Protein AF-0000000076746467 (afdb_homodimer)

Structure (mmCIF, N/CA/C/O backbone):
data_AF-0000000076746467-model_v1
#
loop_
_entity.id
_entity.type
_entity.pdbx_description
1 polymer 'Membrane protein'
#
loop_
_atom_site.group_PDB
_atom_site.id
_atom_site.type_symbol
_atom_site.label_atom_id
_atom_site.label_alt_id
_atom_site.label_comp_id
_atom_site.label_asym_id
_atom_site.label_entity_id
_atom_site.label_seq_id
_atom_site.pdbx_PDB_ins_code
_atom_site.Cartn_x
_atom_site.Cartn_y
_atom_site.Cartn_z
_atom_site.occupancy
_atom_site.B_iso_or_equiv
_atom_site.auth_seq_id
_atom_site.auth_comp_id
_atom_site.auth_asym_id
_atom_site.auth_atom_id
_atom_site.pdbx_PDB_model_num
ATOM 1 N N . MET A 1 1 ? 6.816 33.562 14.234 1 24.64 1 MET A N 1
ATOM 2 C CA . MET A 1 1 ? 5.898 34.062 13.211 1 24.64 1 MET A CA 1
ATOM 3 C C . MET A 1 1 ? 5.641 32.969 12.164 1 24.64 1 MET A C 1
ATOM 5 O O . MET A 1 1 ? 6.562 32.25 11.758 1 24.64 1 MET A O 1
ATOM 9 N N . PRO A 1 2 ? 4.34 32.406 12.047 1 33.84 2 PRO A N 1
ATOM 10 C CA . PRO A 1 2 ? 4.098 31.516 10.898 1 33.84 2 PRO A CA 1
ATOM 11 C C . PRO A 1 2 ? 4.828 31.969 9.641 1 33.84 2 PRO A C 1
ATOM 13 O O . PRO A 1 2 ? 4.953 33.156 9.398 1 33.84 2 PRO A O 1
ATOM 16 N N . ARG A 1 3 ? 5.727 31.312 9.141 1 45 3 ARG A N 1
ATOM 17 C CA . ARG A 1 3 ? 6.238 31.844 7.883 1 45 3 ARG A CA 1
ATOM 18 C C . ARG A 1 3 ? 5.098 32.188 6.934 1 45 3 ARG 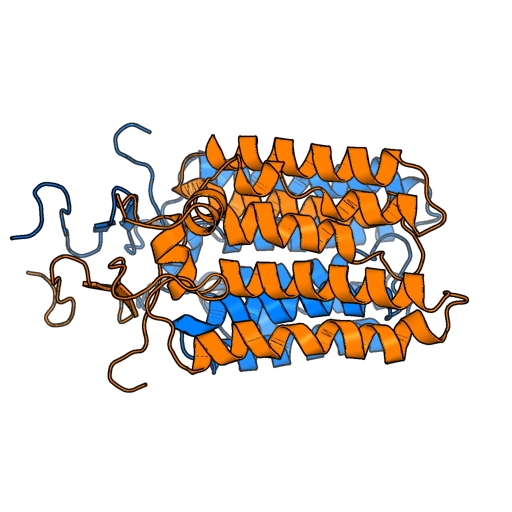A C 1
ATOM 20 O O . ARG A 1 3 ? 3.996 31.656 7.047 1 45 3 ARG A O 1
ATOM 27 N N . LYS A 1 4 ? 5.137 33.219 6.105 1 49.91 4 LYS A N 1
ATOM 28 C CA . LYS A 1 4 ? 4.223 34.031 5.312 1 49.91 4 LYS A CA 1
ATOM 29 C C . LYS A 1 4 ? 3.215 33.156 4.57 1 49.91 4 LYS A C 1
ATOM 31 O O . LYS A 1 4 ? 2.076 33.562 4.34 1 49.91 4 LYS A O 1
ATOM 36 N N . GLY A 1 5 ? 3.447 31.781 4.348 1 40.44 5 GLY A N 1
ATOM 37 C CA . GLY A 1 5 ? 2.545 31 3.518 1 40.44 5 GLY A CA 1
ATOM 38 C C . GLY A 1 5 ? 1.712 30.016 4.312 1 40.44 5 GLY A C 1
ATOM 39 O O . GLY A 1 5 ? 0.922 29.25 3.74 1 40.44 5 GLY A O 1
ATOM 40 N N . ASP A 1 6 ? 2.043 29.656 5.43 1 43.41 6 ASP A N 1
ATOM 41 C CA . ASP A 1 6 ? 1.188 28.75 6.191 1 43.41 6 ASP A CA 1
ATOM 42 C C . ASP A 1 6 ? -0.036 29.469 6.742 1 43.41 6 ASP A C 1
ATOM 44 O O . ASP A 1 6 ? 0.092 30.516 7.383 1 43.41 6 ASP A O 1
ATOM 48 N N . THR A 1 7 ? -1.229 29.531 6.074 1 41.41 7 THR A N 1
ATOM 49 C CA . THR A 1 7 ? -2.467 30.156 6.523 1 41.41 7 THR A CA 1
ATOM 50 C C . THR A 1 7 ? -3.363 29.141 7.227 1 41.41 7 THR A C 1
ATOM 52 O O . THR A 1 7 ? -3.393 27.969 6.852 1 41.41 7 THR A O 1
ATOM 55 N N . MET A 1 8 ? -3.676 29.188 8.547 1 46.16 8 MET A N 1
ATOM 56 C CA . MET A 1 8 ? -4.605 28.359 9.312 1 46.16 8 MET A CA 1
ATOM 57 C C . MET A 1 8 ? -5.992 29 9.352 1 46.16 8 MET A C 1
ATOM 59 O O . MET A 1 8 ? -6.125 30.188 9.641 1 46.16 8 MET A O 1
ATOM 63 N N . THR A 1 9 ? -6.945 28.672 8.352 1 48.62 9 THR A N 1
ATOM 64 C CA . THR A 1 9 ? -8.328 28.844 8.773 1 48.62 9 THR A CA 1
ATOM 65 C C . THR A 1 9 ? -8.805 27.641 9.578 1 48.62 9 THR A C 1
ATOM 67 O O . THR A 1 9 ? -8.164 26.578 9.562 1 48.62 9 THR A O 1
ATOM 70 N N . ASN A 1 10 ? -9.867 27.578 10.375 1 54.81 10 ASN A N 1
ATOM 71 C CA . ASN A 1 10 ? -10.273 26.641 11.414 1 54.81 10 ASN A CA 1
ATOM 72 C C . ASN A 1 10 ? -10.117 25.188 10.953 1 54.81 10 ASN A C 1
ATOM 74 O O . ASN A 1 10 ? -9.727 24.328 11.742 1 54.81 10 ASN A O 1
ATOM 78 N N . ASP A 1 11 ? -10.25 24.797 9.688 1 66.12 11 ASP A N 1
ATOM 79 C CA . ASP A 1 11 ? -10.156 23.375 9.32 1 66.12 11 ASP A CA 1
ATOM 80 C C . ASP A 1 11 ? -9.273 23.188 8.086 1 66.12 11 ASP A C 1
ATOM 82 O O . ASP A 1 11 ? -9.164 22.078 7.559 1 66.12 11 ASP A O 1
ATOM 86 N N . GLN A 1 12 ? -8.656 24.281 7.621 1 79 12 GLN A N 1
ATOM 87 C CA . GLN A 1 12 ? -7.766 24.219 6.469 1 79 12 GLN A CA 1
ATOM 88 C C . GLN A 1 12 ? -6.41 24.844 6.781 1 79 12 GLN A C 1
ATOM 90 O O . GLN A 1 12 ? -6.34 25.891 7.418 1 79 12 GLN A O 1
ATOM 95 N N . ILE A 1 13 ? -5.363 24.047 6.41 1 86.19 13 ILE A N 1
ATOM 96 C CA . ILE A 1 13 ? -4.008 24.547 6.633 1 86.19 13 ILE A CA 1
ATOM 97 C C . ILE A 1 13 ? -3.115 24.141 5.457 1 86.19 13 ILE A C 1
ATOM 99 O O . ILE A 1 13 ? -3.377 23.141 4.785 1 86.19 13 ILE A O 1
ATOM 103 N N . THR A 1 14 ? -2.227 24.953 5.102 1 86.62 14 THR A N 1
ATOM 104 C CA . THR A 1 14 ? -1.206 24.594 4.125 1 86.62 14 THR A CA 1
ATOM 105 C C . THR A 1 14 ? 0.129 24.312 4.812 1 86.62 14 THR A C 1
ATOM 107 O O . THR A 1 14 ? 0.697 25.203 5.449 1 86.62 14 THR A O 1
ATOM 110 N N . LEU A 1 15 ? 0.538 23.078 4.758 1 84.25 15 LEU A N 1
ATOM 111 C CA . LEU A 1 15 ? 1.803 22.672 5.348 1 84.25 15 LEU A CA 1
ATOM 112 C C . LEU A 1 15 ? 2.807 22.281 4.266 1 84.25 15 LEU A C 1
ATOM 114 O O . LEU A 1 15 ? 2.551 21.375 3.465 1 84.25 15 LEU A O 1
ATOM 118 N N . LYS A 1 16 ? 3.965 22.938 4.238 1 83.56 16 LYS A N 1
ATOM 119 C CA . LYS A 1 16 ? 4.992 22.688 3.232 1 83.56 16 LYS A CA 1
ATOM 120 C C . LYS A 1 16 ? 4.391 22.625 1.831 1 83.56 16 LYS A C 1
ATOM 122 O O . LYS A 1 16 ? 4.578 21.656 1.104 1 83.56 16 LYS A O 1
ATOM 127 N N . GLU A 1 17 ? 3.518 23.609 1.52 1 85 17 GLU A N 1
ATOM 128 C CA . GLU A 1 17 ? 2.92 23.828 0.207 1 85 17 GLU A CA 1
ATOM 129 C C . GLU A 1 17 ? 1.843 22.797 -0.097 1 85 17 GLU A C 1
ATOM 131 O O . GLU A 1 17 ? 1.444 22.625 -1.252 1 85 17 GLU A O 1
ATOM 136 N N . ALA A 1 18 ? 1.446 22.078 0.879 1 90.81 18 ALA A N 1
ATOM 137 C CA . ALA A 1 18 ? 0.366 21.109 0.718 1 90.81 18 ALA A CA 1
ATOM 138 C C . ALA A 1 18 ? -0.884 21.547 1.476 1 90.81 18 ALA A C 1
ATOM 140 O O . ALA A 1 18 ? -0.915 21.516 2.707 1 90.81 18 ALA A O 1
ATOM 141 N N . PRO A 1 19 ? -1.854 22 0.765 1 94.25 19 PRO A N 1
ATOM 142 C CA . PRO A 1 19 ? -3.105 22.328 1.456 1 94.25 19 PRO A CA 1
ATOM 143 C C . PRO A 1 19 ? -3.785 21.094 2.041 1 94.25 19 PRO A C 1
ATOM 145 O O . PRO A 1 19 ? -3.93 20.078 1.352 1 94.25 19 PRO A O 1
ATOM 148 N N . ILE A 1 20 ? -4.137 21.141 3.258 1 94.56 20 ILE A N 1
ATOM 149 C CA . ILE A 1 20 ? -4.812 20.094 3.998 1 94.56 20 ILE A CA 1
ATOM 150 C C . ILE A 1 20 ? -6.145 20.609 4.539 1 94.56 20 ILE A C 1
ATOM 152 O O . ILE A 1 20 ? -6.199 21.672 5.148 1 94.56 20 ILE A O 1
ATOM 156 N N . ASN A 1 21 ? -7.207 19.906 4.25 1 93.69 21 ASN A N 1
ATOM 157 C CA . ASN A 1 21 ? -8.531 20.328 4.688 1 93.69 21 ASN A CA 1
ATOM 158 C C . ASN A 1 21 ? -9.312 19.172 5.312 1 93.69 21 ASN A C 1
ATOM 160 O O . ASN A 1 21 ? -9.68 18.219 4.621 1 93.69 21 ASN A O 1
ATOM 164 N N . TRP A 1 22 ? -9.625 19.25 6.609 1 93.25 22 TRP A N 1
ATOM 165 C CA . TRP A 1 22 ? -10.312 18.203 7.352 1 93.25 22 TRP A CA 1
ATOM 166 C C . TRP A 1 22 ? -11.812 18.484 7.438 1 93.25 22 TRP A C 1
ATOM 168 O O . TRP A 1 22 ? -12.57 17.703 8.016 1 93.25 22 TRP A O 1
ATOM 178 N N . GLN A 1 23 ? -12.289 19.531 6.852 1 90.56 23 GLN A N 1
ATOM 179 C CA . GLN A 1 23 ? -13.695 19.891 6.938 1 90.56 23 GLN A CA 1
ATOM 180 C C . GLN A 1 23 ? -14.547 19.047 5.992 1 90.56 23 GLN A C 1
ATOM 182 O O . GLN A 1 23 ? -14.242 18.938 4.801 1 90.56 23 GLN A O 1
ATOM 187 N N . CYS A 1 24 ? -15.523 18.453 6.562 1 92 24 CYS A N 1
ATOM 188 C CA . CYS A 1 24 ? -16.5 17.719 5.77 1 92 24 CYS A CA 1
ATOM 189 C C . CYS A 1 24 ? -17.672 18.609 5.387 1 92 24 CYS A C 1
ATOM 191 O O . CYS A 1 24 ? -18.609 18.781 6.176 1 92 24 CYS A O 1
ATOM 193 N N . LYS A 1 25 ? -17.625 19.141 4.23 1 87.44 25 LYS A N 1
ATOM 194 C CA . LYS A 1 25 ? -18.703 20.031 3.766 1 87.44 25 LYS A CA 1
ATOM 195 C C . LYS A 1 25 ? -19.531 19.344 2.68 1 87.44 25 LYS A C 1
ATOM 197 O O . LYS A 1 25 ? -19 18.578 1.869 1 87.44 25 LYS A O 1
ATOM 202 N N . GLY A 1 26 ? -20.781 19.625 2.68 1 89.62 26 GLY A N 1
ATOM 203 C CA . GLY A 1 26 ? -21.672 19.078 1.671 1 89.62 26 GLY A CA 1
ATOM 204 C C . GLY A 1 26 ? -22.234 17.719 2.053 1 89.62 26 GLY A C 1
ATOM 205 O O . GLY A 1 26 ? -22.375 17.406 3.238 1 89.62 26 GLY A O 1
ATOM 206 N N . LYS A 1 27 ? -22.641 17 1.036 1 91.31 27 LYS A N 1
ATOM 207 C CA . LYS A 1 27 ? -23.297 15.719 1.252 1 91.31 27 LYS A CA 1
ATOM 208 C C . LYS A 1 27 ? -22.297 14.57 1.174 1 91.31 27 LYS A C 1
ATOM 210 O O . LYS A 1 27 ? -21.391 14.586 0.335 1 91.31 27 LYS A O 1
ATOM 215 N N . PHE A 1 28 ? -22.531 13.633 2.014 1 93.69 28 PHE A N 1
ATOM 216 C CA . PHE A 1 28 ? -21.719 12.422 1.978 1 93.69 28 PHE A CA 1
ATOM 217 C C . PHE A 1 28 ? -22.031 11.602 0.732 1 93.69 28 PHE A C 1
ATOM 219 O O . PHE A 1 28 ? -23.188 11.383 0.397 1 93.69 28 PHE A O 1
ATOM 226 N N . ARG A 1 29 ? -20.984 11.211 0.037 1 94.5 29 ARG A N 1
ATOM 227 C CA . ARG A 1 29 ? -21.078 10.25 -1.056 1 94.5 29 ARG A CA 1
ATOM 228 C C . ARG A 1 29 ? -20.328 8.961 -0.72 1 94.5 29 ARG A C 1
ATOM 230 O O . ARG A 1 29 ? -19.156 9 -0.355 1 94.5 29 ARG A O 1
ATOM 237 N N . PHE A 1 30 ? -20.891 7.883 -0.931 1 93.56 30 PHE A N 1
ATOM 238 C CA . PHE A 1 30 ? -20.375 6.578 -0.551 1 93.56 30 PHE A CA 1
ATOM 239 C C . PHE A 1 30 ? -19.047 6.293 -1.268 1 93.56 30 PHE A C 1
ATOM 241 O O . PHE A 1 30 ? -18.141 5.715 -0.684 1 93.56 30 PHE A O 1
ATOM 248 N N . SER A 1 31 ? -18.953 6.758 -2.477 1 94.94 31 SER A N 1
ATOM 249 C CA . SER A 1 31 ? -17.797 6.387 -3.295 1 94.94 31 SER A CA 1
ATOM 250 C C . SER A 1 31 ? -16.672 7.398 -3.143 1 94.94 31 SER A C 1
ATOM 252 O O . SER A 1 31 ? -15.531 7.137 -3.555 1 94.94 31 SER A O 1
ATOM 254 N N . THR A 1 32 ? -16.984 8.609 -2.523 1 97.06 32 THR A N 1
ATOM 255 C CA . THR A 1 32 ? -15.93 9.609 -2.572 1 97.06 32 THR A CA 1
ATOM 256 C C . THR A 1 32 ? -15.844 10.367 -1.252 1 97.06 32 THR A C 1
ATOM 258 O O . THR A 1 32 ? -14.93 11.18 -1.055 1 97.06 32 THR A O 1
ATOM 261 N N . GLY A 1 33 ? -16.797 10.156 -0.391 1 95.88 33 GLY A N 1
ATOM 262 C CA . GLY A 1 33 ? -16.781 10.883 0.867 1 95.88 33 GLY A CA 1
ATOM 263 C C . GLY A 1 33 ? -17.359 12.281 0.746 1 95.88 33 GLY A C 1
ATOM 264 O O . GLY A 1 33 ? -18.453 12.469 0.212 1 95.88 33 GLY A O 1
ATOM 265 N N . TYR A 1 34 ? -16.641 13.258 1.283 1 95.5 34 TYR A N 1
ATOM 266 C CA . TYR A 1 34 ? -17.109 14.633 1.3 1 95.5 34 TYR A CA 1
ATOM 267 C C . TYR A 1 34 ? -16.266 15.516 0.403 1 95.5 34 TYR A C 1
ATOM 269 O O . TYR A 1 34 ? -15.031 15.484 0.479 1 95.5 34 TYR A O 1
ATOM 277 N N . GLY A 1 35 ? -16.891 16.312 -0.433 1 95.19 35 GLY A N 1
ATOM 278 C CA . GLY A 1 35 ? -16.219 17.375 -1.153 1 95.19 35 GLY A CA 1
ATOM 279 C C . GLY A 1 35 ? -15.234 16.875 -2.191 1 95.19 35 GLY A C 1
ATOM 280 O O . GLY A 1 35 ? -14.188 17.5 -2.406 1 95.19 35 GLY A O 1
ATOM 281 N N . ALA A 1 36 ? -15.508 15.82 -2.814 1 97.31 36 ALA A N 1
ATOM 282 C CA . ALA A 1 36 ? -14.609 15.266 -3.822 1 97.31 36 ALA A CA 1
ATOM 283 C C . ALA A 1 36 ? -14.492 16.203 -5.023 1 97.31 36 ALA A C 1
ATOM 285 O O . ALA A 1 36 ? -15.484 16.797 -5.457 1 97.31 36 ALA A O 1
ATOM 286 N N . THR A 1 37 ? -13.266 16.359 -5.551 1 97.19 37 THR A N 1
ATOM 287 C CA . THR A 1 37 ? -13.062 17.031 -6.828 1 97.19 37 THR A CA 1
ATOM 288 C C . THR A 1 37 ? -13.523 16.141 -7.984 1 97.19 37 THR A C 1
ATOM 290 O O . THR A 1 37 ? -13.82 14.961 -7.789 1 97.19 37 THR A O 1
ATOM 293 N N . LYS A 1 38 ? -13.578 16.734 -9.156 1 97.38 38 LYS A N 1
ATOM 294 C CA . LYS A 1 38 ? -13.914 15.953 -10.344 1 97.38 38 LYS A CA 1
ATOM 295 C C . LYS A 1 38 ? -12.898 14.844 -10.578 1 97.38 38 LYS A C 1
ATOM 297 O O . LYS A 1 38 ? -13.266 13.727 -10.961 1 97.38 38 LYS A O 1
ATOM 302 N N . ALA A 1 39 ? -11.602 15.164 -10.359 1 97.88 39 ALA A N 1
ATOM 303 C CA . ALA A 1 39 ? -10.547 14.18 -10.562 1 97.88 39 ALA A CA 1
ATOM 304 C C . ALA A 1 39 ? -10.656 13.031 -9.562 1 97.88 39 ALA A C 1
ATOM 306 O O . ALA A 1 39 ? -10.516 11.859 -9.93 1 97.88 39 ALA A O 1
ATOM 307 N N . GLU A 1 40 ? -10.922 13.344 -8.328 1 98.19 40 GLU A N 1
ATOM 308 C CA . GLU A 1 40 ? -11.141 12.305 -7.328 1 98.19 40 GLU A CA 1
ATOM 309 C C . GLU A 1 40 ? -12.328 11.422 -7.703 1 98.19 40 GLU A C 1
ATOM 311 O O . GLU A 1 40 ? -12.25 10.195 -7.605 1 98.19 40 GLU A O 1
ATOM 316 N N . SER A 1 41 ? -13.406 12.07 -8.117 1 97.81 41 SER A N 1
ATOM 317 C CA . SER A 1 41 ? -14.594 11.336 -8.523 1 97.81 41 SER A CA 1
ATOM 318 C C . SER A 1 41 ? -14.305 10.438 -9.727 1 97.81 41 SER A C 1
ATOM 320 O O . SER A 1 41 ? -14.773 9.305 -9.789 1 97.81 41 SER A O 1
ATOM 322 N N . ALA A 1 42 ? -13.578 10.938 -10.641 1 97.81 42 ALA A N 1
ATOM 323 C CA . ALA A 1 42 ? -13.227 10.156 -11.82 1 97.81 42 ALA A CA 1
ATOM 324 C C . ALA A 1 42 ? -12.406 8.922 -11.43 1 97.81 42 ALA A C 1
ATOM 326 O O . ALA A 1 42 ? -12.648 7.828 -11.945 1 97.81 42 ALA A O 1
ATOM 327 N N . ILE A 1 43 ? -11.461 9.078 -10.523 1 97.81 43 ILE A N 1
ATOM 328 C CA . ILE A 1 43 ? -10.633 7.957 -10.078 1 97.81 43 ILE A CA 1
ATOM 329 C C . ILE A 1 43 ? -11.508 6.922 -9.375 1 97.81 43 ILE A C 1
ATOM 331 O O . ILE A 1 43 ? -11.461 5.734 -9.703 1 97.81 43 ILE A O 1
ATOM 335 N N . ALA A 1 44 ? -12.344 7.359 -8.492 1 96.5 44 ALA A N 1
ATOM 336 C CA . ALA A 1 44 ? -13.164 6.465 -7.688 1 96.5 44 ALA A CA 1
ATOM 337 C C . ALA A 1 44 ? -14.188 5.73 -8.555 1 96.5 44 ALA A C 1
ATOM 339 O O . ALA A 1 44 ? -14.461 4.547 -8.336 1 96.5 44 ALA A O 1
ATOM 340 N N . ASN A 1 45 ? -14.711 6.402 -9.617 1 93.81 45 ASN A N 1
ATOM 341 C CA . ASN A 1 45 ? -15.867 5.867 -10.32 1 93.81 45 ASN A CA 1
ATOM 342 C C . ASN A 1 45 ? -15.461 5.16 -11.609 1 93.81 45 ASN A C 1
ATOM 344 O O . ASN A 1 45 ? -16.203 4.336 -12.141 1 93.81 45 ASN A O 1
ATOM 348 N N . TYR A 1 46 ? -14.234 5.441 -12.117 1 95 46 TYR A N 1
ATOM 349 C CA . TYR A 1 46 ? -13.93 4.91 -13.445 1 95 46 TYR A CA 1
ATOM 350 C C . TYR A 1 46 ? -12.641 4.105 -13.43 1 95 46 TYR A C 1
ATOM 352 O O . TYR A 1 46 ? -12.516 3.102 -14.133 1 95 46 TYR A O 1
ATOM 360 N N . ALA A 1 47 ? -11.711 4.422 -12.602 1 93.06 47 ALA A N 1
ATOM 361 C CA . ALA A 1 47 ? -10.391 3.799 -12.68 1 93.06 47 ALA A CA 1
ATOM 362 C C . ALA A 1 47 ? -10.461 2.326 -12.281 1 93.06 47 ALA A C 1
ATOM 364 O O . ALA A 1 47 ? -9.688 1.506 -12.781 1 93.06 47 ALA A O 1
ATOM 365 N N . ALA A 1 48 ? -11.445 2.01 -11.453 1 93.44 48 ALA A N 1
ATOM 366 C CA . ALA A 1 48 ? -11.562 0.642 -10.953 1 93.44 48 ALA A CA 1
ATOM 367 C C . ALA A 1 48 ? -11.93 -0.323 -12.07 1 93.44 48 ALA A C 1
ATOM 369 O O . ALA A 1 48 ? -11.664 -1.523 -11.984 1 93.44 48 ALA A O 1
ATOM 370 N N . PHE A 1 49 ? -12.508 0.151 -13.195 1 96 49 PHE A N 1
ATOM 371 C CA . PHE A 1 49 ? -13.031 -0.708 -14.25 1 96 49 PHE A CA 1
ATOM 372 C C . PHE A 1 49 ? -11.898 -1.275 -15.102 1 96 49 PHE A C 1
ATOM 374 O O . PHE A 1 49 ? -12.086 -2.262 -15.812 1 96 49 PHE A O 1
ATOM 381 N N . ILE A 1 50 ? -10.758 -0.745 -14.945 1 94.19 50 ILE A N 1
ATOM 382 C CA . ILE A 1 50 ? -9.609 -1.219 -15.711 1 94.19 50 ILE A CA 1
ATOM 383 C C . ILE A 1 50 ? -9.25 -2.639 -15.281 1 94.19 50 ILE A C 1
ATOM 385 O O . ILE A 1 50 ? -8.93 -3.484 -16.109 1 94.19 50 ILE A O 1
ATOM 389 N N . ALA A 1 51 ? -9.445 -2.912 -14.031 1 94.94 51 ALA A N 1
ATOM 390 C CA . ALA A 1 51 ? -8.922 -4.156 -13.469 1 94.94 51 ALA A CA 1
ATOM 391 C C . ALA A 1 51 ? -9.758 -5.352 -13.93 1 94.94 51 ALA A C 1
ATOM 393 O O . ALA A 1 51 ? -9.211 -6.336 -14.445 1 94.94 51 ALA A O 1
ATOM 394 N N . PRO A 1 52 ? -11.109 -5.344 -13.883 1 96.75 52 PRO A N 1
ATOM 395 C CA . PRO A 1 52 ? -11.859 -6.512 -14.344 1 96.75 52 PRO A CA 1
ATOM 396 C C . PRO A 1 52 ? -11.75 -6.73 -15.852 1 96.75 52 PRO A C 1
ATOM 398 O O . PRO A 1 52 ? -11.766 -7.871 -16.312 1 96.75 52 PRO A O 1
ATOM 401 N N . VAL A 1 53 ? -11.602 -5.703 -16.625 1 97 53 VAL A N 1
ATOM 402 C CA . VAL A 1 53 ? -11.414 -5.844 -18.062 1 97 53 VAL A CA 1
ATOM 403 C C . VAL A 1 53 ? -10.062 -6.508 -18.344 1 97 53 VAL A C 1
ATOM 405 O O . VAL A 1 53 ? -9.992 -7.473 -19.109 1 97 53 VAL A O 1
ATOM 408 N N . LEU A 1 54 ? -9.016 -6.012 -17.703 1 95.81 54 LEU A N 1
ATOM 409 C CA . LEU A 1 54 ? -7.688 -6.586 -17.859 1 95.81 54 LEU A CA 1
ATOM 410 C C . LEU A 1 54 ? -7.676 -8.055 -17.453 1 95.81 54 LEU A C 1
ATOM 412 O O . LEU A 1 54 ? -7.133 -8.898 -18.172 1 95.81 54 LEU A O 1
ATOM 416 N N . LEU A 1 55 ? -8.266 -8.367 -16.344 1 97.75 55 LEU A N 1
ATOM 417 C CA . LEU A 1 55 ? -8.305 -9.727 -15.828 1 97.75 55 LEU A CA 1
ATOM 418 C C . LEU A 1 55 ? -9.094 -10.641 -16.75 1 97.75 55 LEU A C 1
ATOM 420 O O . LEU A 1 55 ? -8.688 -11.781 -17 1 97.75 55 LEU A O 1
ATOM 424 N N . TYR A 1 56 ? -10.195 -10.133 -17.266 1 98 56 TYR A N 1
ATOM 425 C CA . TYR A 1 56 ? -10.984 -10.961 -18.172 1 98 56 TYR A CA 1
ATOM 426 C C . TYR A 1 56 ? -10.195 -11.289 -19.438 1 98 56 TYR A C 1
ATOM 428 O O . TYR A 1 56 ? -10.07 -12.461 -19.797 1 98 56 TYR A O 1
ATOM 436 N N . VAL A 1 57 ? -9.586 -10.312 -20.062 1 97.44 57 VAL A N 1
ATOM 437 C CA . VAL A 1 57 ? -8.93 -10.453 -21.359 1 97.44 57 VAL A CA 1
ATOM 438 C C . VAL A 1 57 ? -7.668 -11.297 -21.219 1 97.44 57 VAL A C 1
ATOM 440 O O . VAL A 1 57 ? -7.344 -12.109 -22.078 1 97.44 57 VAL A O 1
ATOM 443 N N . LEU A 1 58 ? -7.035 -11.203 -20.062 1 96.44 58 LEU A N 1
ATOM 444 C CA . LEU A 1 58 ? -5.711 -11.797 -19.969 1 96.44 58 LEU A CA 1
ATOM 445 C C . LEU A 1 58 ? -5.758 -13.109 -19.188 1 96.44 58 LEU A C 1
ATOM 447 O O . LEU A 1 58 ? -4.855 -13.938 -19.297 1 96.44 58 LEU A O 1
ATOM 451 N N . VAL A 1 59 ? -6.809 -13.281 -18.359 1 97.62 59 VAL A N 1
ATOM 452 C CA . VAL A 1 59 ? -6.746 -14.422 -17.453 1 97.62 59 VAL A CA 1
ATOM 453 C C . VAL A 1 59 ? -8.031 -15.234 -17.547 1 97.62 59 VAL A C 1
ATOM 455 O O . VAL A 1 59 ? -8.016 -16.391 -17.953 1 97.62 59 VAL A O 1
ATOM 458 N N . TRP A 1 60 ? -9.172 -14.641 -17.328 1 98.19 60 TRP A N 1
ATOM 459 C CA . TRP A 1 60 ? -10.406 -15.367 -17.047 1 98.19 60 TRP A CA 1
ATOM 460 C C . TRP A 1 60 ? -10.945 -16.047 -18.297 1 98.19 60 TRP A C 1
ATOM 462 O O . TRP A 1 60 ? -11.531 -17.125 -18.219 1 98.19 60 TRP A O 1
ATOM 472 N N . LYS A 1 61 ? -10.758 -15.43 -19.422 1 97.06 61 LYS A N 1
ATOM 473 C CA . LYS A 1 61 ? -11.305 -15.984 -20.656 1 97.06 61 LYS A CA 1
ATOM 474 C C . LYS A 1 61 ? -10.688 -17.344 -20.969 1 97.06 61 LYS A C 1
ATOM 476 O O . LYS A 1 61 ? -11.281 -18.141 -21.703 1 97.06 61 LYS A O 1
ATOM 481 N N . GLU A 1 62 ? -9.523 -17.531 -20.438 1 96.88 62 GLU A N 1
ATOM 482 C CA . GLU A 1 62 ? -8.828 -18.797 -20.719 1 96.88 62 GLU A CA 1
ATOM 483 C C . GLU A 1 62 ? -9.164 -19.844 -19.672 1 96.88 62 GLU A C 1
ATOM 485 O O . GLU A 1 62 ? -8.68 -20.984 -19.75 1 96.88 62 GLU A O 1
ATOM 490 N N . LEU A 1 63 ? -9.969 -19.422 -18.75 1 97.06 63 LEU A N 1
ATOM 491 C CA . LEU A 1 63 ? -10.359 -20.344 -17.688 1 97.06 63 LEU A CA 1
ATOM 492 C C . LEU A 1 63 ? -11.719 -20.953 -17.984 1 97.06 63 LEU A C 1
ATOM 494 O O . LEU A 1 63 ? -12.461 -20.469 -18.844 1 97.06 63 LEU A O 1
ATOM 498 N N . ASP A 1 64 ? -12.039 -22.156 -17.594 1 96.56 64 ASP A N 1
ATOM 499 C CA . ASP A 1 64 ? -13.32 -22.828 -17.781 1 96.56 64 ASP A CA 1
ATOM 500 C C . ASP A 1 64 ? -14.344 -22.359 -16.75 1 96.56 64 ASP A C 1
ATOM 502 O O . ASP A 1 64 ? -14.953 -23.188 -16.062 1 96.56 64 ASP A O 1
ATOM 506 N N . TRP A 1 65 ? -14.484 -21 -16.703 1 97.94 65 TRP A N 1
ATOM 507 C CA . TRP A 1 65 ? -15.43 -20.438 -15.75 1 97.94 65 TRP A CA 1
ATOM 508 C C . TRP A 1 65 ? -16.828 -20.344 -16.344 1 97.94 65 TRP A C 1
ATOM 510 O O . TRP A 1 65 ? -16.969 -20.094 -17.547 1 97.94 65 TRP A O 1
ATOM 520 N N . SER A 1 66 ? -17.844 -20.562 -15.539 1 98.12 66 SER A N 1
ATOM 521 C CA . SER A 1 66 ? -19.219 -20.234 -15.93 1 98.12 66 SER A CA 1
ATOM 522 C C . SER A 1 66 ? -19.438 -18.719 -15.984 1 98.12 66 SER A C 1
ATOM 524 O O . SER A 1 66 ? -18.609 -17.953 -15.477 1 98.12 66 SER A O 1
ATOM 526 N N . GLY A 1 67 ? -20.547 -18.281 -16.578 1 97.94 67 GLY A N 1
ATOM 527 C CA . GLY A 1 67 ? -20.891 -16.875 -16.594 1 97.94 67 GLY A CA 1
ATOM 528 C C . GLY A 1 67 ? -21.047 -16.266 -15.211 1 97.94 67 GLY A C 1
ATOM 529 O O . GLY A 1 67 ? -20.609 -15.141 -14.969 1 97.94 67 GLY A O 1
ATOM 530 N N . SER A 1 68 ? -21.641 -17.062 -14.305 1 97.94 68 SER A N 1
ATOM 531 C CA . SER A 1 68 ? -21.828 -16.578 -12.938 1 97.94 68 SER A CA 1
ATOM 532 C C . SER A 1 68 ? -20.484 -16.375 -12.234 1 97.94 68 SER A C 1
ATOM 534 O O . SER A 1 68 ? -20.328 -15.43 -11.453 1 97.94 68 SER A O 1
ATOM 536 N N . GLN A 1 69 ? -19.5 -17.266 -12.461 1 98.62 69 GLN A N 1
ATOM 537 C CA . GLN A 1 69 ? -18.172 -17.109 -11.875 1 98.62 69 GLN A CA 1
ATOM 538 C C . GLN A 1 69 ? -17.5 -15.844 -12.375 1 98.62 69 GLN A C 1
ATOM 540 O O . GLN A 1 69 ? -16.859 -15.125 -11.594 1 98.62 69 GLN A O 1
ATOM 545 N N . ILE A 1 70 ? -17.672 -15.523 -13.625 1 98.56 70 ILE A N 1
ATOM 546 C CA . ILE A 1 70 ? -17.109 -14.312 -14.211 1 98.56 70 ILE A CA 1
ATOM 547 C C . ILE A 1 70 ? -17.734 -13.086 -13.57 1 98.56 70 ILE A C 1
ATOM 549 O O . ILE A 1 70 ? -17.047 -12.125 -13.219 1 98.56 70 ILE A O 1
ATOM 553 N N . VAL A 1 71 ? -19.016 -13.109 -13.375 1 98.5 71 VAL A N 1
ATOM 554 C CA . VAL A 1 71 ? -19.734 -11.984 -12.781 1 98.5 71 VAL A CA 1
ATOM 555 C C . VAL A 1 71 ? -19.281 -11.781 -11.336 1 98.5 71 VAL A C 1
ATOM 557 O O . VAL A 1 71 ? -19 -10.656 -10.922 1 98.5 71 VAL A O 1
ATOM 560 N N . VAL A 1 72 ? -19.156 -12.875 -10.562 1 98.62 72 VAL A N 1
ATOM 561 C CA . VAL A 1 72 ? -18.719 -12.789 -9.172 1 98.62 72 VAL A CA 1
ATOM 562 C C . VAL A 1 72 ? -17.297 -12.242 -9.109 1 98.62 72 VAL A C 1
ATOM 564 O O . VAL A 1 72 ? -17 -11.352 -8.305 1 98.62 72 VAL A O 1
ATOM 567 N N . ALA A 1 73 ? -16.438 -12.789 -9.969 1 98.75 73 ALA A N 1
ATOM 568 C CA . ALA A 1 73 ? -15.047 -12.312 -10.016 1 98.75 73 ALA A CA 1
ATOM 569 C C . ALA A 1 73 ? -14.984 -10.828 -10.359 1 98.75 73 ALA A C 1
ATOM 571 O O . ALA A 1 73 ? -14.203 -10.078 -9.766 1 98.75 73 ALA A O 1
ATOM 572 N N . ALA A 1 74 ? -15.836 -10.375 -11.273 1 98.56 74 ALA A N 1
ATOM 573 C CA . ALA A 1 74 ? -15.875 -8.969 -11.664 1 98.56 74 ALA A CA 1
ATOM 574 C C . ALA A 1 74 ? -16.344 -8.094 -10.508 1 98.56 74 ALA A C 1
ATOM 576 O O . ALA A 1 74 ? -15.758 -7.031 -10.25 1 98.56 74 ALA A O 1
ATOM 577 N N . ILE A 1 75 ? -17.344 -8.531 -9.812 1 98.31 75 ILE A N 1
ATOM 578 C CA . ILE A 1 75 ? -17.875 -7.777 -8.68 1 98.31 75 ILE A CA 1
ATOM 579 C C . ILE A 1 75 ? -16.828 -7.688 -7.574 1 98.31 75 ILE A C 1
ATOM 581 O O . ILE A 1 75 ? -16.625 -6.621 -6.992 1 98.31 75 ILE A O 1
ATOM 585 N N . LEU A 1 76 ? -16.156 -8.797 -7.344 1 98.62 76 LEU A N 1
ATOM 586 C CA . LEU A 1 76 ? -15.094 -8.797 -6.34 1 98.62 76 LEU A CA 1
ATOM 587 C C . LEU A 1 76 ? -13.961 -7.867 -6.742 1 98.62 76 LEU A C 1
ATOM 589 O O . LEU A 1 76 ? -13.414 -7.145 -5.902 1 98.62 76 LEU A O 1
ATOM 593 N N . THR A 1 77 ? -13.633 -7.879 -8.016 1 98.62 77 THR A N 1
ATOM 594 C CA . THR A 1 77 ? -12.562 -7.016 -8.508 1 98.62 77 THR A CA 1
ATOM 595 C C . THR A 1 77 ? -12.93 -5.547 -8.32 1 98.62 77 THR A C 1
ATOM 597 O O . THR A 1 77 ? -12.125 -4.762 -7.809 1 98.62 77 THR A O 1
ATOM 600 N N . LEU A 1 78 ? -14.133 -5.168 -8.672 1 98.25 78 LEU A N 1
ATOM 601 C CA . LEU A 1 78 ? -14.586 -3.793 -8.523 1 98.25 78 LEU A CA 1
ATOM 602 C C . LEU A 1 78 ? -14.656 -3.395 -7.055 1 98.25 78 LEU A C 1
ATOM 604 O O . LEU A 1 78 ? -14.297 -2.27 -6.695 1 98.25 78 LEU A O 1
ATOM 608 N N . ASP A 1 79 ? -15.125 -4.273 -6.266 1 97.94 79 ASP A N 1
ATOM 609 C CA . ASP A 1 79 ? -15.18 -4.027 -4.828 1 97.94 79 ASP A CA 1
ATOM 610 C C . ASP A 1 79 ? -13.789 -3.795 -4.254 1 97.94 79 ASP A C 1
ATOM 612 O O . ASP A 1 79 ? -13.57 -2.84 -3.504 1 97.94 79 ASP A O 1
ATOM 616 N N . MET A 1 80 ? -12.805 -4.648 -4.637 1 98.44 80 MET A N 1
ATOM 617 C CA . MET A 1 80 ? -11.453 -4.559 -4.094 1 98.44 80 MET A CA 1
ATOM 618 C C . MET A 1 80 ? -10.742 -3.311 -4.609 1 98.44 80 MET A C 1
ATOM 620 O O . MET A 1 80 ? -10.312 -2.465 -3.824 1 98.44 80 MET A O 1
ATOM 624 N N . ILE A 1 81 ? -10.695 -3.178 -5.895 1 98.5 81 ILE A N 1
ATOM 625 C CA . ILE A 1 81 ? -9.969 -2.074 -6.504 1 98.5 81 ILE A CA 1
ATOM 626 C C . ILE A 1 81 ? -10.68 -0.756 -6.211 1 98.5 81 ILE A C 1
ATOM 628 O O . ILE A 1 81 ? -10.047 0.212 -5.773 1 98.5 81 ILE A O 1
ATOM 632 N N . GLY A 1 82 ? -11.961 -0.707 -6.453 1 98.31 82 GLY A N 1
ATOM 633 C CA . GLY A 1 82 ? -12.727 0.49 -6.152 1 98.31 82 GLY A CA 1
ATOM 634 C C . GLY A 1 82 ? -12.664 0.892 -4.691 1 98.31 82 GLY A C 1
ATOM 635 O O . GLY A 1 82 ? -12.547 2.078 -4.375 1 98.31 82 GLY A O 1
ATOM 636 N N . GLY A 1 83 ? -12.727 -0.063 -3.807 1 98.31 83 GLY A N 1
ATOM 637 C CA . GLY A 1 83 ? -12.641 0.217 -2.383 1 98.31 83 GLY A CA 1
ATOM 638 C C . GLY A 1 83 ? -11.312 0.817 -1.969 1 98.31 83 GLY A C 1
ATOM 639 O O . GLY A 1 83 ? -11.266 1.757 -1.171 1 98.31 83 GLY A O 1
ATOM 640 N N . VAL A 1 84 ? -10.203 0.25 -2.465 1 98.81 84 VAL A N 1
ATOM 641 C CA . VAL A 1 84 ? -8.891 0.814 -2.168 1 98.81 84 VAL A CA 1
ATOM 642 C C . VAL A 1 84 ? -8.828 2.262 -2.648 1 98.81 84 VAL A C 1
ATOM 644 O O . VAL A 1 84 ? -8.375 3.146 -1.921 1 98.81 84 VAL A O 1
ATOM 647 N N . LEU A 1 85 ? -9.305 2.516 -3.857 1 98.75 85 LEU A N 1
ATOM 648 C CA . LEU A 1 85 ? -9.281 3.857 -4.426 1 98.75 85 LEU A CA 1
ATOM 649 C C . LEU A 1 85 ? -10.141 4.812 -3.609 1 98.75 85 LEU A C 1
ATOM 651 O O . LEU A 1 85 ? -9.672 5.867 -3.18 1 98.75 85 LEU A O 1
ATOM 655 N N . THR A 1 86 ? -11.32 4.445 -3.33 1 98.56 86 THR A N 1
ATOM 656 C CA . THR A 1 86 ? -12.234 5.273 -2.559 1 98.56 86 THR A CA 1
ATOM 657 C C . THR A 1 86 ? -11.641 5.613 -1.195 1 98.56 86 THR A C 1
ATOM 659 O O . THR A 1 86 ? -11.57 6.785 -0.818 1 98.56 86 THR A O 1
ATOM 662 N N . ASN A 1 87 ? -11.133 4.613 -0.504 1 98.44 87 ASN A N 1
ATOM 663 C CA . ASN A 1 87 ? -10.617 4.789 0.851 1 98.44 87 ASN A CA 1
ATOM 664 C C . ASN A 1 87 ? -9.32 5.59 0.86 1 98.44 87 ASN A C 1
ATOM 666 O O . ASN A 1 87 ? -8.898 6.086 1.906 1 98.44 87 ASN A O 1
ATOM 670 N N . SER A 1 88 ? -8.648 5.727 -0.293 1 98.5 88 SER A N 1
ATOM 671 C CA . SER A 1 88 ? -7.359 6.41 -0.344 1 98.5 88 SER A CA 1
ATOM 672 C C . SER A 1 88 ? -7.523 7.863 -0.774 1 98.5 88 SER A C 1
ATOM 674 O O . SER A 1 88 ? -6.566 8.641 -0.732 1 98.5 88 SER A O 1
ATOM 676 N N . LEU A 1 89 ? -8.734 8.273 -1.137 1 98.56 89 LEU A N 1
ATOM 677 C CA . LEU A 1 89 ? -9 9.656 -1.511 1 98.56 89 LEU A CA 1
ATOM 678 C C . LEU A 1 89 ? -8.922 10.57 -0.293 1 98.56 89 LEU A C 1
ATOM 680 O O . LEU A 1 89 ? -9.344 10.195 0.801 1 98.56 89 LEU A O 1
ATOM 684 N N . GLY A 1 90 ? -8.391 11.797 -0.56 1 97.56 90 GLY A N 1
ATOM 685 C CA . GLY A 1 90 ? -8.492 12.805 0.487 1 97.56 90 GLY A CA 1
ATOM 686 C C . GLY A 1 90 ? -9.914 13.094 0.911 1 97.56 90 GLY A C 1
ATOM 687 O O . GLY A 1 90 ? -10.195 13.266 2.1 1 97.56 90 GLY A O 1
ATOM 688 N N . SER A 1 91 ? -10.852 13.047 0.002 1 97.38 91 SER A N 1
ATOM 689 C CA . SER A 1 91 ? -12.258 13.359 0.253 1 97.38 91 SER A CA 1
ATOM 690 C C . SER A 1 91 ? -12.914 12.297 1.126 1 97.38 91 SER A C 1
ATOM 692 O O . SER A 1 91 ? -13.867 12.586 1.846 1 97.38 91 SER A O 1
ATOM 694 N N . MET A 1 92 ? -12.43 11.086 1.088 1 97.62 92 MET A N 1
ATOM 695 C CA . MET A 1 92 ? -12.953 10.031 1.95 1 97.62 92 MET A CA 1
ATOM 696 C C . MET A 1 92 ? -12.227 10.016 3.291 1 97.62 92 MET A C 1
ATOM 698 O O . MET A 1 92 ? -12.859 9.906 4.344 1 97.62 92 MET A O 1
ATOM 702 N N . LYS A 1 93 ? -10.945 10.18 3.268 1 96.62 93 LYS A N 1
ATOM 703 C CA . LYS A 1 93 ? -10.148 10.109 4.488 1 96.62 93 LYS A CA 1
ATOM 704 C C . LYS A 1 93 ? -10.539 11.211 5.465 1 96.62 93 LYS A C 1
ATOM 706 O O . LYS A 1 93 ? -10.484 11.023 6.684 1 96.62 93 LYS A O 1
ATOM 711 N N . ARG A 1 94 ? -10.883 12.352 4.953 1 93.69 94 ARG A N 1
ATOM 712 C CA . ARG A 1 94 ? -11.312 13.398 5.879 1 93.69 94 ARG A CA 1
ATOM 713 C C . ARG A 1 94 ? -12.539 12.961 6.668 1 93.69 94 ARG A C 1
ATOM 715 O O . ARG A 1 94 ? -12.688 13.312 7.84 1 93.69 94 ARG A O 1
ATOM 722 N N . TYR A 1 95 ? -13.398 12.211 6.051 1 94.12 95 TYR A N 1
ATOM 723 C CA . TYR A 1 95 ? -14.555 11.664 6.754 1 94.12 95 TYR A CA 1
ATOM 724 C C . TYR A 1 95 ? -14.133 10.562 7.715 1 94.12 95 TYR A C 1
ATOM 726 O O . TYR A 1 95 ? -14.57 10.531 8.867 1 94.12 95 TYR A O 1
ATOM 734 N N . LEU A 1 96 ? -13.289 9.688 7.293 1 93.88 96 LEU A N 1
ATOM 735 C CA . LEU A 1 96 ? -12.906 8.5 8.047 1 93.88 96 LEU A CA 1
ATOM 736 C C . LEU A 1 96 ? -12.148 8.875 9.312 1 93.88 96 LEU A C 1
ATOM 738 O O . LEU A 1 96 ? -12.219 8.164 10.32 1 93.88 96 LEU A O 1
ATOM 742 N N . HIS A 1 97 ? -11.508 10.07 9.297 1 89.5 97 HIS A N 1
ATOM 743 C CA . HIS A 1 97 ? -10.562 10.336 10.375 1 89.5 97 HIS A CA 1
ATOM 744 C C . HIS A 1 97 ? -10.75 11.734 10.945 1 89.5 97 HIS A C 1
ATOM 746 O O . HIS A 1 97 ? -9.898 12.227 11.695 1 89.5 97 HIS A O 1
ATOM 752 N N . ALA A 1 98 ? -11.75 12.5 10.633 1 76.75 98 ALA A N 1
ATOM 753 C CA . ALA A 1 98 ? -12 13.875 11.078 1 76.75 98 ALA A CA 1
ATOM 754 C C . ALA A 1 98 ? -12.539 13.898 12.5 1 76.75 98 ALA A C 1
ATOM 756 O O . ALA A 1 98 ? -12.539 14.945 13.156 1 76.75 98 ALA A O 1
ATOM 757 N N . ASN A 1 99 ? -12.844 12.852 13.07 1 73.31 99 ASN A N 1
ATOM 758 C CA . ASN A 1 99 ? -13.43 12.828 14.406 1 73.31 99 ASN A CA 1
ATOM 759 C C . ASN A 1 99 ? -14.562 13.844 14.539 1 73.31 99 ASN A C 1
ATOM 761 O O . ASN A 1 99 ? -14.602 14.617 15.5 1 73.31 99 ASN A O 1
ATOM 765 N N . GLN A 1 100 ? -15.414 13.969 13.531 1 74.19 100 GLN A N 1
ATOM 766 C CA . GLN A 1 100 ? -16.547 14.883 13.547 1 74.19 100 GLN A CA 1
ATOM 767 C C . GLN A 1 100 ? -17.859 14.125 13.703 1 74.19 100 GLN A C 1
ATOM 769 O O . GLN A 1 100 ? -17.969 12.969 13.281 1 74.19 100 GLN A O 1
ATOM 774 N N . ASN A 1 101 ? -18.609 14.758 14.531 1 74.75 101 ASN A N 1
ATOM 775 C CA . ASN A 1 101 ? -19.984 14.242 14.609 1 74.75 101 ASN A CA 1
ATOM 776 C C . ASN A 1 101 ? -20.828 14.711 13.43 1 74.75 101 ASN A C 1
ATOM 778 O O . ASN A 1 101 ? -21.297 15.852 13.422 1 74.75 101 ASN A O 1
ATOM 782 N N . LEU A 1 102 ? -20.875 13.969 12.5 1 81.12 102 LEU A N 1
ATOM 783 C CA . LEU A 1 102 ? -21.578 14.336 11.273 1 81.12 102 LEU A CA 1
ATOM 784 C C . LEU A 1 102 ? -22.922 13.602 11.18 1 81.12 102 LEU A C 1
ATOM 786 O O . LEU A 1 102 ? -23.062 12.5 11.719 1 81.12 102 LEU A O 1
ATOM 790 N N . ASP A 1 103 ? -23.844 14.32 10.609 1 82.06 103 ASP A N 1
ATOM 791 C CA . ASP A 1 103 ? -25.125 13.695 10.336 1 82.06 103 ASP A CA 1
ATOM 792 C C . ASP A 1 103 ? -25.094 12.906 9.023 1 82.06 103 ASP A C 1
ATOM 794 O O . ASP A 1 103 ? -25.203 13.492 7.941 1 82.06 103 ASP A O 1
ATOM 798 N N . VAL A 1 104 ? -24.859 11.609 9.195 1 86.06 104 VAL A N 1
ATOM 799 C CA . VAL A 1 104 ? -24.812 10.734 8.023 1 86.06 104 VAL A CA 1
ATOM 800 C C . VAL A 1 104 ? -25.828 9.602 8.18 1 86.06 104 VAL A C 1
ATOM 802 O O . VAL A 1 104 ? -26.25 9.289 9.297 1 86.06 104 VAL A O 1
ATOM 805 N N . ASN A 1 105 ? -26.281 9.055 7.125 1 89.44 105 ASN A N 1
ATOM 806 C CA . ASN A 1 105 ? -27.188 7.914 7.164 1 89.44 105 ASN A CA 1
ATOM 807 C C . ASN A 1 105 ? -26.484 6.652 7.656 1 89.44 105 ASN A C 1
ATOM 809 O O . ASN A 1 105 ? -25.297 6.691 8.008 1 89.44 105 ASN A O 1
ATOM 813 N N . TRP A 1 106 ? -27.156 5.617 7.656 1 89.31 106 TRP A N 1
ATOM 814 C CA . TRP A 1 106 ? -26.641 4.379 8.234 1 89.31 106 TRP A CA 1
ATOM 815 C C . TRP A 1 106 ? -25.453 3.865 7.441 1 89.31 106 TRP A C 1
ATOM 817 O O . TRP A 1 106 ? -24.5 3.33 8.016 1 89.31 106 TRP A O 1
ATOM 827 N N . LEU A 1 107 ? -25.453 4.012 6.188 1 89.19 107 LEU A N 1
ATOM 828 C CA . LEU A 1 107 ? -24.344 3.588 5.332 1 89.19 107 LEU A CA 1
ATOM 829 C C . LEU A 1 107 ? -23.078 4.383 5.637 1 89.19 107 LEU A C 1
ATOM 831 O O . LEU A 1 107 ? -21.984 3.818 5.719 1 89.19 107 LEU A O 1
ATOM 835 N N . GLY A 1 108 ? -23.312 5.633 5.766 1 90.69 108 GLY A N 1
ATOM 836 C CA . GLY A 1 108 ? -22.188 6.48 6.148 1 90.69 108 GLY A CA 1
ATOM 837 C C . GLY A 1 108 ? -21.594 6.113 7.496 1 90.69 108 GLY A C 1
ATOM 838 O O . GLY A 1 108 ? -20.375 6.098 7.656 1 90.69 108 GLY A O 1
ATOM 839 N N . ARG A 1 109 ? -22.469 5.812 8.414 1 91.19 109 ARG A N 1
ATOM 840 C CA . ARG A 1 109 ? -22.016 5.418 9.742 1 91.19 109 ARG A CA 1
ATOM 841 C C . ARG A 1 109 ? -21.203 4.129 9.688 1 91.19 109 ARG A C 1
ATOM 843 O O . ARG A 1 109 ? -20.188 4 10.359 1 91.19 109 ARG A O 1
ATOM 850 N N . LEU A 1 110 ? -21.641 3.256 8.883 1 92.38 110 LEU A N 1
ATOM 851 C CA . LEU A 1 110 ? -20.938 1.987 8.711 1 92.38 110 LEU A CA 1
ATOM 852 C C . LEU A 1 110 ? -19.562 2.209 8.109 1 92.38 110 LEU A C 1
ATOM 854 O O . LEU A 1 110 ? -18.562 1.679 8.609 1 92.38 110 LEU A O 1
ATOM 858 N N . VAL A 1 111 ? -19.469 3.041 7.117 1 93.5 111 VAL A N 1
ATOM 859 C CA . VAL A 1 111 ? -18.219 3.311 6.414 1 93.5 111 VAL A CA 1
ATOM 860 C C . VAL A 1 111 ? -17.219 3.963 7.367 1 93.5 111 VAL A C 1
ATOM 862 O O . VAL A 1 111 ? -16.016 3.664 7.324 1 93.5 111 VAL A O 1
ATOM 865 N N . GLY A 1 112 ? -17.75 4.742 8.234 1 94.06 112 GLY A N 1
ATOM 866 C CA . GLY A 1 112 ? -16.891 5.5 9.133 1 94.06 112 GLY A CA 1
ATOM 867 C C . GLY A 1 112 ? -16.406 4.695 10.328 1 94.06 112 GLY A C 1
ATOM 868 O O . GLY A 1 112 ? -15.508 5.125 11.055 1 94.06 112 GLY A O 1
ATOM 869 N N . SER A 1 113 ? -16.984 3.527 10.484 1 93.81 113 SER A N 1
ATOM 870 C CA . SER A 1 113 ? -16.641 2.725 11.648 1 93.81 113 SER A CA 1
ATOM 871 C C . SER A 1 113 ? -15.336 1.966 11.422 1 93.81 113 SER A C 1
ATOM 873 O O . SER A 1 113 ? -15.227 1.176 10.484 1 93.81 113 SER A O 1
ATOM 875 N N . LYS A 1 114 ? -14.406 2.082 12.32 1 93.75 114 LYS A N 1
ATOM 876 C CA . LYS A 1 114 ? -13.07 1.502 12.203 1 93.75 114 LYS A CA 1
ATOM 877 C C . LYS A 1 114 ? -13.125 -0.022 12.266 1 93.75 114 LYS A C 1
ATOM 879 O O . LYS A 1 114 ? -12.305 -0.704 11.648 1 93.75 114 LYS A O 1
ATOM 884 N N . PHE A 1 115 ? -14.141 -0.555 13.016 1 95.94 115 PHE A N 1
ATOM 885 C CA . PHE A 1 115 ? -14.172 -1.996 13.234 1 95.94 115 PHE A CA 1
ATOM 886 C C . PHE A 1 115 ? -15.367 -2.623 12.531 1 95.94 115 PHE A C 1
ATOM 888 O O . PHE A 1 115 ? -15.266 -3.721 11.977 1 95.94 115 PHE A O 1
ATOM 895 N N . LEU A 1 116 ? -16.469 -1.894 12.516 1 95.94 116 LEU A N 1
ATOM 896 C CA . LEU A 1 116 ? -17.672 -2.48 11.945 1 95.94 116 LEU A CA 1
ATOM 897 C C . LEU A 1 116 ? -17.578 -2.564 10.422 1 95.94 116 LEU A C 1
ATOM 899 O O . LEU A 1 116 ? -18.031 -3.535 9.82 1 95.94 116 LEU A O 1
ATOM 903 N N . PHE A 1 117 ? -17.047 -1.539 9.867 1 96.94 117 PHE A N 1
ATOM 904 C CA . PHE A 1 117 ? -16.906 -1.536 8.414 1 96.94 117 PHE A CA 1
ATOM 905 C C . PHE A 1 117 ? -16.094 -2.74 7.949 1 96.94 117 PHE A C 1
ATOM 907 O O . PHE A 1 117 ? -16.562 -3.531 7.129 1 96.94 117 PHE A O 1
ATOM 914 N N . PRO A 1 118 ? -14.852 -2.979 8.438 1 98.12 118 PRO A N 1
ATOM 915 C CA . PRO A 1 118 ? -14.125 -4.191 8.055 1 98.12 118 PRO A CA 1
ATOM 916 C C . PRO A 1 118 ? -14.844 -5.469 8.477 1 98.12 118 PRO A C 1
ATOM 918 O O . PRO A 1 118 ? -14.828 -6.461 7.742 1 98.12 118 PRO A O 1
ATOM 921 N N . ALA A 1 119 ? -15.547 -5.504 9.57 1 97.88 119 ALA A N 1
ATOM 922 C CA . ALA A 1 119 ? -16.172 -6.707 10.109 1 97.88 119 ALA A CA 1
ATOM 923 C C . ALA A 1 119 ? -17.281 -7.207 9.195 1 97.88 119 ALA A C 1
ATOM 925 O O . ALA A 1 119 ? -17.562 -8.406 9.148 1 97.88 119 ALA A O 1
ATOM 926 N N . ILE A 1 120 ? -17.828 -6.336 8.453 1 97.44 120 ILE A N 1
ATOM 927 C CA . ILE A 1 120 ? -18.969 -6.758 7.652 1 97.44 120 ILE A CA 1
ATOM 928 C C . ILE A 1 120 ? -18.5 -7.105 6.238 1 97.44 120 ILE A C 1
ATOM 930 O O . ILE A 1 120 ? -19.328 -7.414 5.367 1 97.44 120 ILE A O 1
ATOM 934 N N . HIS A 1 121 ? -17.281 -7.055 6.004 1 97.56 121 HIS A N 1
ATOM 935 C CA . HIS A 1 121 ? -16.75 -7.387 4.688 1 97.56 121 HIS A CA 1
ATOM 936 C C . HIS A 1 121 ? -16.562 -8.891 4.527 1 97.56 121 HIS A C 1
ATOM 938 O O . HIS A 1 121 ? -15.445 -9.383 4.426 1 97.56 121 HIS A O 1
ATOM 944 N N . PHE A 1 122 ? -17.625 -9.586 4.258 1 97.5 122 PHE A N 1
ATOM 945 C CA . PHE A 1 122 ? -17.672 -11.031 4.109 1 97.5 122 PHE A CA 1
ATOM 946 C C . PHE A 1 122 ? -17.547 -11.43 2.646 1 97.5 122 PHE A C 1
ATOM 948 O O . PHE A 1 122 ? -17.703 -12.602 2.299 1 97.5 122 PHE A O 1
ATOM 955 N N . GLN A 1 123 ? -17.203 -10.539 1.79 1 97.19 123 GLN A N 1
ATOM 956 C CA . GLN A 1 123 ? -17.219 -10.773 0.351 1 97.19 123 GLN A CA 1
ATOM 957 C C . GLN A 1 123 ? -16.266 -11.914 -0.019 1 97.19 123 GLN A C 1
ATOM 959 O O . GLN A 1 123 ? -16.484 -12.602 -1.021 1 97.19 123 GLN A O 1
ATOM 964 N N . LEU A 1 124 ? -15.258 -12.133 0.787 1 97.62 124 LEU A N 1
ATOM 965 C CA . LEU A 1 124 ? -14.312 -13.211 0.521 1 97.62 124 LEU A CA 1
ATOM 966 C C . LEU A 1 124 ? -15.008 -14.57 0.54 1 97.62 124 LEU A C 1
ATOM 968 O O . LEU A 1 124 ? -14.523 -15.531 -0.064 1 97.62 124 LEU A O 1
ATOM 972 N N . PHE A 1 125 ? -16.141 -14.711 1.198 1 98.5 125 PHE A N 1
ATOM 973 C CA . PHE A 1 125 ? -16.828 -15.984 1.349 1 98.5 125 PHE A CA 1
ATOM 974 C C . PHE A 1 125 ? -17.578 -16.344 0.075 1 98.5 125 PHE A C 1
ATOM 976 O O . PHE A 1 125 ? -18 -17.484 -0.098 1 98.5 125 PHE A O 1
ATOM 983 N N . LEU A 1 126 ? -17.672 -15.398 -0.878 1 98.62 126 LEU A N 1
ATOM 984 C CA . LEU A 1 126 ? -18.188 -15.703 -2.205 1 98.62 126 LEU A CA 1
ATOM 985 C C . LEU A 1 126 ? -17.25 -16.625 -2.965 1 98.62 126 LEU A C 1
ATOM 987 O O . LEU A 1 126 ? -17.672 -17.328 -3.889 1 98.62 126 LEU A O 1
ATOM 991 N N . VAL A 1 127 ? -15.969 -16.641 -2.531 1 98.69 127 VAL A N 1
ATOM 992 C CA . VAL A 1 127 ? -14.961 -17.391 -3.268 1 98.69 127 VAL A CA 1
ATOM 993 C C . VAL A 1 127 ? -15.203 -18.891 -3.098 1 98.69 127 VAL A C 1
ATOM 995 O O . VAL A 1 127 ? -15.438 -19.594 -4.078 1 98.69 127 VAL A O 1
ATOM 998 N N . PRO A 1 128 ? -15.281 -19.422 -1.886 1 98.44 128 PRO A N 1
ATOM 999 C CA . PRO A 1 128 ? -15.562 -20.859 -1.767 1 98.44 128 PRO A CA 1
ATOM 1000 C C . PRO A 1 128 ? -17 -21.219 -2.137 1 98.44 128 PRO A C 1
ATOM 1002 O O . PRO A 1 128 ? -17.312 -22.375 -2.389 1 98.44 128 PRO A O 1
ATOM 1005 N N . LEU A 1 129 ? -17.891 -20.234 -2.189 1 98.38 129 LEU A N 1
ATOM 1006 C CA . LEU A 1 129 ? -19.266 -20.469 -2.617 1 98.38 129 LEU A CA 1
ATOM 1007 C C . LEU A 1 129 ? -19.344 -20.719 -4.121 1 98.38 129 LEU A C 1
ATOM 1009 O O . LEU A 1 129 ? -20.141 -21.531 -4.59 1 98.38 129 LEU A O 1
ATOM 1013 N N . CYS A 1 130 ? -18.438 -20.062 -4.898 1 98.38 130 CYS A N 1
ATOM 1014 C CA . CYS A 1 130 ? -18.609 -20.047 -6.348 1 98.38 130 CYS A CA 1
ATOM 1015 C C . CYS A 1 130 ? -17.453 -20.75 -7.039 1 98.38 130 CYS A C 1
ATOM 1017 O O . CYS A 1 130 ? -17.547 -21.109 -8.211 1 98.38 130 CYS A O 1
ATOM 1019 N N . PHE A 1 131 ? -16.375 -20.906 -6.371 1 98.44 131 PHE A N 1
ATOM 1020 C CA . PHE A 1 131 ? -15.18 -21.5 -6.969 1 98.44 131 PHE A CA 1
ATOM 1021 C C . PHE A 1 131 ? -14.742 -22.734 -6.191 1 98.44 131 PHE A C 1
ATOM 1023 O O . PHE A 1 131 ? -15.188 -22.953 -5.066 1 98.44 131 PHE A O 1
ATOM 1030 N N . ASP A 1 132 ? -13.922 -23.594 -6.852 1 96.94 132 ASP A N 1
ATOM 1031 C CA . ASP A 1 132 ? -13.453 -24.844 -6.246 1 96.94 132 ASP A CA 1
ATOM 1032 C C . ASP A 1 132 ? -12.273 -24.594 -5.312 1 96.94 132 ASP A C 1
ATOM 1034 O O . ASP A 1 132 ? -11.117 -24.703 -5.715 1 96.94 132 ASP A O 1
ATOM 1038 N N . ILE A 1 133 ? -12.562 -24.266 -4.055 1 97.94 133 ILE A N 1
ATOM 1039 C CA . ILE A 1 133 ? -11.578 -24.031 -3 1 97.94 133 ILE A CA 1
ATOM 1040 C C . ILE A 1 133 ? -12.211 -24.312 -1.638 1 97.94 133 ILE A C 1
ATOM 1042 O O . ILE A 1 133 ? -13.422 -24.203 -1.472 1 97.94 133 ILE A O 1
ATOM 1046 N N . VAL A 1 134 ? -11.477 -24.75 -0.677 1 97.88 134 VAL A N 1
ATOM 1047 C CA . VAL A 1 134 ? -11.953 -25.078 0.664 1 97.88 134 VAL A CA 1
ATOM 1048 C C . VAL A 1 134 ? -12.336 -23.781 1.395 1 97.88 134 VAL A C 1
ATOM 1050 O O . VAL A 1 134 ? -11.789 -22.719 1.113 1 97.88 134 VAL A O 1
ATOM 1053 N N . TRP A 1 135 ? -13.25 -23.828 2.373 1 98.25 135 TRP A N 1
ATOM 1054 C CA . TRP A 1 135 ? -13.781 -22.688 3.113 1 98.25 135 TRP A CA 1
ATOM 1055 C C . TRP A 1 135 ? -12.711 -22.047 3.994 1 98.25 135 TRP A C 1
ATOM 1057 O O . TRP A 1 135 ? -12.805 -20.875 4.355 1 98.25 135 TRP A O 1
ATOM 1067 N N . SER A 1 136 ? -11.672 -22.812 4.34 1 98.19 136 SER A N 1
ATOM 1068 C CA . SER A 1 136 ? -10.602 -22.281 5.184 1 98.19 136 SER A CA 1
ATOM 1069 C C . SER A 1 136 ? -9.898 -21.109 4.504 1 98.19 136 SER A C 1
ATOM 1071 O O . SER A 1 136 ? -9.336 -20.25 5.18 1 98.19 136 SER A O 1
ATOM 1073 N N . TYR A 1 137 ? -9.953 -21.062 3.16 1 98.38 137 TYR A N 1
ATOM 1074 C CA . TYR A 1 137 ? -9.406 -19.922 2.434 1 98.38 137 TYR A CA 1
ATOM 1075 C C . TYR A 1 137 ? -10.031 -18.609 2.914 1 98.38 137 TYR A C 1
ATOM 1077 O O . TYR A 1 137 ? -9.328 -17.672 3.291 1 98.38 137 TYR A O 1
ATOM 1085 N N . ALA A 1 138 ? -11.328 -18.625 2.916 1 98.62 138 ALA A N 1
ATOM 1086 C CA . ALA A 1 138 ? -12.055 -17.422 3.295 1 98.62 138 ALA A CA 1
ATOM 1087 C C . ALA A 1 138 ? -11.883 -17.109 4.781 1 98.62 138 ALA A C 1
ATOM 1089 O O . ALA A 1 138 ? -11.648 -15.961 5.16 1 98.62 138 ALA A O 1
ATOM 1090 N N . PHE A 1 139 ? -11.945 -18.109 5.648 1 98.69 139 PHE A N 1
ATOM 1091 C CA . PHE A 1 139 ? -11.812 -17.906 7.086 1 98.69 139 PHE A CA 1
ATOM 1092 C C . PHE A 1 139 ? -10.422 -17.406 7.434 1 98.69 139 PHE A C 1
ATOM 1094 O O . PHE A 1 139 ? -10.266 -16.547 8.305 1 98.69 139 PHE A O 1
ATOM 1101 N N . PHE A 1 140 ? -9.414 -17.906 6.793 1 98.75 140 PHE A N 1
ATOM 1102 C CA . PHE A 1 140 ? -8.039 -17.516 7.07 1 98.75 140 PHE A CA 1
ATOM 1103 C C . PHE A 1 140 ? -7.828 -16.047 6.75 1 98.75 140 PHE A C 1
ATOM 1105 O O . PHE A 1 140 ? -7.367 -15.281 7.602 1 98.75 140 PHE A O 1
ATOM 1112 N N . TRP A 1 141 ? -8.203 -15.617 5.523 1 98.81 141 TRP A N 1
ATOM 1113 C CA . TRP A 1 141 ? -7.93 -14.25 5.105 1 98.81 141 TRP A CA 1
ATOM 1114 C C . TRP A 1 141 ? -8.852 -13.266 5.824 1 98.81 141 TRP A C 1
ATOM 1116 O O . TRP A 1 141 ? -8.453 -12.133 6.121 1 98.81 141 TRP A O 1
ATOM 1126 N N . TYR A 1 142 ? -10.078 -13.68 6.117 1 98.81 142 TYR A N 1
ATOM 1127 C CA . TYR A 1 142 ? -10.953 -12.859 6.945 1 98.81 142 TYR A CA 1
ATOM 1128 C C . TYR A 1 142 ? -10.367 -12.68 8.344 1 98.81 142 TYR A C 1
ATOM 1130 O O . TYR A 1 142 ? -10.336 -11.562 8.867 1 98.81 142 TYR A O 1
ATOM 1138 N N . GLY A 1 143 ? -9.938 -13.797 8.914 1 98.81 143 GLY A N 1
ATOM 1139 C CA . GLY A 1 143 ? -9.297 -13.727 10.219 1 98.81 143 GLY A CA 1
ATOM 1140 C C . GLY A 1 143 ? -8.047 -12.867 10.219 1 98.81 143 GLY A C 1
ATOM 1141 O O . GLY A 1 143 ? -7.852 -12.039 11.117 1 98.81 143 GLY A O 1
ATOM 1142 N N . MET A 1 144 ? -7.191 -13.039 9.219 1 98.75 144 MET A N 1
ATOM 1143 C CA . MET A 1 144 ? -5.98 -12.242 9.078 1 98.75 144 MET A CA 1
ATOM 1144 C C . MET A 1 144 ? -6.32 -10.758 8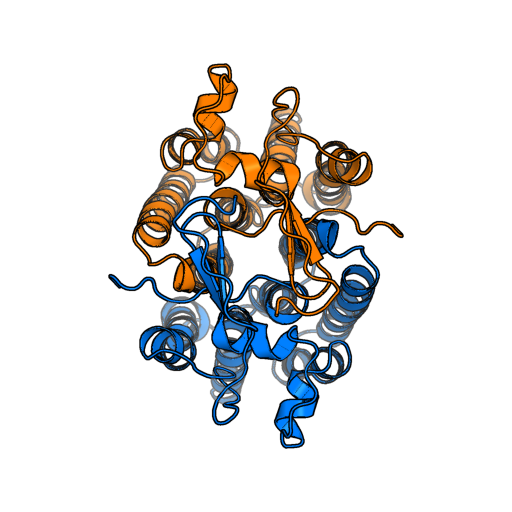.984 1 98.75 144 MET A C 1
ATOM 1146 O O . MET A 1 144 ? -5.637 -9.922 9.578 1 98.75 144 MET A O 1
ATOM 1150 N N . MET A 1 145 ? -7.34 -10.445 8.227 1 98.88 145 MET A N 1
ATOM 1151 C CA . MET A 1 145 ? -7.781 -9.062 8.078 1 98.88 145 MET A CA 1
ATOM 1152 C C . MET A 1 145 ? -8.258 -8.492 9.414 1 98.88 145 MET A C 1
ATOM 1154 O O . MET A 1 145 ? -7.809 -7.418 9.828 1 98.88 145 MET A O 1
ATOM 1158 N N . MET A 1 146 ? -9.078 -9.227 10.164 1 98.81 146 MET A N 1
ATOM 1159 C CA . MET A 1 146 ? -9.617 -8.742 11.43 1 98.81 146 MET A CA 1
ATOM 1160 C C . MET A 1 146 ? -8.516 -8.562 12.469 1 98.81 146 MET A C 1
ATOM 1162 O O . MET A 1 146 ? -8.492 -7.57 13.195 1 98.81 146 MET A O 1
ATOM 1166 N N . VAL A 1 147 ? -7.609 -9.469 12.562 1 98.88 147 VAL A N 1
ATOM 1167 C CA . VAL A 1 147 ? -6.477 -9.375 13.477 1 98.88 147 VAL A CA 1
ATOM 1168 C C . VAL A 1 147 ? -5.621 -8.164 13.109 1 98.88 147 VAL A C 1
ATOM 1170 O O . VAL A 1 147 ? -5.184 -7.414 13.984 1 98.88 147 VAL A O 1
ATOM 1173 N N . SER A 1 148 ? -5.402 -7.977 11.828 1 98.88 148 SER A N 1
ATOM 1174 C CA . SER A 1 148 ? -4.602 -6.859 11.336 1 98.88 148 SER A CA 1
ATOM 1175 C C . SER A 1 148 ? -5.246 -5.52 11.688 1 98.88 148 SER A C 1
ATOM 1177 O O . SER A 1 148 ? -4.559 -4.574 12.078 1 98.88 148 SER A O 1
ATOM 1179 N N . ILE A 1 149 ? -6.555 -5.48 11.531 1 98.75 149 ILE A N 1
ATOM 1180 C CA . ILE A 1 149 ? -7.293 -4.273 11.883 1 98.75 149 ILE A CA 1
ATOM 1181 C C . ILE A 1 149 ? -7.09 -3.967 13.367 1 98.75 149 ILE A C 1
ATOM 1183 O O . ILE A 1 149 ? -6.805 -2.824 13.734 1 98.75 149 ILE A O 1
ATOM 1187 N N . ALA A 1 150 ? -7.184 -4.93 14.211 1 98.69 150 ALA A N 1
ATOM 1188 C CA . ALA A 1 150 ? -6.953 -4.742 15.641 1 98.69 150 ALA A CA 1
ATOM 1189 C C . ALA A 1 150 ? -5.527 -4.258 15.906 1 98.69 150 ALA A C 1
ATOM 1191 O O . ALA A 1 150 ? -5.32 -3.293 16.641 1 98.69 150 ALA A O 1
ATOM 1192 N N . ILE A 1 151 ? -4.555 -4.816 15.297 1 98.69 151 ILE A N 1
ATOM 1193 C CA . ILE A 1 151 ? -3.156 -4.449 15.492 1 98.69 151 ILE A CA 1
ATOM 1194 C C . ILE A 1 151 ? -2.947 -2.988 15.094 1 98.69 151 ILE A C 1
ATOM 1196 O O . ILE A 1 151 ? -2.371 -2.211 15.859 1 98.69 151 ILE A O 1
ATOM 1200 N N . VAL A 1 152 ? -3.475 -2.611 13.945 1 98.44 152 VAL A N 1
ATOM 1201 C CA . VAL A 1 152 ? -3.254 -1.266 13.422 1 98.44 152 VAL A CA 1
ATOM 1202 C C . VAL A 1 152 ? -3.92 -0.241 14.344 1 98.44 152 VAL A C 1
ATOM 1204 O O . VAL A 1 152 ? -3.312 0.771 14.695 1 98.44 152 VAL A O 1
ATOM 1207 N N . HIS A 1 153 ? -5.113 -0.521 14.828 1 96.94 153 HIS A N 1
ATOM 1208 C CA . HIS A 1 153 ? -5.852 0.469 15.602 1 96.94 153 HIS A CA 1
ATOM 1209 C C . HIS A 1 153 ? -5.363 0.517 17.047 1 96.94 153 HIS A C 1
ATOM 1211 O O . HIS A 1 153 ? -5.648 1.473 17.766 1 96.94 153 HIS A O 1
ATOM 1217 N N . PHE A 1 154 ? -4.547 -0.514 17.438 1 97.31 154 PHE A N 1
ATOM 1218 C CA . PHE A 1 154 ? -3.939 -0.469 18.766 1 97.31 154 PHE A CA 1
ATOM 1219 C C . PHE A 1 154 ? -2.504 0.038 18.672 1 97.31 154 PHE A C 1
ATOM 1221 O O . PHE A 1 154 ? -1.845 0.212 19.703 1 97.31 154 PHE A O 1
ATOM 1228 N N . THR A 1 155 ? -2.01 0.259 17.547 1 97.88 155 THR A N 1
ATOM 1229 C CA . THR A 1 155 ? -0.691 0.833 17.312 1 97.88 155 THR A CA 1
ATOM 1230 C C . THR A 1 155 ? -0.75 2.357 17.344 1 97.88 155 THR A C 1
ATOM 1232 O O . THR A 1 155 ? -1.687 2.961 16.812 1 97.88 155 THR A O 1
ATOM 1235 N N . PRO A 1 156 ? 0.26 2.984 18.016 1 97.69 156 PRO A N 1
ATOM 1236 C CA . PRO A 1 156 ? 0.286 4.449 17.969 1 97.69 156 PRO A CA 1
ATOM 1237 C C . PRO A 1 156 ? 0.229 4.988 16.547 1 97.69 156 PRO A C 1
ATOM 1239 O O . PRO A 1 156 ? 0.817 4.398 15.633 1 97.69 156 PRO A O 1
ATOM 1242 N N . LEU A 1 157 ? -0.413 6.109 16.344 1 97.06 157 LEU A N 1
ATOM 1243 C CA . LEU A 1 157 ? -0.702 6.684 15.031 1 97.06 157 LEU A CA 1
ATOM 1244 C C . LEU A 1 157 ? 0.566 6.777 14.188 1 97.06 157 LEU A C 1
ATOM 1246 O O . LEU A 1 157 ? 0.567 6.398 13.016 1 97.06 157 LEU A O 1
ATOM 1250 N N . TYR A 1 158 ? 1.679 7.234 14.812 1 97.56 158 TYR A N 1
ATOM 1251 C CA . TYR A 1 158 ? 2.885 7.527 14.047 1 97.56 158 TYR A CA 1
ATOM 1252 C C . TYR A 1 158 ? 3.531 6.242 13.539 1 97.56 158 TYR A C 1
ATOM 1254 O O . TYR A 1 158 ? 4.402 6.281 12.664 1 97.56 158 TYR A O 1
ATOM 1262 N N . LEU A 1 159 ? 3.055 5.059 14.023 1 98.62 159 LEU A N 1
ATOM 1263 C CA . LEU A 1 159 ? 3.605 3.775 13.609 1 98.62 159 LEU A CA 1
ATOM 1264 C C . LEU A 1 159 ? 2.617 3.02 12.727 1 98.62 159 LEU A C 1
ATOM 1266 O O . LEU A 1 159 ? 2.953 1.977 12.164 1 98.62 159 LEU A O 1
ATOM 1270 N N . GLN A 1 160 ? 1.419 3.463 12.578 1 98.69 160 GLN A N 1
ATOM 1271 C CA . GLN A 1 160 ? 0.374 2.711 11.891 1 98.69 160 GLN A CA 1
ATOM 1272 C C . GLN A 1 160 ? 0.738 2.473 10.422 1 98.69 160 GLN A C 1
ATOM 1274 O O . GLN A 1 160 ? 0.527 1.379 9.898 1 98.69 160 GLN A O 1
ATOM 1279 N N . ARG A 1 161 ? 1.334 3.445 9.789 1 98.75 161 ARG A N 1
ATOM 1280 C CA . ARG A 1 161 ? 1.661 3.334 8.367 1 98.75 161 ARG A CA 1
ATOM 1281 C C . ARG A 1 161 ? 2.678 2.225 8.125 1 98.75 161 ARG A C 1
ATOM 1283 O O . ARG A 1 161 ? 2.422 1.297 7.355 1 98.75 161 ARG A O 1
ATOM 1290 N N . PRO A 1 162 ? 3.854 2.225 8.797 1 98.75 162 PRO A N 1
ATOM 1291 C CA . PRO A 1 162 ? 4.809 1.142 8.547 1 98.75 162 PRO A CA 1
ATOM 1292 C C . PRO A 1 162 ? 4.285 -0.221 8.992 1 98.75 162 PRO A C 1
ATOM 1294 O O . PRO A 1 162 ? 4.582 -1.238 8.367 1 98.75 162 PRO A O 1
ATOM 1297 N N . VAL A 1 163 ? 3.484 -0.261 10.031 1 98.81 163 VAL A N 1
ATOM 1298 C CA . VAL A 1 163 ? 2.93 -1.525 10.5 1 98.81 163 VAL A CA 1
ATOM 1299 C C . VAL A 1 163 ? 1.926 -2.059 9.477 1 98.81 163 VAL A C 1
ATOM 1301 O O . VAL A 1 163 ? 1.941 -3.246 9.148 1 98.81 163 VAL A O 1
ATOM 1304 N N . ALA A 1 164 ? 1.056 -1.218 9.031 1 98.88 164 ALA A N 1
ATOM 1305 C CA . ALA A 1 164 ? 0.09 -1.629 8.016 1 98.88 164 ALA A CA 1
ATOM 1306 C C . ALA A 1 164 ? 0.795 -2.123 6.758 1 98.88 164 ALA A C 1
ATOM 1308 O O . ALA A 1 164 ? 0.383 -3.117 6.156 1 98.88 164 ALA A O 1
ATOM 1309 N N . LEU A 1 165 ? 1.876 -1.45 6.371 1 98.94 165 LEU A N 1
ATOM 1310 C CA . LEU A 1 165 ? 2.598 -1.85 5.168 1 98.94 165 LEU A CA 1
ATOM 1311 C C . LEU A 1 165 ? 3.326 -3.172 5.387 1 98.94 165 LEU A C 1
ATOM 1313 O O . LEU A 1 165 ? 3.439 -3.982 4.461 1 98.94 165 LEU A O 1
ATOM 1317 N N . LEU A 1 166 ? 3.822 -3.373 6.574 1 98.75 166 LEU A N 1
ATOM 1318 C CA . LEU A 1 166 ? 4.395 -4.68 6.887 1 98.75 166 LEU A CA 1
ATOM 1319 C C . LEU A 1 166 ? 3.354 -5.781 6.719 1 98.75 166 LEU A C 1
ATOM 1321 O O . LEU A 1 166 ? 3.631 -6.812 6.105 1 98.75 166 LEU A O 1
ATOM 1325 N N . ILE A 1 167 ? 2.195 -5.566 7.188 1 98.81 167 ILE A N 1
ATOM 1326 C CA . ILE A 1 167 ? 1.111 -6.543 7.121 1 98.81 167 ILE A CA 1
ATOM 1327 C C . ILE A 1 167 ? 0.736 -6.797 5.664 1 98.81 167 ILE A C 1
ATOM 1329 O O . ILE A 1 167 ? 0.551 -7.945 5.254 1 98.81 167 ILE A O 1
ATOM 1333 N N . VAL A 1 168 ? 0.638 -5.742 4.883 1 98.88 168 VAL A N 1
ATOM 1334 C CA . VAL A 1 168 ? 0.308 -5.859 3.465 1 98.88 168 VAL A CA 1
ATOM 1335 C C . VAL A 1 168 ? 1.376 -6.688 2.754 1 98.88 168 VAL A C 1
ATOM 1337 O O . VAL A 1 168 ? 1.056 -7.602 1.989 1 98.88 168 VAL A O 1
ATOM 1340 N N . MET A 1 169 ? 2.643 -6.422 3.031 1 98.81 169 MET A N 1
ATOM 1341 C CA . MET A 1 169 ? 3.715 -7.164 2.375 1 98.81 169 MET A CA 1
ATOM 1342 C C . MET A 1 169 ? 3.689 -8.633 2.787 1 98.81 169 MET A C 1
ATOM 1344 O O . MET A 1 169 ? 3.877 -9.523 1.953 1 98.81 169 MET A O 1
ATOM 1348 N N . LEU A 1 170 ? 3.416 -8.875 4.023 1 98.38 170 LEU A N 1
ATOM 1349 C CA . LEU A 1 170 ? 3.311 -10.25 4.48 1 98.38 170 LEU A CA 1
ATOM 1350 C C . LEU A 1 170 ? 2.131 -10.961 3.816 1 98.38 170 LEU A C 1
ATOM 1352 O O . LEU A 1 170 ? 2.209 -12.148 3.504 1 98.38 170 LEU A O 1
ATOM 1356 N N . SER A 1 171 ? 1.053 -10.234 3.611 1 98.81 171 SER A N 1
ATOM 1357 C CA . SER A 1 171 ? -0.083 -10.844 2.926 1 98.81 171 SER A CA 1
ATOM 1358 C C . SER A 1 171 ? 0.269 -11.203 1.487 1 98.81 171 SER A C 1
ATOM 1360 O O . SER A 1 171 ? -0.193 -12.219 0.966 1 98.81 171 SER A O 1
ATOM 1362 N N . ILE A 1 172 ? 1.042 -10.391 0.811 1 98.81 172 ILE A N 1
ATOM 1363 C CA . ILE A 1 172 ? 1.492 -10.672 -0.549 1 98.81 172 ILE A CA 1
ATOM 1364 C C . ILE A 1 172 ? 2.344 -11.938 -0.564 1 98.81 172 ILE A C 1
ATOM 1366 O O . ILE A 1 172 ? 2.178 -12.789 -1.435 1 98.81 172 ILE A O 1
ATOM 1370 N N . ILE A 1 173 ? 3.18 -12.094 0.421 1 98.5 173 ILE A N 1
ATOM 1371 C CA . ILE A 1 173 ? 4.059 -13.258 0.53 1 98.5 173 ILE A CA 1
ATOM 1372 C C . ILE A 1 173 ? 3.232 -14.492 0.863 1 98.5 173 ILE A C 1
ATOM 1374 O O . ILE A 1 173 ? 3.338 -15.523 0.185 1 98.5 173 ILE A O 1
ATOM 1378 N N . VAL A 1 174 ? 2.359 -14.414 1.838 1 98.19 174 VAL A N 1
ATOM 1379 C CA . VAL A 1 174 ? 1.575 -15.547 2.32 1 98.19 174 VAL A CA 1
ATOM 1380 C C . VAL A 1 174 ? 0.589 -15.984 1.243 1 98.19 174 VAL A C 1
ATOM 1382 O O . VAL A 1 174 ? 0.307 -17.188 1.103 1 98.19 174 VAL A O 1
ATOM 1385 N N . ALA A 1 175 ? 0.129 -15.055 0.447 1 98.31 175 ALA A N 1
ATOM 1386 C CA . ALA A 1 175 ? -0.816 -15.367 -0.62 1 98.31 175 ALA A CA 1
ATOM 1387 C C . ALA A 1 175 ? -0.185 -16.297 -1.652 1 98.31 175 ALA A C 1
ATOM 1389 O O . ALA A 1 175 ? -0.893 -16.984 -2.395 1 98.31 175 ALA A O 1
ATOM 1390 N N . GLN A 1 176 ? 1.172 -16.391 -1.7 1 96.69 176 GLN A N 1
ATOM 1391 C CA . GLN A 1 176 ? 1.848 -17.281 -2.635 1 96.69 176 GLN A CA 1
ATOM 1392 C C . GLN A 1 176 ? 1.917 -18.703 -2.082 1 96.69 176 GLN A C 1
ATOM 1394 O O . GLN A 1 176 ? 2.195 -19.656 -2.822 1 96.69 176 GLN A O 1
ATOM 1399 N N . ILE A 1 177 ? 1.694 -18.797 -0.79 1 95.5 177 ILE A N 1
ATOM 1400 C CA . ILE A 1 177 ? 1.831 -20.078 -0.09 1 95.5 177 ILE A CA 1
ATOM 1401 C C . ILE A 1 177 ? 0.461 -20.734 0.059 1 95.5 177 ILE A C 1
ATOM 1403 O O . ILE A 1 177 ? 0.324 -21.938 -0.12 1 95.5 177 ILE A O 1
ATOM 1407 N N . ILE A 1 178 ? -0.566 -19.938 0.32 1 96.19 178 ILE A N 1
ATOM 1408 C CA . ILE A 1 178 ? -1.933 -20.406 0.516 1 96.19 178 ILE A CA 1
ATOM 1409 C C . ILE A 1 178 ? -2.605 -20.609 -0.838 1 96.19 178 ILE A C 1
ATOM 1411 O O . ILE A 1 178 ? -2.678 -19.688 -1.652 1 96.19 178 ILE A O 1
ATOM 1415 N N . PRO A 1 179 ? -3.09 -21.859 -1.07 1 96.38 179 PRO A N 1
ATOM 1416 C CA . PRO A 1 179 ? -3.77 -22.078 -2.348 1 96.38 179 PRO A CA 1
ATOM 1417 C C . PRO A 1 179 ? -4.961 -21.156 -2.561 1 96.38 179 PRO A C 1
ATOM 1419 O O . PRO A 1 179 ? -5.688 -20.844 -1.611 1 96.38 179 PRO A O 1
ATOM 1422 N N . SER A 1 180 ? -5.113 -20.688 -3.76 1 97.5 180 SER A N 1
ATOM 1423 C CA . SER A 1 180 ? -6.227 -19.859 -4.203 1 97.5 180 SER A CA 1
ATOM 1424 C C . SER A 1 180 ? -6.773 -20.344 -5.543 1 97.5 180 SER A C 1
ATOM 1426 O O . SER A 1 180 ? -6.086 -21.047 -6.285 1 97.5 180 SER A O 1
ATOM 1428 N N . PRO A 1 181 ? -8.078 -20.078 -5.777 1 97.75 181 PRO A N 1
ATOM 1429 C CA . PRO A 1 181 ? -8.562 -20.438 -7.109 1 97.75 181 PRO A CA 1
ATOM 1430 C C . PRO A 1 181 ? -7.805 -19.734 -8.227 1 97.75 181 PRO A C 1
ATOM 1432 O O . PRO A 1 181 ? -7.469 -18.562 -8.102 1 97.75 181 PRO A O 1
ATOM 1435 N N . ALA A 1 182 ? -7.582 -20.562 -9.273 1 96.75 182 ALA A N 1
ATOM 1436 C CA . ALA A 1 182 ? -6.957 -19.969 -10.445 1 96.75 182 ALA A CA 1
ATOM 1437 C C . ALA A 1 182 ? -7.73 -18.734 -10.914 1 96.75 182 ALA A C 1
ATOM 1439 O O . ALA A 1 182 ? -8.953 -18.766 -11.023 1 96.75 182 ALA A O 1
ATOM 1440 N N . GLY A 1 183 ? -7.051 -17.641 -11.102 1 97.75 183 GLY A N 1
ATOM 1441 C CA . GLY A 1 183 ? -7.676 -16.422 -11.602 1 97.75 183 GLY A CA 1
ATOM 1442 C C . GLY A 1 183 ? -8.008 -15.43 -10.5 1 97.75 183 GLY A C 1
ATOM 1443 O O . GLY A 1 183 ? -8.336 -14.273 -10.781 1 97.75 183 GLY A O 1
ATOM 1444 N N . LEU A 1 184 ? -7.895 -15.852 -9.211 1 98.56 184 LEU A N 1
ATOM 1445 C CA . LEU A 1 184 ? -8.25 -14.977 -8.102 1 98.56 184 LEU A CA 1
ATOM 1446 C C . LEU A 1 184 ? -7.082 -14.836 -7.129 1 98.56 184 LEU A C 1
ATOM 1448 O O . LEU A 1 184 ? -7.277 -14.438 -5.977 1 98.56 184 LEU A O 1
ATOM 1452 N N . GLU A 1 185 ? -5.832 -15.094 -7.57 1 98.06 185 GLU A N 1
ATOM 1453 C CA . GLU A 1 185 ? -4.645 -15.109 -6.723 1 98.06 185 GLU A CA 1
ATOM 1454 C C . GLU A 1 185 ? -4.348 -13.711 -6.172 1 98.06 185 GLU A C 1
ATOM 1456 O O . GLU A 1 185 ? -3.738 -13.578 -5.109 1 98.06 185 GLU A O 1
ATOM 1461 N N . TRP A 1 186 ? -4.879 -12.695 -6.797 1 98.38 186 TRP A N 1
ATOM 1462 C CA . TRP A 1 186 ? -4.633 -11.297 -6.465 1 98.38 186 TRP A CA 1
ATOM 1463 C C . TRP A 1 186 ? -5.555 -10.828 -5.34 1 98.38 186 TRP A C 1
ATOM 1465 O O . TRP A 1 186 ? -5.332 -9.773 -4.742 1 98.38 186 TRP A O 1
ATOM 1475 N N . LEU A 1 187 ? -6.547 -11.5 -5.02 1 98.81 187 LEU A N 1
ATOM 1476 C CA . LEU A 1 187 ? -7.699 -11.031 -4.258 1 98.81 187 LEU A CA 1
ATOM 1477 C C . LEU A 1 187 ? -7.316 -10.758 -2.809 1 98.81 187 LEU A C 1
ATOM 1479 O O . LEU A 1 187 ? -7.602 -9.68 -2.283 1 98.81 187 LEU A O 1
ATOM 1483 N N . ALA A 1 188 ? -6.602 -11.664 -2.168 1 98.75 188 ALA A N 1
ATOM 1484 C CA . ALA A 1 188 ? -6.363 -11.578 -0.729 1 98.75 188 ALA A CA 1
ATOM 1485 C C . ALA A 1 188 ? -5.465 -10.391 -0.392 1 98.75 188 ALA A C 1
ATOM 1487 O O . ALA A 1 188 ? -5.793 -9.586 0.489 1 98.75 188 ALA A O 1
ATOM 1488 N N . PRO A 1 189 ? -4.355 -10.18 -1.103 1 98.88 189 PRO A N 1
ATOM 1489 C CA . PRO A 1 189 ? -3.523 -9.023 -0.766 1 98.88 189 PRO A CA 1
ATOM 1490 C C . PRO A 1 189 ? -4.246 -7.695 -0.975 1 98.88 189 PRO A C 1
ATOM 1492 O O . PRO A 1 189 ? -4.066 -6.762 -0.191 1 98.88 189 PRO A O 1
ATOM 1495 N N . ILE A 1 190 ? -5.055 -7.598 -1.979 1 98.94 190 ILE A N 1
ATOM 1496 C CA . ILE A 1 190 ? -5.754 -6.344 -2.236 1 98.94 190 ILE A CA 1
ATOM 1497 C C . ILE A 1 190 ? -6.871 -6.156 -1.21 1 98.94 190 ILE A C 1
ATOM 1499 O O . ILE A 1 190 ? -7.145 -5.031 -0.781 1 98.94 190 ILE A O 1
ATOM 1503 N N . PHE A 1 191 ? -7.48 -7.305 -0.782 1 98.94 191 PHE A N 1
ATOM 1504 C CA . PHE A 1 191 ? -8.414 -7.281 0.338 1 98.94 191 PHE A CA 1
ATOM 1505 C C . PHE A 1 191 ? -7.762 -6.68 1.576 1 98.94 191 PHE A C 1
ATOM 1507 O O . PHE A 1 191 ? -8.359 -5.852 2.262 1 98.94 191 PHE A O 1
ATOM 1514 N N . MET A 1 192 ? -6.535 -7.012 1.841 1 98.94 192 MET A N 1
ATOM 1515 C CA . MET A 1 192 ? -5.781 -6.484 2.975 1 98.94 192 MET A CA 1
ATOM 1516 C C . MET A 1 192 ? -5.445 -5.012 2.768 1 98.94 192 MET A C 1
ATOM 1518 O O . MET A 1 192 ? -5.523 -4.215 3.703 1 98.94 192 MET A O 1
ATOM 1522 N N . ILE A 1 193 ? -5.078 -4.605 1.559 1 98.94 193 ILE A N 1
ATOM 1523 C CA . ILE A 1 193 ? -4.785 -3.207 1.266 1 98.94 193 ILE A CA 1
ATOM 1524 C C . ILE A 1 193 ? -6.039 -2.361 1.49 1 98.94 193 ILE A C 1
ATOM 1526 O O . ILE A 1 193 ? -5.965 -1.279 2.076 1 98.94 193 ILE A O 1
ATOM 1530 N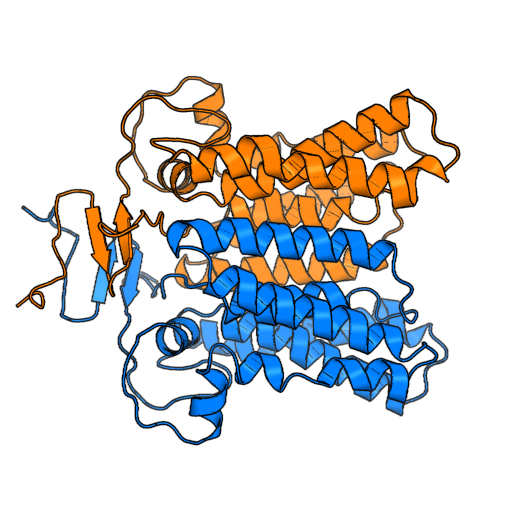 N . LYS A 1 194 ? -7.141 -2.887 1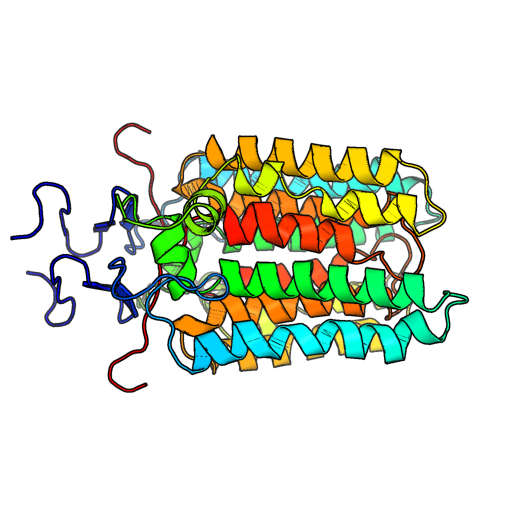.039 1 98.81 194 LYS A N 1
ATOM 1531 C CA . LYS A 1 194 ? -8.414 -2.172 1.073 1 98.81 194 LYS A CA 1
ATOM 1532 C C . LYS A 1 194 ? -8.797 -1.795 2.502 1 98.81 194 LYS A C 1
ATOM 1534 O O . LYS A 1 194 ? -9.125 -0.641 2.777 1 98.81 194 LYS A O 1
ATOM 1539 N N . LEU A 1 195 ? -8.656 -2.725 3.385 1 98.88 195 LEU A N 1
ATOM 1540 C CA . LEU A 1 195 ? -9.242 -2.529 4.703 1 98.88 195 LEU A CA 1
ATOM 1541 C C . LEU A 1 195 ? -8.172 -2.148 5.727 1 98.88 195 LEU A C 1
ATOM 1543 O O . LEU A 1 195 ? -8.391 -1.264 6.559 1 98.88 195 LEU A O 1
ATOM 1547 N N . VAL A 1 196 ? -7.004 -2.748 5.656 1 98.88 196 VAL A N 1
ATOM 1548 C CA . VAL A 1 196 ? -5.984 -2.562 6.684 1 98.88 196 VAL A CA 1
ATOM 1549 C C . VAL A 1 196 ? -5.199 -1.28 6.402 1 98.88 196 VAL A C 1
ATOM 1551 O O . VAL A 1 196 ? -4.898 -0.517 7.324 1 98.88 196 VAL A O 1
ATOM 1554 N N . LEU A 1 197 ? -4.914 -1.034 5.16 1 98.81 197 LEU A N 1
ATOM 1555 C CA . LEU A 1 197 ? -4.094 0.121 4.816 1 98.81 197 LEU A CA 1
ATOM 1556 C C . LEU A 1 197 ? -4.961 1.308 4.414 1 98.81 197 LEU A C 1
ATOM 1558 O O . LEU A 1 197 ? -4.992 2.324 5.109 1 98.81 197 LEU A O 1
ATOM 1562 N N . SER A 1 198 ? -5.695 1.178 3.389 1 98.62 198 SER A N 1
ATOM 1563 C CA . SER A 1 198 ? -6.395 2.314 2.799 1 98.62 198 SER A CA 1
ATOM 1564 C C . SER A 1 198 ? -7.5 2.822 3.719 1 98.62 198 SER A C 1
ATOM 1566 O O . SER A 1 198 ? -7.637 4.031 3.924 1 98.62 198 SER A O 1
ATOM 1568 N N . HIS A 1 199 ? -8.281 1.988 4.281 1 98.5 199 HIS A N 1
ATOM 1569 C CA . HIS A 1 199 ? -9.336 2.383 5.211 1 98.5 199 HIS A CA 1
ATOM 1570 C C . HIS A 1 199 ? -8.773 2.627 6.609 1 98.5 199 HIS A C 1
ATOM 1572 O O . HIS A 1 199 ? -9.133 3.609 7.262 1 98.5 199 HIS A O 1
ATOM 1578 N N . GLY A 1 200 ? -7.867 1.856 7.02 1 98.06 200 GLY A N 1
ATOM 1579 C CA . GLY A 1 200 ? -7.5 1.774 8.422 1 98.06 200 GLY A CA 1
ATOM 1580 C C . GLY A 1 200 ? -6.5 2.834 8.844 1 98.06 200 GLY A C 1
ATOM 1581 O O . GLY A 1 200 ? -6.473 3.248 10 1 98.06 200 GLY A O 1
ATOM 1582 N N . VAL A 1 201 ? -5.66 3.248 7.918 1 98.44 201 VAL A N 1
ATOM 1583 C CA . VAL A 1 201 ? -4.555 4.125 8.297 1 98.44 201 VAL A CA 1
ATOM 1584 C C . VAL A 1 201 ? -4.914 5.574 7.973 1 98.44 201 VAL A C 1
ATOM 1586 O O . VAL A 1 201 ? -5.355 5.879 6.863 1 98.44 201 VAL A O 1
ATOM 1589 N N . ARG A 1 202 ? -4.742 6.438 8.93 1 97.06 202 ARG A N 1
ATOM 1590 C CA . ARG A 1 202 ? -4.957 7.871 8.75 1 97.06 202 ARG A CA 1
ATOM 1591 C C . ARG A 1 202 ? -3.871 8.484 7.879 1 97.06 202 ARG A C 1
ATOM 1593 O O . ARG A 1 202 ? -2.684 8.219 8.078 1 97.06 202 ARG A O 1
ATOM 1600 N N . GLU A 1 203 ? -4.254 9.227 6.918 1 97 203 GLU A N 1
ATOM 1601 C CA . GLU A 1 203 ? -3.422 10.109 6.105 1 97 203 GLU A CA 1
ATOM 1602 C C . GLU A 1 203 ? -4.102 11.453 5.871 1 97 203 GLU A C 1
ATOM 1604 O O . GLU A 1 203 ? -5.332 11.547 5.914 1 97 203 GLU A O 1
ATOM 1609 N N . GLU A 1 204 ? -3.348 12.5 5.672 1 96.06 204 GLU A N 1
ATOM 1610 C CA . GLU A 1 204 ? -3.928 13.836 5.562 1 96.06 204 GLU A CA 1
ATOM 1611 C C . GLU A 1 204 ? -4.695 14 4.254 1 96.06 204 GLU A C 1
ATOM 1613 O O . GLU A 1 204 ? -4.266 13.508 3.209 1 96.06 204 GLU A O 1
ATOM 1618 N N . PRO A 1 205 ? -5.816 14.555 4.344 1 97.06 205 PRO A N 1
ATOM 1619 C CA . PRO A 1 205 ? -6.613 14.836 3.148 1 97.06 205 PRO A CA 1
ATOM 1620 C C . PRO A 1 205 ? -6.141 16.078 2.398 1 97.06 205 PRO A C 1
ATOM 1622 O O . PRO A 1 205 ? -6.727 17.156 2.543 1 97.06 205 PRO A O 1
ATOM 1625 N N . TYR A 1 206 ? -5.195 15.883 1.511 1 96.56 206 TYR A N 1
ATOM 1626 C CA . TYR A 1 206 ? -4.652 16.969 0.697 1 96.56 206 TYR A CA 1
ATOM 1627 C C . TYR A 1 206 ? -5.715 17.516 -0.244 1 96.56 206 TYR A C 1
ATOM 1629 O O . TYR A 1 206 ? -6.648 16.812 -0.628 1 96.56 206 TYR A O 1
ATOM 1637 N N . ARG A 1 207 ? -5.551 18.766 -0.581 1 95.81 207 ARG A N 1
ATOM 1638 C CA . ARG A 1 207 ? -6.395 19.453 -1.551 1 95.81 207 ARG A CA 1
ATOM 1639 C C . ARG A 1 207 ? -5.562 20.047 -2.682 1 95.81 207 ARG A C 1
ATOM 1641 O O . ARG A 1 207 ? -4.348 20.203 -2.547 1 95.81 207 ARG A O 1
ATOM 1648 N N . PRO A 1 208 ? -6.281 20.281 -3.807 1 94.19 208 PRO A N 1
ATOM 1649 C CA . PRO A 1 208 ? -5.543 20.953 -4.879 1 94.19 208 PRO A CA 1
ATOM 1650 C C . PRO A 1 208 ? -4.965 22.297 -4.445 1 94.19 208 PRO A C 1
ATOM 1652 O O . PRO A 1 208 ? -5.574 23 -3.639 1 94.19 208 PRO A O 1
ATOM 1655 N N . THR A 1 209 ? -3.805 22.547 -5.043 1 86.12 209 THR A N 1
ATOM 1656 C CA . THR A 1 209 ? -3.26 23.891 -4.84 1 86.12 209 THR A CA 1
ATOM 1657 C C . THR A 1 209 ? -4.023 24.906 -5.672 1 86.12 209 THR A C 1
ATOM 1659 O O . THR A 1 209 ? -4.781 24.547 -6.574 1 86.12 209 THR A O 1
ATOM 1662 N N . LEU A 1 210 ? -3.922 26.141 -5.281 1 71.44 210 LEU A N 1
ATOM 1663 C CA . LEU A 1 210 ? -4.605 27.219 -5.984 1 71.44 210 LEU A CA 1
ATOM 1664 C C . LEU A 1 210 ? -4.246 27.219 -7.465 1 71.44 210 LEU A C 1
ATOM 1666 O O . LEU A 1 210 ? -5.023 27.688 -8.297 1 71.44 210 LEU A O 1
ATOM 1670 N N . THR A 1 211 ? -3.16 26.719 -7.84 1 66.25 211 THR A N 1
ATOM 1671 C CA . THR A 1 211 ? -2.74 26.719 -9.234 1 66.25 211 THR A CA 1
ATOM 1672 C C . THR A 1 211 ? -3.201 25.453 -9.953 1 66.25 211 THR A C 1
ATOM 1674 O O . THR A 1 211 ? -3.133 25.375 -11.18 1 66.25 211 THR A O 1
ATOM 1677 N N . GLU A 1 212 ? -3.639 24.578 -9.258 1 67.94 212 GLU A N 1
ATOM 1678 C CA . GLU A 1 212 ? -4.102 23.328 -9.852 1 67.94 212 GLU A CA 1
ATOM 1679 C C . GLU A 1 212 ? -5.605 23.359 -10.102 1 67.94 212 GLU A C 1
ATOM 1681 O O . GLU A 1 212 ? -6.352 24 -9.344 1 67.94 212 GLU A O 1
ATOM 1686 N N . MET B 1 1 ? -9.836 31.906 15.945 1 25.02 1 MET B N 1
ATOM 1687 C CA . MET B 1 1 ? -8.898 31.531 17 1 25.02 1 MET B CA 1
ATOM 1688 C C . MET B 1 1 ? -8.492 30.062 16.859 1 25.02 1 MET B C 1
ATOM 1690 O O . MET B 1 1 ? -9.328 29.203 16.547 1 25.02 1 MET B O 1
ATOM 1694 N N . PRO B 1 2 ? -7.145 29.719 16.547 1 35.19 2 PRO B N 1
ATOM 1695 C CA . PRO B 1 2 ? -6.773 28.312 16.656 1 35.19 2 PRO B CA 1
ATOM 1696 C C . PRO B 1 2 ? -7.492 27.594 17.797 1 35.19 2 PRO B C 1
ATOM 1698 O O . PRO B 1 2 ? -7.695 28.172 18.859 1 35.19 2 PRO B O 1
ATOM 1701 N N . ARG B 1 3 ? -8.375 26.75 17.594 1 48.34 3 ARG B N 1
ATOM 1702 C CA . ARG B 1 3 ? -8.883 26.109 18.812 1 48.34 3 ARG B CA 1
ATOM 1703 C C . ARG B 1 3 ? -7.738 25.703 19.734 1 48.34 3 ARG B C 1
ATOM 1705 O O . ARG B 1 3 ? -6.602 25.531 19.297 1 48.34 3 ARG B O 1
ATOM 1712 N N . LYS B 1 4 ? -7.824 25.734 21.062 1 51.91 4 LYS B N 1
ATOM 1713 C CA . LYS B 1 4 ? -6.965 25.719 22.234 1 51.91 4 LYS B CA 1
ATOM 1714 C C . LYS B 1 4 ? -5.848 24.688 22.094 1 51.91 4 LYS B C 1
ATOM 1716 O O . LYS B 1 4 ? -4.738 24.891 22.594 1 51.91 4 LYS B O 1
ATOM 1721 N N . GLY B 1 5 ? -5.934 23.594 21.188 1 41.56 5 GLY B N 1
ATOM 1722 C CA . GLY B 1 5 ? -4.938 22.531 21.156 1 41.56 5 GLY B CA 1
ATOM 1723 C C . GLY B 1 5 ? -4.059 22.578 19.922 1 41.56 5 GLY B C 1
ATOM 1724 O O . GLY B 1 5 ? -3.195 21.703 19.75 1 41.56 5 GLY B O 1
ATOM 1725 N N . ASP B 1 6 ? -4.391 23.141 18.906 1 43.75 6 ASP B N 1
ATOM 1726 C CA . ASP B 1 6 ? -3.492 23.203 17.766 1 43.75 6 ASP B CA 1
ATOM 1727 C C . ASP B 1 6 ? -2.357 24.188 18 1 43.75 6 ASP B C 1
ATOM 1729 O O . ASP B 1 6 ? -2.602 25.344 18.375 1 43.75 6 ASP B O 1
ATOM 1733 N N . THR B 1 7 ? -1.142 23.844 18.516 1 42 7 THR B N 1
ATOM 1734 C CA . THR B 1 7 ? 0.022 24.688 18.766 1 42 7 THR B CA 1
ATOM 1735 C C . THR B 1 7 ? 0.975 24.641 17.562 1 42 7 THR B C 1
ATOM 1737 O O . THR B 1 7 ? 1.119 23.609 16.922 1 42 7 THR B O 1
ATOM 1740 N N . MET B 1 8 ? 1.229 25.688 16.734 1 46.38 8 MET B N 1
ATOM 1741 C CA . MET B 1 8 ? 2.199 25.812 15.656 1 46.38 8 MET B CA 1
ATOM 1742 C C . MET B 1 8 ? 3.521 26.375 16.172 1 46.38 8 MET B C 1
ATOM 1744 O O . MET B 1 8 ? 3.537 27.375 16.891 1 46.38 8 MET B O 1
ATOM 1748 N N . THR B 1 9 ? 4.551 25.469 16.594 1 49.03 9 THR B N 1
ATOM 1749 C CA . THR B 1 9 ? 5.898 26.031 16.516 1 49.03 9 THR B CA 1
ATOM 1750 C C . THR B 1 9 ? 6.441 25.906 15.094 1 49.03 9 THR B C 1
ATOM 1752 O O . THR B 1 9 ? 5.891 25.172 14.266 1 49.03 9 THR B O 1
ATOM 1755 N N . ASN B 1 10 ? 7.492 26.531 14.57 1 54.88 10 ASN B N 1
ATOM 1756 C CA . ASN B 1 10 ? 7.941 26.75 13.203 1 54.88 10 ASN B CA 1
ATOM 1757 C C . ASN B 1 10 ? 7.922 25.453 12.383 1 54.88 10 ASN B C 1
ATOM 1759 O O . ASN B 1 10 ? 7.59 25.469 11.203 1 54.88 10 ASN B O 1
ATOM 1763 N N . ASP B 1 11 ? 8.141 24.25 12.922 1 66.06 11 ASP B N 1
ATOM 1764 C CA . ASP B 1 11 ? 8.18 23.062 12.078 1 66.06 11 ASP B CA 1
ATOM 1765 C C . ASP B 1 11 ? 7.348 21.938 12.695 1 66.06 11 ASP B C 1
ATOM 1767 O O . ASP B 1 11 ? 7.34 20.812 12.18 1 66.06 11 ASP B O 1
ATOM 1771 N N . GLN B 1 12 ? 6.645 22.219 13.797 1 78.88 12 GLN B N 1
ATOM 1772 C CA . GLN B 1 12 ? 5.805 21.219 14.453 1 78.88 12 GLN B CA 1
ATOM 1773 C C . GLN B 1 12 ? 4.391 21.75 14.672 1 78.88 12 GLN B C 1
ATOM 1775 O O . GLN B 1 12 ? 4.211 22.906 15.062 1 78.88 12 GLN B O 1
ATOM 1780 N N . ILE B 1 13 ? 3.441 20.891 14.258 1 86.25 13 ILE B N 1
ATOM 1781 C CA . ILE B 1 13 ? 2.041 21.25 14.438 1 86.25 13 ILE B CA 1
ATOM 1782 C C . ILE B 1 13 ? 1.232 20.031 14.859 1 86.25 13 ILE B C 1
ATOM 1784 O O . ILE B 1 13 ? 1.601 18.891 14.539 1 86.25 13 ILE B O 1
ATOM 1788 N N . THR B 1 14 ? 0.298 20.219 15.688 1 86.75 14 THR B N 1
ATOM 1789 C CA . THR B 1 14 ? -0.65 19.156 16 1 86.75 14 THR B CA 1
ATOM 1790 C C . THR B 1 14 ? -1.983 19.391 15.297 1 86.75 14 THR B C 1
ATOM 1792 O O . THR B 1 14 ? -2.645 20.406 15.539 1 86.75 14 THR B O 1
ATOM 1795 N N . LEU B 1 15 ? -2.291 18.516 14.383 1 84.25 15 LEU B N 1
ATOM 1796 C CA . LEU B 1 15 ? -3.541 18.594 13.633 1 84.25 15 LEU B CA 1
ATOM 1797 C C . LEU B 1 15 ? -4.469 17.438 14 1 84.25 15 LEU B C 1
ATOM 1799 O O . LEU B 1 15 ? -4.105 16.266 13.844 1 84.25 15 LEU B O 1
ATOM 1803 N N . LYS B 1 16 ? -5.672 17.75 14.484 1 83.31 16 LYS B N 1
ATOM 1804 C CA . LYS B 1 16 ? -6.633 16.734 14.898 1 83.31 16 LYS B CA 1
ATOM 1805 C C . LYS B 1 16 ? -5.977 15.688 15.789 1 83.31 16 LYS B C 1
ATOM 1807 O O . LYS B 1 16 ? -6.051 14.492 15.508 1 83.31 16 LYS B O 1
ATOM 1812 N N . GLU B 1 17 ? -5.18 16.156 16.766 1 85.12 17 GLU B N 1
ATOM 1813 C CA . GLU B 1 17 ? -4.555 15.344 17.812 1 85.12 17 GLU B CA 1
ATOM 1814 C C . GLU B 1 17 ? -3.387 14.531 17.266 1 85.12 17 GLU B C 1
ATOM 1816 O O . GLU B 1 17 ? -2.941 13.57 17.891 1 85.12 17 GLU B O 1
ATOM 1821 N N . ALA B 1 18 ? -2.965 14.844 16.094 1 90.88 18 ALA B N 1
ATOM 1822 C CA . ALA B 1 18 ? -1.806 14.188 15.508 1 90.88 18 ALA B CA 1
ATOM 1823 C C . ALA B 1 18 ? -0.625 15.141 15.398 1 90.88 18 ALA B C 1
ATOM 1825 O O . ALA B 1 18 ? -0.636 16.062 14.57 1 90.88 18 ALA B O 1
ATOM 1826 N N . PRO B 1 19 ? 0.331 14.984 16.234 1 94.31 19 PRO B N 1
ATOM 1827 C CA . PRO B 1 19 ? 1.526 15.812 16.078 1 94.31 19 PRO B CA 1
ATOM 1828 C C . PRO B 1 19 ? 2.283 15.516 14.789 1 94.31 19 PRO B C 1
ATOM 1830 O O . PRO B 1 19 ? 2.533 14.352 14.469 1 94.31 19 PRO B O 1
ATOM 1833 N N . ILE B 1 20 ? 2.576 16.5 14.062 1 94.56 20 ILE B N 1
ATOM 1834 C CA . ILE B 1 20 ? 3.311 16.438 12.805 1 94.56 20 ILE B CA 1
ATOM 1835 C C . ILE B 1 20 ? 4.57 17.297 12.891 1 94.56 20 ILE B C 1
ATOM 1837 O O . ILE B 1 20 ? 4.516 18.453 13.312 1 94.56 20 ILE B O 1
ATOM 1841 N N . ASN B 1 21 ? 5.707 16.719 12.594 1 93.69 21 ASN B N 1
ATOM 1842 C CA . ASN B 1 21 ? 6.977 17.438 12.68 1 93.69 21 ASN B CA 1
ATOM 1843 C C . ASN B 1 21 ? 7.824 17.219 11.422 1 93.69 21 ASN B C 1
ATOM 1845 O O . ASN B 1 21 ? 8.289 16.109 11.164 1 93.69 21 ASN B O 1
ATOM 1849 N N . TRP B 1 22 ? 8.07 18.266 10.648 1 93.31 22 TRP B N 1
ATOM 1850 C CA . TRP B 1 22 ? 8.82 18.219 9.398 1 93.31 22 TRP B CA 1
ATOM 1851 C C . TRP B 1 22 ? 10.281 18.594 9.609 1 93.31 22 TRP B C 1
ATOM 1853 O O . TRP B 1 22 ? 11.07 18.594 8.672 1 93.31 22 TRP B O 1
ATOM 1863 N N . GLN B 1 23 ? 10.688 18.859 10.789 1 90.56 23 GLN B N 1
ATOM 1864 C CA . GLN B 1 23 ? 12.055 19.297 11.07 1 90.56 23 GLN B CA 1
ATOM 1865 C C . GLN B 1 23 ? 13.008 18.094 11.07 1 90.56 23 GLN B C 1
ATOM 1867 O O . GLN B 1 23 ? 12.766 17.109 11.758 1 90.56 23 GLN B O 1
ATOM 1872 N N . CYS B 1 24 ? 14.008 18.234 10.297 1 92 24 CYS B N 1
ATOM 1873 C CA . CYS B 1 24 ? 15.078 17.234 10.289 1 92 24 CYS B CA 1
ATOM 1874 C C . CYS B 1 24 ? 16.188 17.625 11.258 1 92 24 CYS B C 1
ATOM 1876 O O . CYS B 1 24 ? 17.062 18.422 10.914 1 92 24 CYS B O 1
ATOM 1878 N N . LYS B 1 25 ? 16.141 17.109 12.414 1 87.56 25 LYS B N 1
ATOM 1879 C CA . LYS B 1 25 ? 17.156 17.406 13.422 1 87.56 25 LYS B CA 1
ATOM 1880 C C . LYS B 1 25 ? 18.078 16.219 13.648 1 87.56 25 LYS B C 1
ATOM 1882 O O . LYS B 1 25 ? 17.656 15.062 13.578 1 87.56 25 LYS B O 1
ATOM 1887 N N . GLY B 1 26 ? 19.297 16.5 13.906 1 89.75 26 GLY B N 1
ATOM 1888 C CA . GLY B 1 26 ? 20.266 15.453 14.18 1 89.75 26 GLY B CA 1
ATOM 1889 C C . GLY B 1 26 ? 20.938 14.914 12.93 1 89.75 26 GLY B C 1
ATOM 1890 O O . GLY B 1 26 ? 21.062 15.633 11.93 1 89.75 26 GLY B O 1
ATOM 1891 N N . LYS B 1 27 ? 21.438 13.727 13.062 1 91.5 27 LYS B N 1
ATOM 1892 C CA . LYS B 1 27 ? 22.188 13.109 11.977 1 91.5 27 LYS B CA 1
ATOM 1893 C C . LYS B 1 27 ? 21.297 12.219 11.117 1 91.5 27 LYS B C 1
ATOM 1895 O O . LYS B 1 27 ? 20.422 11.516 11.641 1 91.5 27 LYS B O 1
ATOM 1900 N N . PHE B 1 28 ? 21.578 12.266 9.867 1 93.81 28 PHE B N 1
ATOM 1901 C CA . PHE B 1 28 ? 20.859 11.391 8.945 1 93.81 28 PHE B CA 1
ATOM 1902 C C . PHE B 1 28 ? 21.297 9.938 9.148 1 93.81 28 PHE B C 1
ATOM 1904 O O . PHE B 1 28 ? 22.484 9.648 9.25 1 93.81 28 PHE B O 1
ATOM 1911 N N . ARG B 1 29 ? 20.328 9.07 9.258 1 94.62 29 ARG B N 1
ATOM 1912 C CA . ARG B 1 29 ? 20.547 7.629 9.242 1 94.62 29 ARG B CA 1
ATOM 1913 C C . ARG B 1 29 ? 19.891 6.984 8.023 1 94.62 29 ARG B C 1
ATOM 1915 O O . ARG B 1 29 ? 18.703 7.184 7.77 1 94.62 29 ARG B O 1
ATOM 1922 N N . PHE B 1 30 ? 20.547 6.168 7.371 1 93.62 30 PHE B N 1
ATOM 1923 C CA . PHE B 1 30 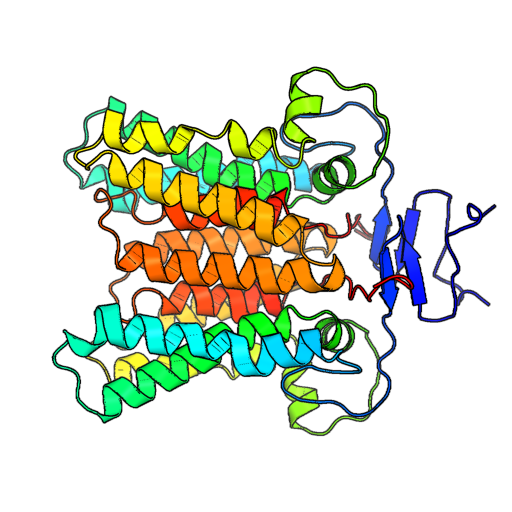? 20.125 5.57 6.113 1 93.62 30 PHE B CA 1
ATOM 1924 C C . PHE B 1 30 ? 18.859 4.734 6.309 1 93.62 30 PHE B C 1
ATOM 1926 O O . PHE B 1 30 ? 17.969 4.727 5.453 1 93.62 30 PHE B O 1
ATOM 1933 N N . SER B 1 31 ? 18.766 4.121 7.445 1 95.06 31 SER B N 1
ATOM 1934 C CA . SER B 1 31 ? 17.672 3.166 7.648 1 95.06 31 SER B CA 1
ATOM 1935 C C . SER B 1 31 ? 16.453 3.84 8.273 1 95.06 31 SER B C 1
ATOM 1937 O O . SER B 1 31 ? 15.367 3.264 8.305 1 95.06 31 SER B O 1
ATOM 1939 N N . THR B 1 32 ? 16.656 5.105 8.789 1 97.06 32 THR B N 1
ATOM 1940 C CA . THR B 1 32 ? 15.516 5.629 9.539 1 97.06 32 THR B CA 1
ATOM 1941 C C . THR B 1 32 ? 15.312 7.117 9.258 1 97.06 32 THR B C 1
ATOM 1943 O O . THR B 1 32 ? 14.336 7.715 9.703 1 97.06 32 THR B O 1
ATOM 1946 N N . GLY B 1 33 ? 16.25 7.711 8.57 1 95.94 33 GLY B N 1
ATOM 1947 C CA . GLY B 1 33 ? 16.141 9.133 8.305 1 95.94 33 GLY B CA 1
ATOM 1948 C C . GLY B 1 33 ? 16.594 10 9.469 1 95.94 33 GLY B C 1
ATOM 1949 O O . GLY B 1 33 ? 17.688 9.812 9.992 1 95.94 33 GLY B O 1
ATOM 1950 N N . TYR B 1 34 ? 15.773 10.977 9.828 1 95.56 34 TYR B N 1
ATOM 1951 C CA . TYR B 1 34 ? 16.125 11.914 10.883 1 95.56 34 TYR B CA 1
ATOM 1952 C C . TYR B 1 34 ? 15.242 11.742 12.109 1 95.56 34 TYR B C 1
ATOM 1954 O O . TYR B 1 34 ? 14.016 11.672 11.984 1 95.56 34 TYR B O 1
ATOM 1962 N N . GLY B 1 35 ? 15.828 11.664 13.266 1 95.25 35 GLY B N 1
ATOM 1963 C CA . GLY B 1 35 ? 15.102 11.758 14.523 1 95.25 35 GLY B CA 1
ATOM 1964 C C . GLY B 1 35 ? 14.211 10.562 14.781 1 95.25 35 GLY B C 1
ATOM 1965 O O . GLY B 1 35 ? 13.125 10.703 15.352 1 95.25 35 GLY B O 1
ATOM 1966 N N . ALA B 1 36 ? 14.594 9.43 14.398 1 97.31 36 ALA B N 1
ATOM 1967 C CA . ALA B 1 36 ? 13.789 8.227 14.602 1 97.31 36 ALA B CA 1
ATOM 1968 C C . ALA B 1 36 ? 13.641 7.91 16.078 1 97.31 36 ALA B C 1
ATOM 1970 O O . ALA B 1 36 ? 14.594 8.055 16.859 1 97.31 36 ALA B O 1
ATOM 1971 N N . THR B 1 37 ? 12.43 7.52 16.5 1 97.25 37 THR B N 1
ATOM 1972 C CA . THR B 1 37 ? 12.219 6.969 17.828 1 97.25 37 THR B CA 1
ATOM 1973 C C . THR B 1 37 ? 12.805 5.562 17.938 1 97.25 37 THR B C 1
ATOM 1975 O O . THR B 1 37 ? 13.188 4.969 16.922 1 97.25 37 THR B O 1
ATOM 1978 N N . LYS B 1 38 ? 12.852 5.062 19.141 1 97.38 38 LYS B N 1
ATOM 1979 C CA . LYS B 1 38 ? 13.297 3.686 19.328 1 97.38 38 LYS B CA 1
ATOM 1980 C C . LYS B 1 38 ? 12.391 2.699 18.609 1 97.38 38 LYS B C 1
ATOM 1982 O O . LYS B 1 38 ? 12.859 1.719 18.031 1 97.38 38 LYS B O 1
ATOM 1987 N N . ALA B 1 39 ? 11.062 2.967 18.656 1 97.88 39 ALA B N 1
ATOM 1988 C CA . ALA B 1 39 ? 10.102 2.082 18.016 1 97.88 39 ALA B CA 1
ATOM 1989 C C . ALA B 1 39 ? 10.266 2.109 16.5 1 97.88 39 ALA B C 1
ATOM 1991 O O . ALA B 1 39 ? 10.234 1.063 15.844 1 97.88 39 ALA B O 1
ATOM 1992 N N . GLU B 1 40 ? 10.453 3.266 15.93 1 98.25 40 GLU B N 1
ATOM 1993 C CA . GLU B 1 40 ? 10.727 3.371 14.5 1 98.25 40 GLU B CA 1
ATOM 1994 C C . GLU B 1 40 ? 11.992 2.617 14.125 1 98.25 40 GLU B C 1
ATOM 1996 O O . GLU B 1 40 ? 12.016 1.891 13.125 1 98.25 40 GLU B O 1
ATOM 2001 N N . SER B 1 41 ? 13.031 2.812 14.93 1 97.88 41 SER B N 1
ATOM 2002 C CA . SER B 1 41 ? 14.289 2.123 14.68 1 97.88 41 SER B CA 1
ATOM 2003 C C . SER B 1 41 ? 14.125 0.61 14.781 1 97.88 41 SER B C 1
ATOM 2005 O O . SER B 1 41 ? 14.695 -0.134 13.977 1 97.88 41 SER B O 1
ATOM 2007 N N . ALA B 1 42 ? 13.398 0.187 15.719 1 97.88 42 ALA B N 1
ATOM 2008 C CA . ALA B 1 42 ? 13.156 -1.244 15.883 1 97.88 42 ALA B CA 1
ATOM 2009 C C . ALA B 1 42 ? 12.43 -1.818 14.664 1 97.88 42 ALA B C 1
ATOM 2011 O O . ALA B 1 42 ? 12.781 -2.895 14.18 1 97.88 42 ALA B O 1
ATOM 2012 N N . ILE B 1 43 ? 11.438 -1.12 14.156 1 97.88 43 ILE B N 1
ATOM 2013 C CA . ILE B 1 43 ? 10.688 -1.575 12.984 1 97.88 43 ILE B CA 1
ATOM 2014 C C . ILE B 1 43 ? 11.617 -1.641 11.773 1 97.88 43 ILE B C 1
ATOM 2016 O O . ILE B 1 43 ? 11.688 -2.664 11.094 1 97.88 43 ILE B O 1
ATOM 2020 N N . ALA B 1 44 ? 12.375 -0.612 11.57 1 96.56 44 ALA B N 1
ATOM 2021 C CA . ALA B 1 44 ? 13.234 -0.505 10.398 1 96.56 44 ALA B CA 1
ATOM 2022 C C . ALA B 1 44 ? 14.352 -1.549 10.438 1 96.56 44 ALA B C 1
ATOM 2024 O O . ALA B 1 44 ? 14.703 -2.131 9.406 1 96.56 44 ALA B O 1
ATOM 2025 N N . ASN B 1 45 ? 14.859 -1.861 11.648 1 94.06 45 ASN B N 1
ATOM 2026 C CA . ASN B 1 45 ? 16.094 -2.646 11.75 1 94.06 45 ASN B CA 1
ATOM 2027 C C . ASN B 1 45 ? 15.789 -4.117 12.023 1 94.06 45 ASN B C 1
ATOM 2029 O O . ASN B 1 45 ? 16.625 -4.984 11.766 1 94.06 45 ASN B O 1
ATOM 2033 N N . TYR B 1 46 ? 14.57 -4.434 12.523 1 95.19 46 TYR B N 1
ATOM 2034 C CA . TYR B 1 46 ? 14.375 -5.812 12.961 1 95.19 46 TYR B CA 1
ATOM 2035 C C . TYR B 1 46 ? 13.156 -6.43 12.289 1 95.19 46 TYR B C 1
ATOM 2037 O O . TYR B 1 46 ? 13.141 -7.629 11.992 1 95.19 46 TYR B O 1
ATOM 2045 N N . ALA B 1 47 ? 12.172 -5.684 11.961 1 93.31 47 ALA B N 1
ATOM 2046 C CA . ALA B 1 47 ? 10.914 -6.258 11.484 1 93.31 47 ALA B CA 1
ATOM 2047 C C . ALA B 1 47 ? 11.094 -6.906 10.117 1 93.31 47 ALA B C 1
ATOM 2049 O O . ALA B 1 47 ? 10.406 -7.875 9.789 1 93.31 47 ALA B O 1
ATOM 2050 N N . ALA B 1 48 ? 12.062 -6.402 9.367 1 93.69 48 ALA B N 1
ATOM 2051 C CA . ALA B 1 48 ? 12.266 -6.898 8.008 1 93.69 48 ALA B CA 1
ATOM 2052 C C . ALA B 1 48 ? 12.766 -8.344 8.023 1 93.69 48 ALA B C 1
ATOM 2054 O O . ALA B 1 48 ? 12.609 -9.07 7.043 1 93.69 48 ALA B O 1
ATOM 2055 N N . PHE B 1 49 ? 13.344 -8.836 9.141 1 96.19 49 PHE B N 1
ATOM 2056 C CA . PHE B 1 49 ? 13.969 -10.148 9.203 1 96.19 49 PHE B CA 1
ATOM 2057 C C . PHE B 1 49 ? 12.922 -11.258 9.281 1 96.19 49 PHE B C 1
ATOM 2059 O O . PHE B 1 49 ? 13.219 -12.422 9 1 96.19 49 PHE B O 1
ATOM 2066 N N . ILE B 1 50 ? 11.734 -10.891 9.547 1 94.5 50 ILE B N 1
ATOM 2067 C CA . ILE B 1 50 ? 10.656 -11.875 9.648 1 94.5 50 ILE B CA 1
ATOM 2068 C C . ILE B 1 50 ? 10.398 -12.492 8.273 1 94.5 50 ILE B C 1
ATOM 2070 O O . ILE B 1 50 ? 10.18 -13.703 8.164 1 94.5 50 ILE B O 1
ATOM 2074 N N . ALA B 1 51 ? 10.555 -11.711 7.254 1 95.12 51 ALA B N 1
ATOM 2075 C CA . ALA B 1 51 ? 10.125 -12.133 5.926 1 95.12 51 ALA B CA 1
ATOM 2076 C C . ALA B 1 51 ? 11.07 -13.18 5.348 1 95.12 51 ALA B C 1
ATOM 2078 O O . ALA B 1 51 ? 10.633 -14.25 4.914 1 95.12 51 ALA B O 1
ATOM 2079 N N . PRO B 1 52 ? 12.422 -13.016 5.367 1 96.88 52 PRO B N 1
ATOM 2080 C CA . PRO B 1 52 ? 13.281 -14.062 4.809 1 96.88 52 PRO B CA 1
ATOM 2081 C C . PRO B 1 52 ? 13.25 -15.352 5.621 1 96.88 52 PRO B C 1
ATOM 2083 O O . PRO B 1 52 ? 13.375 -16.438 5.059 1 96.88 52 PRO B O 1
ATOM 2086 N N . VAL B 1 53 ? 13.047 -15.297 6.91 1 97.12 53 VAL B N 1
ATOM 2087 C CA . VAL B 1 53 ? 12.93 -16.484 7.734 1 97.12 53 VAL B CA 1
ATOM 2088 C C . VAL B 1 53 ? 11.656 -17.25 7.367 1 97.12 53 VAL B C 1
ATOM 2090 O O . VAL B 1 53 ? 11.695 -18.453 7.125 1 97.12 53 VAL B O 1
ATOM 2093 N N . LEU B 1 54 ? 10.547 -16.531 7.285 1 96 54 LEU B N 1
ATOM 2094 C CA . LEU B 1 54 ? 9.273 -17.125 6.902 1 96 54 LEU B CA 1
ATOM 2095 C C . LEU B 1 54 ? 9.367 -17.766 5.52 1 96 54 LEU B C 1
ATOM 2097 O O . LEU B 1 54 ? 8.922 -18.906 5.328 1 96 54 LEU B O 1
ATOM 2101 N N . LEU B 1 55 ? 9.93 -17.078 4.59 1 97.88 55 LEU B N 1
ATOM 2102 C CA . LEU B 1 55 ? 10.055 -17.562 3.221 1 97.88 55 LEU B CA 1
ATOM 2103 C C . LEU B 1 55 ? 10.953 -18.797 3.158 1 97.88 55 LEU B C 1
ATOM 2105 O O . LEU B 1 55 ? 10.656 -19.75 2.434 1 97.88 55 LEU B O 1
ATOM 2109 N N . TYR B 1 56 ? 12.031 -18.766 3.916 1 98.06 56 TYR B N 1
ATOM 2110 C CA . TYR B 1 56 ? 12.922 -19.922 3.908 1 98.06 56 TYR B CA 1
ATOM 2111 C C . TYR B 1 56 ? 12.211 -21.156 4.445 1 98.06 56 TYR B C 1
ATOM 2113 O O . TYR B 1 56 ? 12.195 -22.203 3.797 1 98.06 56 TYR B O 1
ATOM 2121 N N . VAL B 1 57 ? 11.547 -21.062 5.586 1 97.5 57 VAL B N 1
ATOM 2122 C CA . VAL B 1 57 ? 10.953 -22.188 6.297 1 97.5 57 VAL B CA 1
ATOM 2123 C C . VAL B 1 57 ? 9.758 -22.719 5.512 1 97.5 57 VAL B C 1
ATOM 2125 O O . VAL B 1 57 ? 9.531 -23.938 5.457 1 97.5 57 VAL B O 1
ATOM 2128 N N . LEU B 1 58 ? 9.078 -21.844 4.797 1 96.5 58 LEU B N 1
ATOM 2129 C CA . LEU B 1 58 ? 7.805 -22.266 4.23 1 96.5 58 LEU B CA 1
ATOM 2130 C C . LEU B 1 58 ? 7.934 -22.516 2.729 1 96.5 58 LEU B C 1
ATOM 2132 O O . LEU B 1 58 ? 7.105 -23.203 2.139 1 96.5 58 LEU B O 1
ATOM 2136 N N . VAL B 1 59 ? 8.961 -21.922 2.109 1 97.69 59 VAL B N 1
ATOM 2137 C CA . VAL B 1 59 ? 8.961 -21.969 0.651 1 97.69 59 VAL B CA 1
ATOM 2138 C C . VAL B 1 59 ? 10.32 -22.453 0.15 1 97.69 59 VAL B C 1
ATOM 2140 O O . VAL B 1 59 ? 10.414 -23.516 -0.47 1 97.69 59 VAL B O 1
ATOM 2143 N N . TRP B 1 60 ? 11.391 -21.812 0.499 1 98.25 60 TRP B N 1
ATOM 2144 C CA . TRP B 1 60 ? 12.672 -21.969 -0.19 1 98.25 60 TRP B CA 1
ATOM 2145 C C . TRP B 1 60 ? 13.312 -23.312 0.133 1 98.25 60 TRP B C 1
ATOM 2147 O O . TRP B 1 60 ? 13.977 -23.906 -0.715 1 98.25 60 TRP B O 1
ATOM 2157 N N . LYS B 1 61 ? 13.117 -23.781 1.323 1 97.12 61 LYS B N 1
ATOM 2158 C CA . LYS B 1 61 ? 13.758 -25.031 1.729 1 97.12 61 LYS B CA 1
ATOM 2159 C C . LYS B 1 61 ? 13.266 -26.203 0.876 1 97.12 61 LYS B C 1
ATOM 2161 O O . LYS B 1 61 ? 13.945 -27.219 0.767 1 97.12 61 LYS B O 1
ATOM 2166 N N . GLU B 1 62 ? 12.102 -26.016 0.338 1 96.94 62 GLU B N 1
ATOM 2167 C CA . GLU B 1 62 ? 11.523 -27.094 -0.461 1 96.94 62 GLU B CA 1
ATOM 2168 C C . GLU B 1 62 ? 11.906 -26.969 -1.932 1 96.94 62 GLU B C 1
ATOM 2170 O O . GLU B 1 62 ? 11.531 -27.797 -2.758 1 96.94 62 GLU B O 1
ATOM 2175 N N . LEU B 1 63 ? 12.625 -25.906 -2.176 1 97.12 63 LEU B N 1
ATOM 2176 C CA . LEU B 1 63 ? 13.062 -25.672 -3.549 1 97.12 63 LEU B CA 1
ATOM 2177 C C . LEU B 1 63 ? 14.477 -26.188 -3.768 1 97.12 63 LEU B C 1
ATOM 2179 O O . LEU B 1 63 ? 15.211 -26.438 -2.807 1 97.12 63 LEU B O 1
ATOM 2183 N N . ASP B 1 64 ? 14.883 -26.641 -4.91 1 96.56 64 ASP B N 1
ATOM 2184 C CA . ASP B 1 64 ? 16.219 -27.109 -5.25 1 96.56 64 ASP B CA 1
ATOM 2185 C C . ASP B 1 64 ? 17.156 -25.938 -5.527 1 96.56 64 ASP B C 1
ATOM 2187 O O . ASP B 1 64 ? 17.797 -25.875 -6.586 1 96.56 64 ASP B O 1
ATOM 2191 N N . TRP B 1 65 ? 17.188 -25.016 -4.531 1 98 65 TRP B N 1
ATOM 2192 C CA . TRP B 1 65 ? 18.047 -23.844 -4.68 1 98 65 TRP B CA 1
ATOM 2193 C C . TRP B 1 65 ? 19.453 -24.125 -4.156 1 98 65 TRP B C 1
ATOM 2195 O O . TRP B 1 65 ? 19.625 -24.859 -3.182 1 98 65 TRP B O 1
ATOM 2205 N N . SER B 1 66 ? 20.469 -23.562 -4.805 1 98.12 66 SER B N 1
ATOM 2206 C CA . SER B 1 66 ? 21.812 -23.531 -4.254 1 98.12 66 SER B CA 1
ATOM 2207 C C . SER B 1 66 ? 21.906 -22.578 -3.068 1 98.12 66 SER B C 1
ATOM 2209 O O . SER B 1 66 ? 21 -21.766 -2.85 1 98.12 66 SER B O 1
ATOM 2211 N N . GLY B 1 67 ? 22.984 -22.641 -2.301 1 97.94 67 GLY B N 1
ATOM 2212 C CA . GLY B 1 67 ? 23.219 -21.703 -1.206 1 97.94 67 GLY B CA 1
ATOM 2213 C C . GLY B 1 67 ? 23.25 -20.266 -1.65 1 97.94 67 GLY B C 1
ATOM 2214 O O . GLY B 1 67 ? 22.719 -19.375 -0.971 1 97.94 67 GLY B O 1
ATOM 2215 N N . SER B 1 68 ? 23.875 -20.047 -2.818 1 98 68 SER B N 1
ATOM 2216 C CA . SER B 1 68 ? 23.969 -18.672 -3.332 1 98 68 SER B CA 1
ATOM 2217 C C . SER B 1 68 ? 22.594 -18.125 -3.691 1 98 68 SER B C 1
ATOM 2219 O O . SER B 1 68 ? 22.328 -16.938 -3.49 1 98 68 SER B O 1
ATOM 2221 N N . GLN B 1 69 ? 21.688 -18.953 -4.254 1 98.62 69 GLN B N 1
ATOM 2222 C CA . GLN B 1 69 ? 20.344 -18.531 -4.578 1 98.62 69 GLN B CA 1
ATOM 2223 C C . GLN B 1 69 ? 19.562 -18.141 -3.318 1 98.62 69 GLN B C 1
ATOM 2225 O O . GLN B 1 69 ? 18.844 -17.141 -3.305 1 98.62 69 GLN B O 1
ATOM 2230 N N . ILE B 1 70 ? 19.781 -18.859 -2.252 1 98.56 70 ILE B N 1
ATOM 2231 C CA . ILE B 1 70 ? 19.125 -18.562 -0.978 1 98.56 70 ILE B CA 1
ATOM 2232 C C . ILE B 1 70 ? 19.641 -17.234 -0.438 1 98.56 70 ILE B C 1
ATOM 2234 O O . ILE B 1 70 ? 18.859 -16.406 0.032 1 98.56 70 ILE B O 1
ATOM 2238 N N . VAL B 1 71 ? 20.922 -17 -0.529 1 98.5 71 VAL B N 1
ATOM 2239 C CA . VAL B 1 71 ? 21.516 -15.758 -0.039 1 98.5 71 VAL B CA 1
ATOM 2240 C C . VAL B 1 71 ? 20.984 -14.578 -0.841 1 98.5 71 VAL B C 1
ATOM 2242 O O . VAL B 1 71 ? 20.594 -13.555 -0.269 1 98.5 71 VAL B O 1
ATOM 2245 N N . VAL B 1 72 ? 20.922 -14.703 -2.18 1 98.62 72 VAL B N 1
ATOM 2246 C CA . VAL B 1 72 ? 20.422 -13.633 -3.041 1 98.62 72 VAL B CA 1
ATOM 2247 C C . VAL B 1 72 ? 18.953 -13.352 -2.721 1 98.62 72 VAL B C 1
ATOM 2249 O O . VAL B 1 72 ? 18.562 -12.188 -2.576 1 98.62 72 VAL B O 1
ATOM 2252 N N . ALA B 1 73 ? 18.172 -14.422 -2.605 1 98.75 73 ALA B N 1
ATOM 2253 C CA . ALA B 1 73 ? 16.766 -14.266 -2.273 1 98.75 73 ALA B CA 1
ATOM 2254 C C . ALA B 1 73 ? 16.594 -13.57 -0.926 1 98.75 73 ALA B C 1
ATOM 2256 O O . ALA B 1 73 ? 15.719 -12.711 -0.772 1 98.75 73 ALA B O 1
ATOM 2257 N N . ALA B 1 74 ? 17.422 -13.906 0.046 1 98.56 74 ALA B N 1
ATOM 2258 C CA . ALA B 1 74 ? 17.359 -13.289 1.369 1 98.56 74 ALA B CA 1
ATOM 2259 C C . ALA B 1 74 ? 17.703 -11.805 1.303 1 98.56 74 ALA B C 1
ATOM 2261 O O . ALA B 1 74 ? 17.031 -10.977 1.917 1 98.56 74 ALA B O 1
ATOM 2262 N N . ILE B 1 75 ? 18.719 -11.469 0.554 1 98.38 75 ILE B N 1
ATOM 2263 C CA . ILE B 1 75 ? 19.141 -10.086 0.409 1 98.38 75 ILE B CA 1
ATOM 2264 C C . ILE B 1 75 ? 18.047 -9.273 -0.28 1 98.38 75 ILE B C 1
ATOM 2266 O O . ILE B 1 75 ? 17.734 -8.164 0.142 1 98.38 75 ILE B O 1
ATOM 2270 N N . LEU B 1 76 ? 17.469 -9.875 -1.299 1 98.62 76 LEU B N 1
ATOM 2271 C CA . LEU B 1 76 ? 16.375 -9.203 -1.996 1 98.62 76 LEU B CA 1
ATOM 2272 C C . LEU B 1 76 ? 15.18 -9 -1.069 1 98.62 76 LEU B C 1
ATOM 2274 O O . LEU B 1 76 ? 14.539 -7.941 -1.09 1 98.62 76 LEU B O 1
ATOM 2278 N N . THR B 1 77 ? 14.898 -10 -0.268 1 98.62 77 THR B N 1
ATOM 2279 C CA . THR B 1 77 ? 13.789 -9.898 0.667 1 98.62 77 THR B CA 1
ATOM 2280 C C . THR B 1 77 ? 14.023 -8.773 1.674 1 98.62 77 THR B C 1
ATOM 2282 O O . THR B 1 77 ? 13.133 -7.949 1.908 1 98.62 77 THR B O 1
ATOM 2285 N N . LEU B 1 78 ? 15.195 -8.703 2.24 1 98.25 78 LEU B N 1
ATOM 2286 C CA . LEU B 1 78 ? 15.539 -7.668 3.209 1 98.25 78 LEU B CA 1
ATOM 2287 C C . LEU B 1 78 ? 15.516 -6.289 2.559 1 98.25 78 LEU B C 1
ATOM 2289 O O . LEU B 1 78 ? 15.055 -5.32 3.164 1 98.25 78 LEU B O 1
ATOM 2293 N N . ASP B 1 79 ? 16.031 -6.223 1.39 1 98 79 ASP B N 1
ATOM 2294 C CA . ASP B 1 79 ? 16.016 -4.965 0.648 1 98 79 ASP B CA 1
ATOM 2295 C C . ASP B 1 79 ? 14.586 -4.496 0.394 1 98 79 ASP B C 1
ATOM 2297 O O . ASP B 1 79 ? 14.258 -3.328 0.628 1 98 79 ASP B O 1
ATOM 2301 N N . MET B 1 80 ? 13.695 -5.426 -0.044 1 98.44 80 MET B N 1
ATOM 2302 C CA . MET B 1 80 ? 12.32 -5.062 -0.383 1 98.44 80 MET B CA 1
ATOM 2303 C C . MET B 1 80 ? 11.523 -4.715 0.871 1 98.44 80 MET B C 1
ATOM 2305 O O . MET B 1 80 ? 10.992 -3.607 0.986 1 98.44 80 MET B O 1
ATOM 2309 N N . ILE B 1 81 ? 11.516 -5.598 1.802 1 98.5 81 ILE B N 1
ATOM 2310 C CA . ILE B 1 81 ? 10.719 -5.41 3.008 1 98.5 81 ILE B CA 1
ATOM 2311 C C . ILE B 1 81 ? 11.305 -4.273 3.844 1 98.5 81 ILE B C 1
ATOM 2313 O O . ILE B 1 81 ? 10.578 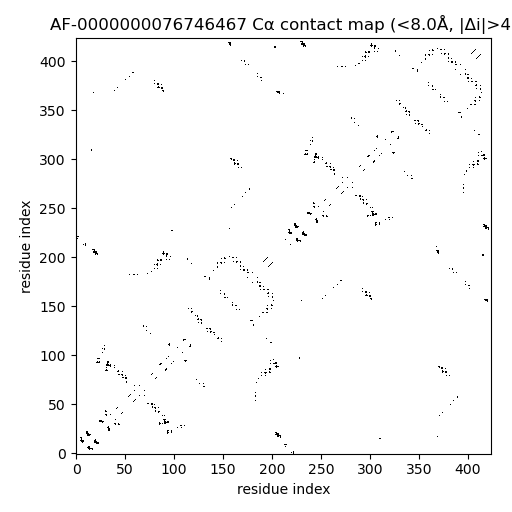-3.377 4.277 1 98.5 81 ILE B O 1
ATOM 2317 N N . GLY B 1 82 ? 12.586 -4.32 4.094 1 98.38 82 GLY B N 1
ATOM 2318 C CA . GLY B 1 82 ? 13.234 -3.256 4.84 1 98.38 82 GLY B CA 1
ATOM 2319 C C . GLY B 1 82 ? 13.078 -1.893 4.191 1 98.38 82 GLY B C 1
ATOM 2320 O O . GLY B 1 82 ? 12.844 -0.897 4.883 1 98.38 82 GLY B O 1
ATOM 2321 N N . GLY B 1 83 ? 13.188 -1.826 2.893 1 98.31 83 GLY B N 1
ATOM 2322 C CA . GLY B 1 83 ? 13.023 -0.571 2.176 1 98.31 83 GLY B CA 1
ATOM 2323 C C . GLY B 1 83 ? 11.633 0.018 2.312 1 98.31 83 GLY B C 1
ATOM 2324 O O . GLY B 1 83 ? 11.477 1.226 2.504 1 98.31 83 GLY B O 1
ATOM 2325 N N . VAL B 1 84 ? 10.594 -0.829 2.158 1 98.81 84 VAL B N 1
ATOM 2326 C CA . VAL B 1 84 ? 9.234 -0.35 2.342 1 98.81 84 VAL B CA 1
ATOM 2327 C C . VAL B 1 84 ? 9.07 0.215 3.752 1 98.81 84 VAL B C 1
ATOM 2329 O O . VAL B 1 84 ? 8.508 1.3 3.932 1 98.81 84 VAL B O 1
ATOM 2332 N N . LEU B 1 85 ? 9.57 -0.494 4.75 1 98.75 85 LEU B N 1
ATOM 2333 C CA . LEU B 1 85 ? 9.445 -0.06 6.137 1 98.75 85 LEU B CA 1
ATOM 2334 C C . LEU B 1 85 ? 10.195 1.251 6.363 1 98.75 85 LEU B C 1
ATOM 2336 O O . LEU B 1 85 ? 9.617 2.221 6.863 1 98.75 85 LEU B O 1
ATOM 2340 N N . THR B 1 86 ? 11.383 1.322 5.953 1 98.56 86 THR B N 1
ATOM 2341 C CA . THR B 1 86 ? 12.195 2.521 6.113 1 98.56 86 THR B CA 1
ATOM 2342 C C . THR B 1 86 ? 11.523 3.725 5.465 1 98.56 86 THR B C 1
ATOM 2344 O O . THR B 1 86 ? 11.344 4.762 6.105 1 98.56 86 THR B O 1
ATOM 2347 N N . ASN B 1 87 ? 11.078 3.559 4.238 1 98.44 87 ASN B N 1
ATOM 2348 C CA . ASN B 1 87 ? 10.5 4.656 3.469 1 98.44 87 ASN B CA 1
ATOM 2349 C C . ASN B 1 87 ? 9.141 5.07 4.02 1 98.44 87 ASN B C 1
ATOM 2351 O O . ASN B 1 87 ? 8.633 6.148 3.701 1 98.44 87 ASN B O 1
ATOM 2355 N N . SER B 1 88 ? 8.5 4.223 4.844 1 98.5 88 SER B N 1
ATOM 2356 C CA . SER B 1 88 ? 7.164 4.52 5.344 1 98.5 88 SER B CA 1
ATOM 2357 C C . SER B 1 88 ? 7.223 5.148 6.734 1 98.5 88 SER B C 1
ATOM 2359 O O . SER B 1 88 ? 6.203 5.605 7.258 1 98.5 88 SER B O 1
ATOM 2361 N N . LEU B 1 89 ? 8.406 5.242 7.332 1 98.56 89 LEU B N 1
ATOM 2362 C CA . LEU B 1 89 ? 8.57 5.875 8.633 1 98.56 89 LEU B CA 1
ATOM 2363 C C . LEU B 1 89 ? 8.367 7.387 8.531 1 98.56 89 LEU B C 1
ATOM 2365 O O . LEU B 1 89 ? 8.781 8.008 7.551 1 98.56 89 LEU B O 1
ATOM 2369 N N . GLY B 1 90 ? 7.75 7.926 9.617 1 97.56 90 GLY B N 1
ATOM 2370 C CA . GLY B 1 90 ? 7.719 9.383 9.703 1 97.56 90 GLY B CA 1
ATOM 2371 C C . GLY B 1 90 ? 9.102 10.008 9.695 1 97.56 90 GLY B C 1
ATOM 2372 O O . G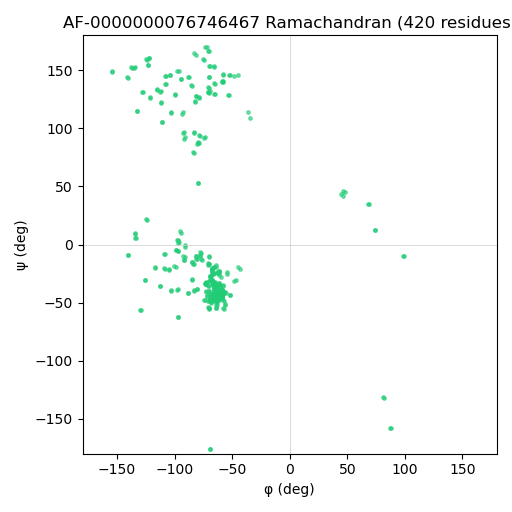LY B 1 90 ? 9.312 11.039 9.062 1 97.56 90 GLY B O 1
ATOM 2373 N N . SER B 1 91 ? 10.07 9.375 10.289 1 97.38 91 SER B N 1
ATOM 2374 C CA . SER B 1 91 ? 11.438 9.883 10.414 1 97.38 91 SER B CA 1
ATOM 2375 C C . SER B 1 91 ? 12.141 9.914 9.07 1 97.38 91 SER B C 1
ATOM 2377 O O . SER B 1 91 ? 13.039 10.734 8.852 1 97.38 91 SER B O 1
ATOM 2379 N N . MET B 1 92 ? 11.766 9.062 8.164 1 97.62 92 MET B N 1
ATOM 2380 C CA . MET B 1 92 ? 12.344 9.078 6.82 1 97.62 92 MET B CA 1
ATOM 2381 C C . MET B 1 92 ? 11.57 10.023 5.906 1 97.62 92 MET B C 1
ATOM 2383 O O . MET B 1 92 ? 12.164 10.797 5.164 1 97.62 92 MET B O 1
ATOM 2387 N N . LYS B 1 93 ? 10.281 9.992 6 1 96.62 93 LYS B N 1
ATOM 2388 C CA . LYS B 1 93 ? 9.445 10.812 5.121 1 96.62 93 LYS B CA 1
ATOM 2389 C C . LYS B 1 93 ? 9.711 12.297 5.336 1 96.62 93 LYS B C 1
ATOM 2391 O O . LYS B 1 93 ? 9.633 13.086 4.395 1 96.62 93 LYS B O 1
ATOM 2396 N N . ARG B 1 94 ? 9.977 12.672 6.539 1 93.69 94 ARG B N 1
ATOM 2397 C CA . ARG B 1 94 ? 10.281 14.086 6.75 1 93.69 94 ARG B CA 1
ATOM 2398 C C . ARG B 1 94 ? 11.516 14.5 5.949 1 93.69 94 ARG B C 1
ATOM 2400 O O . ARG B 1 94 ? 11.586 15.633 5.453 1 93.69 94 ARG B O 1
ATOM 2407 N N . TYR B 1 95 ? 12.469 13.633 5.816 1 94.12 95 TYR B N 1
ATOM 2408 C CA . TYR B 1 95 ? 13.641 13.906 4.988 1 94.12 95 TYR B CA 1
ATOM 2409 C C . TYR B 1 95 ? 13.273 13.883 3.508 1 94.12 95 TYR B C 1
ATOM 2411 O O . TYR B 1 95 ? 13.664 14.773 2.752 1 94.12 95 TYR B O 1
ATOM 2419 N N . LEU B 1 96 ? 12.516 12.922 3.094 1 93.94 96 LEU B N 1
ATOM 2420 C CA . LEU B 1 96 ? 12.211 12.695 1.686 1 93.94 96 LEU B CA 1
ATOM 2421 C C . LEU B 1 96 ? 11.375 13.836 1.116 1 93.94 96 LEU B C 1
ATOM 2423 O O . LEU B 1 96 ? 11.461 14.141 -0.076 1 93.94 96 LEU B O 1
ATOM 2427 N N . HIS B 1 97 ? 10.633 14.531 2.008 1 89.62 97 HIS B N 1
ATOM 2428 C CA . HIS B 1 97 ? 9.625 15.445 1.469 1 89.62 97 HIS B CA 1
ATOM 2429 C C . HIS B 1 97 ? 9.672 16.797 2.172 1 89.62 97 HIS B C 1
ATOM 2431 O O . HIS B 1 97 ? 8.766 17.609 2.021 1 89.62 97 HIS B O 1
ATOM 2437 N N . ALA B 1 98 ? 10.609 17.156 2.988 1 76.88 98 ALA B N 1
ATOM 2438 C CA . ALA B 1 98 ? 10.734 18.391 3.744 1 76.88 98 ALA B CA 1
ATOM 2439 C C . ALA B 1 98 ? 11.219 19.531 2.852 1 76.88 98 ALA B C 1
ATOM 2441 O O . ALA B 1 98 ? 11.102 20.703 3.213 1 76.88 98 ALA B O 1
ATOM 2442 N N . ASN B 1 99 ? 11.555 19.312 1.703 1 73.5 99 ASN B N 1
ATOM 2443 C CA . ASN B 1 99 ? 12.102 20.359 0.837 1 73.5 99 ASN B CA 1
ATOM 2444 C C . ASN B 1 99 ? 13.133 21.203 1.565 1 73.5 99 ASN B C 1
ATOM 2446 O O . ASN B 1 99 ? 13.055 22.438 1.545 1 73.5 99 ASN B O 1
ATOM 2450 N N . GLN B 1 100 ? 14.031 20.609 2.336 1 74.44 100 GLN B N 1
ATOM 2451 C CA . GLN B 1 100 ? 15.086 21.312 3.064 1 74.44 100 GLN B CA 1
ATOM 2452 C C . GLN B 1 100 ? 16.453 21.047 2.439 1 74.44 100 GLN B C 1
ATOM 2454 O O . GLN B 1 100 ? 16.672 19.984 1.849 1 74.44 100 GLN B O 1
ATOM 2459 N N . ASN B 1 101 ? 17.125 22.141 2.414 1 75.5 101 ASN B N 1
ATOM 2460 C CA . ASN B 1 101 ? 18.516 21.969 2.029 1 75.5 101 ASN B CA 1
ATOM 2461 C C . ASN B 1 101 ? 19.359 21.453 3.193 1 75.5 101 ASN B C 1
ATOM 2463 O O . ASN B 1 101 ? 19.734 22.219 4.086 1 75.5 101 ASN B O 1
ATOM 2467 N N . LEU B 1 102 ? 19.5 20.266 3.24 1 81.38 102 LEU B N 1
ATOM 2468 C CA . LEU B 1 102 ? 20.219 19.641 4.34 1 81.38 102 LEU B CA 1
ATOM 2469 C C . LEU B 1 102 ? 21.609 19.203 3.902 1 81.38 102 LEU B C 1
ATOM 2471 O O . LEU B 1 102 ? 21.828 18.906 2.725 1 81.38 102 LEU B O 1
ATOM 2475 N N . ASP B 1 103 ? 22.5 19.312 4.852 1 82.38 103 ASP B N 1
ATOM 2476 C CA . ASP B 1 103 ? 23.844 18.812 4.605 1 82.38 103 ASP B CA 1
ATOM 2477 C C . ASP B 1 103 ? 23.922 17.312 4.863 1 82.38 103 ASP B C 1
ATOM 2479 O O . ASP B 1 103 ? 24.016 16.875 6.012 1 82.38 103 ASP B O 1
ATOM 2483 N N . VAL B 1 104 ? 23.781 16.578 3.758 1 86.31 104 VAL B N 1
ATOM 2484 C CA . VAL B 1 104 ? 23.859 15.125 3.852 1 86.31 104 VAL B CA 1
ATOM 2485 C C . VAL B 1 104 ? 24.953 14.602 2.934 1 86.31 104 VAL B C 1
ATOM 2487 O O . VAL B 1 104 ? 25.359 15.281 1.991 1 86.31 104 VAL B O 1
ATOM 2490 N N . ASN B 1 105 ? 25.5 13.484 3.223 1 89.75 105 ASN B N 1
ATOM 2491 C CA . ASN B 1 105 ? 26.5 12.852 2.369 1 89.75 105 ASN B CA 1
ATOM 2492 C C . ASN B 1 105 ? 25.875 12.352 1.063 1 89.75 105 ASN B C 1
ATOM 2494 O O . ASN B 1 105 ? 24.688 12.539 0.819 1 89.75 105 ASN B O 1
ATOM 2498 N N . TRP B 1 106 ? 26.656 11.734 0.314 1 89.5 106 TRP B N 1
ATOM 2499 C CA . TRP B 1 106 ? 26.219 11.328 -1.021 1 89.5 106 TRP B CA 1
ATOM 2500 C C . TRP B 1 106 ? 25.109 10.297 -0.94 1 89.5 106 TRP B C 1
ATOM 2502 O O . TRP B 1 106 ? 24.188 10.305 -1.762 1 89.5 106 TRP B O 1
ATOM 2512 N N . LEU B 1 107 ? 25.141 9.438 -0.019 1 89.38 107 LEU B N 1
ATOM 2513 C CA . LEU B 1 107 ? 24.109 8.422 0.172 1 89.38 107 LEU B CA 1
ATOM 2514 C C . LEU B 1 107 ? 22.766 9.07 0.528 1 89.38 107 LEU B C 1
ATOM 2516 O O . LEU B 1 107 ? 21.719 8.672 0.002 1 89.38 107 LEU B O 1
ATOM 2520 N N . GLY B 1 108 ? 22.875 9.984 1.407 1 90.69 108 GLY B N 1
ATOM 2521 C CA . GLY B 1 108 ? 21.688 10.734 1.757 1 90.69 108 GLY B CA 1
ATOM 2522 C C . GLY B 1 108 ? 21.078 11.461 0.578 1 90.69 108 GLY B C 1
ATOM 2523 O O . GLY B 1 108 ? 19.859 11.477 0.41 1 90.69 108 GLY B O 1
ATOM 2524 N N . ARG B 1 109 ? 21.938 12.047 -0.214 1 91.25 109 ARG B N 1
ATOM 2525 C CA . ARG B 1 109 ? 21.469 12.766 -1.396 1 91.25 109 ARG B CA 1
ATOM 2526 C C . ARG B 1 109 ? 20.781 11.82 -2.369 1 91.25 109 ARG B C 1
ATOM 2528 O O . ARG B 1 109 ? 19.734 12.156 -2.943 1 91.25 109 ARG B O 1
ATOM 2535 N N . LEU B 1 110 ? 21.312 10.68 -2.488 1 92.44 110 LEU B N 1
ATOM 2536 C CA . LEU B 1 110 ? 20.734 9.672 -3.367 1 92.44 110 LEU B CA 1
ATOM 2537 C C . LEU B 1 110 ? 19.359 9.242 -2.865 1 92.44 110 LEU B C 1
ATOM 2539 O O . LEU B 1 110 ? 18.391 9.203 -3.637 1 92.44 110 LEU B O 1
ATOM 2543 N N . VAL B 1 111 ? 19.219 9.016 -1.603 1 93.44 111 VAL B N 1
ATOM 2544 C CA . VAL B 1 111 ? 17.984 8.547 -0.992 1 93.44 111 VAL B CA 1
ATOM 2545 C C . VAL B 1 111 ? 16.891 9.609 -1.158 1 93.44 111 VAL B C 1
ATOM 2547 O O . VAL B 1 111 ? 15.734 9.281 -1.404 1 93.44 111 VAL B O 1
ATOM 2550 N N . GLY B 1 112 ? 17.328 10.812 -1.106 1 94.06 112 GLY B N 1
ATOM 2551 C CA . GLY B 1 112 ? 16.375 11.914 -1.147 1 94.06 112 GLY B CA 1
ATOM 2552 C C . GLY B 1 112 ? 15.93 12.258 -2.555 1 94.06 112 GLY B C 1
ATOM 2553 O O . GLY B 1 112 ? 14.977 13.016 -2.738 1 94.06 112 GLY B O 1
ATOM 2554 N N . SER B 1 113 ? 16.594 11.672 -3.516 1 93.81 113 SER B N 1
ATOM 2555 C CA . SER B 1 113 ? 16.266 12 -4.898 1 93.81 113 SER B CA 1
ATOM 2556 C C . SER B 1 113 ? 15.039 11.227 -5.375 1 93.81 113 SER B C 1
ATOM 2558 O O . SER B 1 113 ? 15.039 10 -5.367 1 93.81 113 SER B O 1
ATOM 2560 N N . LYS B 1 114 ? 14.07 11.898 -5.902 1 93.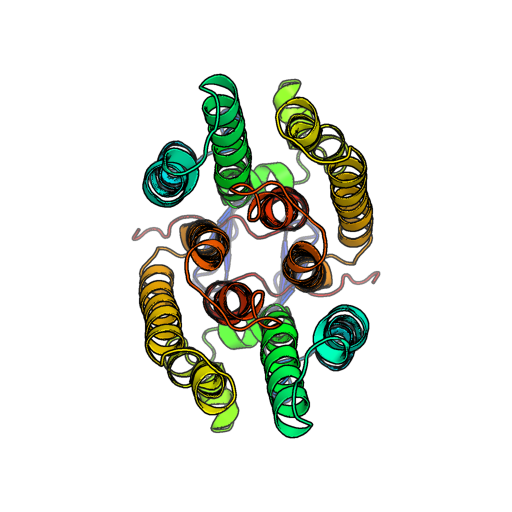69 114 LYS B N 1
ATOM 2561 C CA . LYS B 1 114 ? 12.797 11.328 -6.32 1 93.69 114 LYS B CA 1
ATOM 2562 C C . LYS B 1 114 ? 12.977 10.398 -7.52 1 93.69 114 LYS B C 1
ATOM 2564 O O . LYS B 1 114 ? 12.242 9.422 -7.672 1 93.69 114 LYS B O 1
ATOM 2569 N N . PHE B 1 115 ? 14 10.703 -8.375 1 95.81 115 PHE B N 1
ATOM 2570 C CA . PHE B 1 115 ? 14.141 9.945 -9.609 1 95.81 115 PHE B CA 1
ATOM 2571 C C . PHE B 1 115 ? 15.414 9.109 -9.586 1 95.81 115 PHE B C 1
ATOM 2573 O O . PHE B 1 115 ? 15.43 7.977 -10.062 1 95.81 115 PHE B O 1
ATOM 2580 N N . LEU B 1 116 ? 16.453 9.656 -8.977 1 95.88 116 LEU B N 1
ATOM 2581 C CA . LEU B 1 116 ? 17.734 8.945 -9 1 95.88 116 LEU B CA 1
ATOM 2582 C C . LEU B 1 116 ? 17.703 7.73 -8.078 1 95.88 116 LEU B C 1
ATOM 2584 O O . LEU B 1 116 ? 18.25 6.684 -8.406 1 95.88 116 LEU B O 1
ATOM 2588 N N . PHE B 1 117 ? 17.094 7.93 -6.965 1 96.88 117 PHE B N 1
ATOM 2589 C CA . PHE B 1 117 ? 17.016 6.82 -6.023 1 96.88 117 PHE B CA 1
ATOM 2590 C C . PHE B 1 117 ? 16.328 5.617 -6.66 1 96.88 117 PHE B C 1
ATOM 2592 O O . PHE B 1 117 ? 16.906 4.523 -6.711 1 96.88 117 PHE B O 1
ATOM 2599 N N . PRO B 1 118 ? 15.086 5.738 -7.215 1 98.12 118 PRO B N 1
ATOM 2600 C CA . PRO B 1 118 ? 14.477 4.605 -7.914 1 98.12 118 PRO B CA 1
ATOM 2601 C C . PRO B 1 118 ? 15.289 4.156 -9.133 1 98.12 118 PRO B C 1
ATOM 2603 O O . PRO B 1 118 ? 15.383 2.959 -9.406 1 98.12 118 PRO B O 1
ATOM 2606 N N . ALA B 1 119 ? 15.953 5.02 -9.836 1 97.88 119 ALA B N 1
ATOM 2607 C CA . ALA B 1 119 ? 16.656 4.707 -11.078 1 97.88 119 ALA B CA 1
ATOM 2608 C C . ALA B 1 119 ? 17.844 3.785 -10.82 1 97.88 119 ALA B C 1
ATOM 2610 O O . ALA B 1 119 ? 18.219 2.996 -11.688 1 97.88 119 ALA B O 1
ATOM 2611 N N . ILE B 1 120 ? 18.328 3.824 -9.648 1 97.44 120 ILE B N 1
ATOM 2612 C CA . ILE B 1 120 ? 19.531 3.037 -9.398 1 97.44 120 ILE B CA 1
ATOM 2613 C C . ILE B 1 120 ? 19.156 1.704 -8.758 1 97.44 120 ILE B C 1
ATOM 2615 O O . ILE B 1 120 ? 20.031 0.914 -8.391 1 97.44 120 ILE B O 1
ATOM 2619 N N . HIS B 1 121 ? 17.938 1.462 -8.617 1 97.56 121 HIS B N 1
ATOM 2620 C CA . HIS B 1 121 ? 17.484 0.206 -8.031 1 97.56 121 HIS B CA 1
ATOM 2621 C C . HIS B 1 121 ? 17.438 -0.908 -9.07 1 97.56 121 HIS B C 1
ATOM 2623 O O . HIS B 1 121 ? 16.359 -1.394 -9.422 1 97.56 121 HIS B O 1
ATOM 2629 N N . PHE B 1 122 ? 18.562 -1.47 -9.383 1 97.44 122 PHE B N 1
ATOM 2630 C CA . PHE B 1 122 ? 18.75 -2.514 -10.383 1 97.44 122 PHE B CA 1
ATOM 2631 C C . PHE B 1 122 ? 18.703 -3.895 -9.742 1 97.44 122 PHE B C 1
ATOM 2633 O O . PHE B 1 122 ? 18.984 -4.898 -10.398 1 97.44 122 PHE B O 1
ATOM 2640 N N . GLN B 1 123 ? 18.328 -3.992 -8.523 1 97.25 123 GLN B N 1
ATOM 2641 C CA . GLN B 1 123 ? 18.406 -5.238 -7.766 1 97.25 123 GLN B CA 1
ATOM 2642 C C . GLN B 1 123 ? 17.578 -6.336 -8.43 1 97.25 123 GLN B C 1
ATOM 2644 O O . GLN B 1 123 ? 17.875 -7.52 -8.289 1 97.25 123 GLN B O 1
ATOM 2649 N N . LEU B 1 124 ? 16.547 -5.953 -9.148 1 97.62 124 LEU B N 1
ATOM 2650 C CA . LEU B 1 124 ? 15.711 -6.93 -9.828 1 97.62 124 LEU B CA 1
ATOM 2651 C C . LEU B 1 124 ? 16.516 -7.73 -10.844 1 97.62 124 LEU B C 1
ATOM 2653 O O . LEU B 1 124 ? 16.141 -8.852 -11.203 1 97.62 124 LEU B O 1
ATOM 2657 N N . PHE B 1 125 ? 17.625 -7.223 -11.336 1 98.5 125 PHE B N 1
ATOM 2658 C CA . PHE B 1 125 ? 18.406 -7.879 -12.375 1 98.5 125 PHE B CA 1
ATOM 2659 C C . PHE B 1 125 ? 19.234 -9.016 -11.797 1 98.5 125 PHE B C 1
ATOM 2661 O O . PHE B 1 125 ? 19.766 -9.852 -12.531 1 98.5 125 PHE B O 1
ATOM 2668 N N . LEU B 1 126 ? 19.281 -9.117 -10.453 1 98.62 126 LEU B N 1
ATOM 2669 C CA . LEU B 1 126 ? 19.875 -10.281 -9.797 1 98.62 126 LEU B CA 1
ATOM 2670 C C . LEU B 1 126 ? 19.047 -11.531 -10.039 1 98.62 126 LEU B C 1
ATOM 2672 O O . LEU B 1 126 ? 19.547 -12.648 -9.961 1 98.62 126 LEU B O 1
ATOM 2676 N N . VAL B 1 127 ? 17.766 -11.32 -10.383 1 98.69 127 VAL B N 1
ATOM 2677 C CA . VAL B 1 127 ? 16.844 -12.445 -10.516 1 98.69 127 VAL B CA 1
ATOM 2678 C C . VAL B 1 127 ? 17.203 -13.266 -11.75 1 98.69 127 VAL B C 1
ATOM 2680 O O . VAL B 1 127 ? 17.531 -14.453 -11.648 1 98.69 127 VAL B O 1
ATOM 2683 N N . PRO B 1 128 ? 17.281 -12.695 -12.945 1 98.44 128 PRO B N 1
ATOM 2684 C CA . PRO B 1 128 ? 17.672 -13.5 -14.102 1 98.44 128 PRO B CA 1
ATOM 2685 C C . PRO B 1 128 ? 19.141 -13.891 -14.07 1 98.44 128 PRO B C 1
ATOM 2687 O O . PRO B 1 128 ? 19.562 -14.812 -14.781 1 98.44 128 PRO B O 1
ATOM 2690 N N . LEU B 1 129 ? 19.953 -13.219 -13.266 1 98.38 129 LEU B N 1
ATOM 2691 C CA . LEU B 1 129 ? 21.359 -13.578 -13.117 1 98.38 129 LEU B CA 1
ATOM 2692 C C . LEU B 1 129 ? 21.516 -14.867 -12.32 1 98.38 129 LEU B C 1
ATOM 2694 O O . LEU B 1 129 ? 22.391 -15.68 -12.602 1 98.38 129 LEU B O 1
ATOM 2698 N N . CYS B 1 130 ? 20.594 -15.117 -11.352 1 98.38 130 CYS B N 1
ATOM 2699 C CA . CYS B 1 130 ? 20.812 -16.188 -10.383 1 98.38 130 CYS B CA 1
ATOM 2700 C C . CYS B 1 130 ? 19.75 -17.266 -10.516 1 98.38 130 CYS B C 1
ATOM 2702 O O . CYS B 1 130 ? 19.906 -18.375 -10.016 1 98.38 130 CYS B O 1
ATOM 2704 N N . PHE B 1 131 ? 18.656 -16.953 -11.109 1 98.44 131 PHE B N 1
ATOM 2705 C CA . PHE B 1 131 ? 17.547 -17.891 -11.219 1 98.44 131 PHE B CA 1
ATOM 2706 C C . PHE B 1 131 ? 17.172 -18.141 -12.672 1 98.44 131 PHE B C 1
ATOM 2708 O O . PHE B 1 131 ? 17.594 -17.391 -13.562 1 98.44 131 PHE B O 1
ATOM 2715 N N . ASP B 1 132 ? 16.469 -19.266 -12.922 1 96.94 132 ASP B N 1
ATOM 2716 C CA . ASP B 1 132 ? 16.078 -19.656 -14.281 1 96.94 132 ASP B CA 1
ATOM 2717 C C . ASP B 1 132 ? 14.844 -18.875 -14.734 1 96.94 132 ASP B C 1
ATOM 2719 O O . ASP B 1 132 ? 13.719 -19.344 -14.602 1 96.94 132 ASP B O 1
ATOM 2723 N N . ILE B 1 133 ? 15.047 -17.688 -15.305 1 97.94 133 ILE B N 1
ATOM 2724 C CA . ILE B 1 133 ? 14.008 -16.812 -15.852 1 97.94 133 ILE B CA 1
ATOM 2725 C C . ILE B 1 133 ? 14.602 -15.914 -16.922 1 97.94 133 ILE B C 1
ATOM 2727 O O . ILE B 1 133 ? 15.805 -15.609 -16.906 1 97.94 133 ILE B O 1
ATOM 2731 N N . VAL B 1 134 ? 13.875 -15.539 -17.906 1 97.94 134 VAL B N 1
ATOM 2732 C CA . VAL B 1 134 ? 14.328 -14.688 -19 1 97.94 134 VAL B CA 1
ATOM 2733 C C . VAL B 1 134 ? 14.578 -13.266 -18.5 1 97.94 134 VAL B C 1
ATOM 2735 O O . VAL B 1 134 ? 13.953 -12.836 -17.531 1 97.94 134 VAL B O 1
ATOM 2738 N N . TRP B 1 135 ? 15.453 -12.469 -19.125 1 98.25 135 TRP B N 1
ATOM 2739 C CA . TRP B 1 135 ? 15.859 -11.125 -18.719 1 98.25 135 TRP B CA 1
ATOM 2740 C C . TRP B 1 135 ? 14.703 -10.141 -18.859 1 98.25 135 TRP B C 1
ATOM 2742 O O . TRP B 1 135 ? 14.688 -9.102 -18.203 1 98.25 135 TRP B O 1
ATOM 2752 N N . SER B 1 136 ? 13.727 -10.461 -19.703 1 98.19 136 SER B N 1
ATOM 2753 C CA . SER B 1 136 ? 12.586 -9.57 -19.875 1 98.19 136 SER B CA 1
ATOM 2754 C C . SER B 1 136 ? 11.805 -9.391 -18.578 1 98.19 136 SER B C 1
ATOM 2756 O O . SER B 1 136 ? 11.148 -8.367 -18.375 1 98.19 136 SER B O 1
ATOM 2758 N N . TYR B 1 137 ? 11.906 -10.359 -17.656 1 98.31 137 TYR B N 1
ATOM 2759 C CA . TYR B 1 137 ? 11.297 -10.219 -16.344 1 98.31 137 TYR B CA 1
ATOM 2760 C C . TYR B 1 137 ? 11.797 -8.961 -15.641 1 98.31 137 TYR B C 1
ATOM 2762 O O . TYR B 1 137 ? 11 -8.133 -15.203 1 98.31 137 TYR B O 1
ATOM 2770 N N . ALA B 1 138 ? 13.094 -8.852 -15.609 1 98.62 138 ALA B N 1
ATOM 2771 C CA . ALA B 1 138 ? 13.703 -7.723 -14.914 1 98.62 138 ALA B CA 1
ATOM 2772 C C . ALA B 1 138 ? 13.445 -6.418 -15.656 1 98.62 138 ALA B C 1
ATOM 2774 O O . ALA B 1 138 ? 13.102 -5.402 -15.039 1 98.62 138 ALA B O 1
ATOM 2775 N N . PHE B 1 139 ? 13.562 -6.406 -16.984 1 98.69 139 PHE B N 1
ATOM 2776 C CA . PHE B 1 139 ? 13.359 -5.195 -17.766 1 98.69 139 PHE B CA 1
ATOM 2777 C C . PHE B 1 139 ? 11.914 -4.719 -17.656 1 98.69 139 PHE B C 1
ATOM 2779 O O . PHE B 1 139 ? 11.656 -3.518 -17.578 1 98.69 139 PHE B O 1
ATOM 2786 N N . PHE B 1 140 ? 10.984 -5.617 -17.656 1 98.69 140 PHE B N 1
ATOM 2787 C CA . PHE B 1 140 ? 9.562 -5.27 -17.594 1 98.69 140 PHE B CA 1
ATOM 2788 C C . PHE B 1 140 ? 9.242 -4.574 -16.281 1 98.69 140 PHE B C 1
ATOM 2790 O O . PHE B 1 140 ? 8.688 -3.475 -16.266 1 98.69 140 PHE B O 1
ATOM 2797 N N . TRP B 1 141 ? 9.633 -5.195 -15.141 1 98.81 141 TRP B N 1
ATOM 2798 C CA . TRP B 1 141 ? 9.266 -4.648 -13.844 1 98.81 141 TRP B CA 1
ATOM 2799 C C . TRP B 1 141 ? 10.07 -3.393 -13.531 1 98.81 141 TRP B C 1
ATOM 2801 O O . TRP B 1 141 ? 9.57 -2.471 -12.883 1 98.81 141 TRP B O 1
ATOM 2811 N N . TYR B 1 142 ? 11.32 -3.338 -13.992 1 98.81 142 TYR B N 1
ATOM 2812 C CA . TYR B 1 142 ? 12.086 -2.105 -13.883 1 98.81 142 TYR B CA 1
ATOM 2813 C C . TYR B 1 142 ? 11.43 -0.978 -14.672 1 98.81 142 TYR B C 1
ATOM 2815 O O . TYR B 1 142 ? 11.289 0.139 -14.164 1 98.81 142 TYR B O 1
ATOM 2823 N N . GLY B 1 143 ? 11.07 -1.303 -15.906 1 98.81 143 GLY B N 1
ATOM 2824 C CA . GLY B 1 143 ? 10.375 -0.319 -16.719 1 98.81 143 GLY B CA 1
ATOM 2825 C C . GLY B 1 143 ? 9.055 0.132 -16.109 1 98.81 143 GLY B C 1
ATOM 2826 O O . GLY B 1 143 ? 8.766 1.328 -16.078 1 98.81 143 GLY B O 1
ATOM 2827 N N . MET B 1 144 ? 8.266 -0.815 -15.633 1 98.75 144 MET B N 1
ATOM 2828 C CA . MET B 1 144 ? 7 -0.505 -14.977 1 98.75 144 MET B CA 1
ATOM 2829 C C . MET B 1 144 ? 7.219 0.412 -13.773 1 98.75 144 MET B C 1
ATOM 2831 O O . MET B 1 144 ? 6.445 1.347 -13.555 1 98.75 144 MET B O 1
ATOM 2835 N N . MET B 1 145 ? 8.242 0.125 -13.008 1 98.88 145 MET B N 1
ATOM 2836 C CA . MET B 1 145 ? 8.57 0.944 -11.844 1 98.88 145 MET B CA 1
ATOM 2837 C C . MET B 1 145 ? 8.945 2.361 -12.266 1 98.88 145 MET B C 1
ATOM 2839 O O . MET B 1 145 ? 8.391 3.332 -11.742 1 98.88 145 MET B O 1
ATOM 2843 N N . MET B 1 146 ? 9.789 2.539 -13.281 1 98.81 146 MET B N 1
ATOM 2844 C CA . MET B 1 146 ? 10.242 3.857 -13.719 1 98.81 146 MET B CA 1
ATOM 2845 C C . MET B 1 146 ? 9.086 4.664 -14.297 1 98.81 146 MET B C 1
ATOM 2847 O O . MET B 1 146 ? 8.953 5.855 -14.016 1 98.81 146 MET B O 1
ATOM 2851 N N . VAL B 1 147 ? 8.25 4.066 -15.086 1 98.88 147 VAL B N 1
ATOM 2852 C CA . VAL B 1 147 ? 7.078 4.73 -15.648 1 98.88 147 VAL B CA 1
ATOM 2853 C C . VAL B 1 147 ? 6.141 5.16 -14.523 1 98.88 147 VAL B C 1
ATOM 2855 O O . VAL B 1 147 ? 5.609 6.273 -14.539 1 98.88 147 VAL B O 1
ATOM 2858 N N . SER B 1 148 ? 5.961 4.289 -13.562 1 98.88 148 SER B N 1
ATOM 2859 C CA . SER B 1 148 ? 5.086 4.574 -12.422 1 98.88 148 SER B CA 1
ATOM 2860 C C . SER B 1 148 ? 5.605 5.758 -11.609 1 98.88 148 SER B C 1
ATOM 2862 O O . SER B 1 148 ? 4.824 6.605 -11.172 1 98.88 148 SER B O 1
ATOM 2864 N N . ILE B 1 149 ? 6.91 5.773 -11.43 1 98.75 149 ILE B N 1
ATOM 2865 C CA . ILE B 1 149 ? 7.531 6.887 -10.719 1 98.75 149 ILE B CA 1
ATOM 2866 C C . ILE B 1 149 ? 7.242 8.195 -11.453 1 98.75 149 ILE B C 1
ATOM 2868 O O . ILE B 1 149 ? 6.848 9.188 -10.836 1 98.75 149 ILE B O 1
ATOM 2872 N N . ALA B 1 150 ? 7.387 8.219 -12.734 1 98.69 150 ALA B N 1
ATOM 2873 C CA . ALA B 1 150 ? 7.082 9.406 -13.531 1 98.69 150 ALA B CA 1
ATOM 2874 C C . ALA B 1 150 ? 5.613 9.797 -13.391 1 98.69 150 ALA B C 1
ATOM 2876 O O . ALA B 1 150 ? 5.297 10.961 -13.141 1 98.69 150 ALA B O 1
ATOM 2877 N N . ILE B 1 151 ? 4.715 8.898 -13.445 1 98.69 151 ILE B N 1
ATOM 2878 C CA . ILE B 1 151 ? 3.283 9.156 -13.344 1 98.69 151 ILE B CA 1
ATOM 2879 C C . ILE B 1 151 ? 2.969 9.789 -11.992 1 98.69 151 ILE B C 1
ATOM 2881 O O . ILE B 1 151 ? 2.297 10.82 -11.914 1 98.69 151 ILE B O 1
ATOM 2885 N N . VAL B 1 152 ? 3.502 9.211 -10.93 1 98.44 152 VAL B N 1
ATOM 2886 C CA . VAL B 1 152 ? 3.193 9.664 -9.578 1 98.44 152 VAL B CA 1
ATOM 2887 C C . VAL B 1 152 ? 3.734 11.078 -9.375 1 98.44 152 VAL B C 1
ATOM 2889 O O . VAL B 1 152 ? 3.031 11.953 -8.867 1 98.44 152 VAL B O 1
ATOM 2892 N N . HIS B 1 153 ? 4.93 11.367 -9.867 1 97.06 153 HIS B N 1
ATOM 2893 C CA . HIS B 1 153 ? 5.555 12.656 -9.586 1 97.06 153 HIS B CA 1
ATOM 2894 C C . HIS B 1 153 ? 5.008 13.734 -10.516 1 97.06 153 HIS B C 1
ATOM 2896 O O . HIS B 1 153 ? 5.188 14.93 -10.25 1 97.06 153 HIS B O 1
ATOM 2902 N N . PHE B 1 154 ? 4.27 13.297 -11.578 1 97.38 154 PHE B N 1
ATOM 2903 C CA . PHE B 1 154 ? 3.613 14.281 -12.438 1 97.38 154 PHE B CA 1
ATOM 2904 C C . PHE B 1 154 ? 2.145 14.43 -12.055 1 97.38 154 PHE B C 1
ATOM 2906 O O . PHE B 1 154 ? 1.435 15.266 -12.625 1 97.38 154 PHE B O 1
ATOM 2913 N N . THR B 1 155 ? 1.67 13.68 -11.172 1 97.88 155 THR B N 1
ATOM 2914 C CA . THR B 1 155 ? 0.317 13.758 -10.633 1 97.88 155 THR B CA 1
ATOM 2915 C C . THR B 1 155 ? 0.244 14.773 -9.5 1 97.88 155 THR B C 1
ATOM 2917 O O . THR B 1 155 ? 1.146 14.844 -8.656 1 97.88 155 THR B O 1
ATOM 2920 N N . PRO B 1 156 ? -0.838 15.609 -9.508 1 97.69 156 PRO B N 1
ATOM 2921 C CA . PRO B 1 156 ? -0.987 16.516 -8.367 1 97.69 156 PRO B CA 1
ATOM 2922 C C . PRO B 1 156 ? -0.919 15.789 -7.023 1 97.69 156 PRO B C 1
ATOM 2924 O O . PRO B 1 156 ? -1.418 14.664 -6.898 1 97.69 156 PRO B O 1
ATOM 2927 N N . LEU B 1 157 ? -0.369 16.406 -6.012 1 97.06 157 LEU B N 1
ATOM 2928 C CA . LEU B 1 157 ? -0.078 15.812 -4.715 1 97.06 157 LEU B CA 1
ATOM 2929 C C . LEU B 1 157 ? -1.315 15.133 -4.141 1 97.06 157 LEU B C 1
ATOM 2931 O O . LEU B 1 157 ? -1.239 14 -3.66 1 97.06 157 LEU B O 1
ATOM 2935 N N . TYR B 1 158 ? -2.477 15.805 -4.246 1 97.62 158 TYR B N 1
ATOM 2936 C CA . TYR B 1 158 ? -3.672 15.305 -3.572 1 97.62 158 TYR B CA 1
ATOM 2937 C C . TYR B 1 158 ? -4.188 14.039 -4.234 1 97.62 158 TYR B C 1
ATOM 2939 O O . TYR B 1 158 ? -5.023 13.328 -3.67 1 97.62 158 TYR B O 1
ATOM 2947 N N . LEU B 1 159 ? -3.635 13.688 -5.434 1 98.62 159 LEU B N 1
ATOM 2948 C CA . LEU B 1 159 ? -4.059 12.492 -6.156 1 98.62 159 LEU B CA 1
ATOM 2949 C C . LEU B 1 159 ? -2.98 11.414 -6.117 1 98.62 159 LEU B C 1
ATOM 2951 O O . LEU B 1 159 ? -3.207 10.289 -6.555 1 98.62 159 LEU B O 1
ATOM 2955 N N . GLN B 1 160 ? -1.816 11.688 -5.629 1 98.69 160 GLN B N 1
ATOM 2956 C CA . GLN B 1 160 ? -0.688 10.773 -5.715 1 98.69 160 GLN B CA 1
ATOM 2957 C C . GLN B 1 160 ? -0.972 9.477 -4.953 1 98.69 160 GLN B C 1
ATOM 2959 O O . GLN B 1 160 ? -0.65 8.391 -5.43 1 98.69 160 GLN B O 1
ATOM 2964 N N . ARG B 1 161 ? -1.625 9.57 -3.82 1 98.75 161 ARG B N 1
ATOM 2965 C CA . ARG B 1 161 ? -1.888 8.398 -2.992 1 98.75 161 ARG B CA 1
ATOM 2966 C C . ARG B 1 161 ? -2.799 7.414 -3.717 1 98.75 161 ARG B C 1
ATOM 2968 O O . ARG B 1 161 ? -2.436 6.25 -3.906 1 98.75 161 ARG B O 1
ATOM 2975 N N . PRO B 1 162 ? -3.99 7.816 -4.207 1 98.75 162 PRO B N 1
ATOM 2976 C CA . PRO B 1 162 ? -4.84 6.848 -4.902 1 98.75 162 PRO B CA 1
ATOM 2977 C C . PRO B 1 162 ? -4.223 6.352 -6.207 1 98.75 162 PRO B C 1
ATOM 2979 O O . PRO B 1 162 ? -4.41 5.188 -6.578 1 98.75 162 PRO B O 1
ATOM 2982 N N . VAL B 1 163 ? -3.469 7.172 -6.883 1 98.75 163 VAL B N 1
ATOM 2983 C CA . VAL B 1 163 ? -2.828 6.758 -8.125 1 98.75 163 VAL B CA 1
ATOM 2984 C C . VAL B 1 163 ? -1.745 5.723 -7.832 1 98.75 163 VAL B C 1
ATOM 2986 O O . VAL B 1 163 ? -1.648 4.703 -8.516 1 98.75 163 VAL B O 1
ATOM 2989 N N . ALA B 1 164 ? -0.927 6.012 -6.859 1 98.94 164 ALA B N 1
ATOM 2990 C CA . ALA B 1 164 ? 0.109 5.055 -6.477 1 98.94 164 ALA B CA 1
ATOM 2991 C C . ALA B 1 164 ? -0.503 3.721 -6.055 1 98.94 164 ALA B C 1
ATOM 2993 O O . ALA B 1 164 ? 0.012 2.656 -6.406 1 98.94 164 ALA B O 1
ATOM 2994 N N . LEU B 1 165 ? -1.626 3.771 -5.34 1 98.94 165 LEU B N 1
ATOM 2995 C CA . LEU B 1 165 ? -2.264 2.541 -4.891 1 98.94 165 LEU B CA 1
ATOM 2996 C C . LEU B 1 165 ? -2.889 1.791 -6.062 1 98.94 165 LEU B C 1
ATOM 2998 O O . LEU B 1 165 ? -2.9 0.558 -6.078 1 98.94 165 LEU B O 1
ATOM 3002 N N . LEU B 1 166 ? -3.41 2.521 -7.004 1 98.69 166 LEU B N 1
ATOM 3003 C CA . LEU B 1 166 ? -3.883 1.866 -8.219 1 98.69 166 LEU B CA 1
ATOM 3004 C C . LEU B 1 166 ? -2.75 1.114 -8.906 1 98.69 166 LEU B C 1
ATOM 3006 O O . LEU B 1 166 ? -2.916 -0.042 -9.305 1 98.69 166 LEU B O 1
ATOM 3010 N N . ILE B 1 167 ? -1.628 1.706 -9.008 1 98.81 167 ILE B N 1
ATOM 3011 C CA . ILE B 1 167 ? -0.465 1.115 -9.664 1 98.81 167 ILE B CA 1
ATOM 3012 C C . ILE B 1 167 ? -0.014 -0.124 -8.891 1 98.81 167 ILE B C 1
ATOM 3014 O O . ILE B 1 167 ? 0.283 -1.16 -9.492 1 98.81 167 ILE B O 1
ATOM 3018 N N . VAL B 1 168 ? 0.018 -0.03 -7.578 1 98.88 168 VAL B N 1
ATOM 3019 C CA . VAL B 1 168 ? 0.411 -1.153 -6.734 1 98.88 168 VAL B CA 1
ATOM 3020 C C . VAL B 1 168 ? -0.556 -2.316 -6.941 1 98.88 168 VAL B C 1
ATOM 3022 O O . VAL B 1 168 ? -0.132 -3.461 -7.125 1 98.88 168 VAL B O 1
ATOM 3025 N N . MET B 1 169 ? -1.845 -2.045 -6.973 1 98.75 169 MET B N 1
ATOM 3026 C CA . MET B 1 169 ? -2.824 -3.111 -7.152 1 98.75 169 MET B CA 1
ATOM 3027 C C . MET B 1 169 ? -2.691 -3.746 -8.531 1 98.75 169 MET B C 1
ATOM 3029 O O . MET B 1 169 ? -2.771 -4.969 -8.672 1 98.75 169 MET B O 1
ATOM 3033 N N . LEU B 1 170 ? -2.441 -2.941 -9.5 1 98.38 170 LEU B N 1
ATOM 3034 C CA . LEU B 1 170 ? -2.236 -3.479 -10.844 1 98.38 170 LEU B CA 1
ATOM 3035 C C . LEU B 1 170 ? -0.979 -4.34 -10.898 1 98.38 170 LEU B C 1
ATOM 3037 O O . LEU B 1 170 ? -0.946 -5.355 -11.594 1 98.38 170 LEU B O 1
ATOM 3041 N N . SER B 1 171 ? 0.045 -3.932 -10.172 1 98.81 171 SER B N 1
ATOM 3042 C CA . SER B 1 171 ? 1.253 -4.75 -10.141 1 98.81 171 SER B CA 1
ATOM 3043 C C . SER B 1 171 ? 0.987 -6.105 -9.492 1 98.81 171 SER B C 1
ATOM 3045 O O . SER B 1 171 ? 1.554 -7.117 -9.906 1 98.81 171 SER B O 1
ATOM 3047 N N . ILE B 1 172 ? 0.169 -6.16 -8.477 1 98.81 172 ILE B N 1
ATOM 3048 C CA . ILE B 1 172 ? -0.203 -7.406 -7.816 1 98.81 172 ILE B CA 1
ATOM 3049 C C . ILE B 1 172 ? -0.948 -8.305 -8.797 1 98.81 172 ILE B C 1
ATOM 3051 O O . ILE B 1 172 ? -0.677 -9.508 -8.883 1 98.81 172 ILE B O 1
ATOM 3055 N N . ILE B 1 173 ? -1.805 -7.742 -9.594 1 98.5 173 ILE B N 1
ATOM 3056 C CA . ILE B 1 173 ? -2.586 -8.484 -10.578 1 98.5 173 ILE B CA 1
ATOM 3057 C C . ILE B 1 173 ? -1.673 -8.961 -11.703 1 98.5 173 ILE B C 1
ATOM 3059 O O . ILE B 1 173 ? -1.669 -10.148 -12.039 1 98.5 173 ILE B O 1
ATOM 3063 N N . VAL B 1 174 ? -0.85 -8.094 -12.242 1 98.19 174 VAL B N 1
ATOM 3064 C CA . VAL B 1 174 ? 0.01 -8.391 -13.383 1 98.19 174 VAL B CA 1
ATOM 3065 C C . VAL B 1 174 ? 1.066 -9.414 -12.977 1 98.19 174 VAL B C 1
ATOM 3067 O O . VAL B 1 174 ? 1.449 -10.273 -13.773 1 98.19 174 VAL B O 1
ATOM 3070 N N . ALA B 1 175 ? 1.48 -9.375 -11.727 1 98.31 175 ALA B N 1
ATOM 3071 C CA . ALA B 1 175 ? 2.486 -10.312 -11.242 1 98.31 175 ALA B CA 1
ATOM 3072 C C . ALA B 1 175 ? 1.972 -11.75 -11.297 1 98.31 175 ALA B C 1
ATOM 3074 O O . ALA B 1 175 ? 2.76 -12.703 -11.305 1 98.31 175 ALA B O 1
ATOM 3075 N N . GLN B 1 176 ? 0.636 -11.961 -11.398 1 96.62 176 GLN B N 1
ATOM 3076 C CA . GLN B 1 176 ? 0.072 -13.305 -11.492 1 96.62 176 GLN B CA 1
ATOM 3077 C C . GLN B 1 176 ? 0.095 -13.805 -12.938 1 96.62 176 GLN B C 1
ATOM 3079 O O . GLN B 1 176 ? -0.081 -15 -13.18 1 96.62 176 GLN B O 1
ATOM 3084 N N . ILE B 1 177 ? 0.276 -12.875 -13.828 1 95.31 177 ILE B N 1
ATOM 3085 C CA . ILE B 1 177 ? 0.219 -13.172 -15.258 1 95.31 177 ILE B CA 1
ATOM 3086 C C . ILE B 1 177 ? 1.632 -13.367 -15.797 1 95.31 177 ILE B C 1
ATOM 3088 O O . ILE B 1 177 ? 1.875 -14.281 -16.594 1 95.31 177 ILE B O 1
ATOM 3092 N N . ILE B 1 178 ? 2.58 -12.57 -15.328 1 96.06 178 ILE B N 1
ATOM 3093 C CA . ILE B 1 178 ? 3.973 -12.609 -15.758 1 96.06 178 ILE B CA 1
ATOM 3094 C C . ILE B 1 178 ? 4.715 -13.711 -15.016 1 96.06 178 ILE B C 1
ATOM 3096 O O . ILE B 1 178 ? 4.734 -13.734 -13.781 1 96.06 178 ILE B O 1
ATOM 3100 N N . PRO B 1 179 ? 5.32 -14.641 -15.781 1 96.38 179 PRO B N 1
ATOM 3101 C CA . PRO B 1 179 ? 6.066 -15.703 -15.102 1 96.38 179 PRO B CA 1
ATOM 3102 C C . PRO B 1 179 ? 7.18 -15.156 -14.211 1 96.38 179 PRO B C 1
ATOM 3104 O O . PRO B 1 179 ? 7.84 -14.18 -14.57 1 96.38 179 PRO B O 1
ATOM 3107 N N . SER B 1 180 ? 7.336 -15.766 -13.07 1 97.5 180 SER B N 1
ATOM 3108 C CA . SER B 1 180 ? 8.391 -15.469 -12.109 1 97.5 180 SER B CA 1
ATOM 3109 C C . SER B 1 180 ? 9.031 -16.75 -11.578 1 97.5 180 SER B C 1
ATOM 3111 O O . SER B 1 180 ? 8.43 -17.828 -11.664 1 97.5 180 SER B O 1
ATOM 3113 N N . PRO B 1 181 ? 10.32 -16.641 -11.18 1 97.75 181 PRO B N 1
ATOM 3114 C CA . PRO B 1 181 ? 10.883 -17.859 -10.57 1 97.75 181 PRO B CA 1
ATOM 3115 C C . PRO B 1 181 ? 10.109 -18.312 -9.336 1 97.75 181 PRO B C 1
ATOM 3117 O O . PRO B 1 181 ? 9.672 -17.484 -8.539 1 97.75 181 PRO B O 1
ATOM 3120 N N . ALA B 1 182 ? 10 -19.656 -9.297 1 96.75 182 ALA B N 1
ATOM 3121 C CA . ALA B 1 182 ? 9.367 -20.219 -8.102 1 96.75 182 ALA B CA 1
ATOM 3122 C C . ALA B 1 182 ? 10.047 -19.703 -6.832 1 96.75 182 ALA B C 1
ATOM 3124 O O . ALA B 1 182 ? 11.281 -19.703 -6.738 1 96.75 182 ALA B O 1
ATOM 3125 N N . GLY B 1 183 ? 9.289 -19.203 -5.91 1 97.75 183 GLY B N 1
ATOM 3126 C CA . GLY B 1 183 ? 9.82 -18.734 -4.641 1 97.75 183 GLY B CA 1
ATOM 3127 C C . GLY B 1 183 ? 10.031 -17.234 -4.586 1 97.75 183 GLY B C 1
ATOM 3128 O O . GLY B 1 183 ? 10.273 -16.672 -3.518 1 97.75 183 GLY B O 1
ATOM 3129 N N . LEU B 1 184 ? 9.906 -16.547 -5.75 1 98.62 184 LEU B N 1
ATOM 3130 C CA . LEU B 1 184 ? 10.148 -15.102 -5.801 1 98.62 184 LEU B CA 1
ATOM 3131 C C . LEU B 1 184 ? 8.938 -14.375 -6.367 1 98.62 184 LEU B C 1
ATOM 3133 O O . LEU B 1 184 ? 9.055 -13.227 -6.812 1 98.62 184 LEU B O 1
ATOM 3137 N N . GLU B 1 185 ? 7.73 -14.984 -6.328 1 98.06 185 GLU B N 1
ATOM 3138 C CA . GLU B 1 185 ? 6.516 -14.445 -6.934 1 98.06 185 GLU B CA 1
ATOM 3139 C C . GLU B 1 185 ? 6.082 -13.156 -6.246 1 98.06 185 GLU B C 1
ATOM 3141 O O . GLU B 1 185 ? 5.422 -12.312 -6.855 1 98.06 185 GLU B O 1
ATOM 3146 N N . TRP B 1 186 ? 6.547 -12.93 -5.051 1 98.38 186 TRP B N 1
ATOM 3147 C CA . TRP B 1 186 ? 6.168 -11.797 -4.211 1 98.38 186 TRP B CA 1
ATOM 3148 C C . TRP B 1 186 ? 7.004 -10.57 -4.555 1 98.38 186 TRP B C 1
ATOM 3150 O O . TRP B 1 186 ? 6.668 -9.453 -4.148 1 98.38 186 TRP B O 1
ATOM 3160 N N . LEU B 1 187 ? 8.039 -10.672 -5.223 1 98.81 187 LEU B N 1
ATOM 3161 C CA . LEU B 1 187 ? 9.117 -9.695 -5.316 1 98.81 187 LEU B CA 1
ATOM 3162 C C . LEU B 1 187 ? 8.664 -8.445 -6.066 1 98.81 187 LEU B C 1
ATOM 3164 O O . LEU B 1 187 ? 8.836 -7.328 -5.578 1 98.81 187 LEU B O 1
ATOM 3168 N N . ALA B 1 188 ? 8.008 -8.602 -7.199 1 98.75 188 ALA B N 1
ATOM 3169 C CA . ALA B 1 188 ? 7.707 -7.477 -8.078 1 98.75 188 ALA B CA 1
ATOM 3170 C C . ALA B 1 188 ? 6.703 -6.527 -7.438 1 98.75 188 ALA B C 1
ATOM 3172 O O . ALA B 1 188 ? 6.926 -5.316 -7.391 1 98.75 188 ALA B O 1
ATOM 3173 N N . PRO B 1 189 ? 5.613 -7.023 -6.859 1 98.88 189 PRO B N 1
ATOM 3174 C CA . PRO B 1 189 ? 4.672 -6.094 -6.238 1 98.88 189 PRO B CA 1
ATOM 3175 C C . PRO B 1 189 ? 5.285 -5.328 -5.066 1 98.88 189 PRO B C 1
ATOM 3177 O O . PRO B 1 189 ? 5 -4.145 -4.875 1 98.88 189 PRO B O 1
ATOM 3180 N N . ILE B 1 190 ? 6.121 -5.961 -4.301 1 98.94 190 ILE B N 1
ATOM 3181 C CA . ILE B 1 190 ? 6.723 -5.285 -3.154 1 98.94 190 ILE B CA 1
ATOM 3182 C C . ILE B 1 190 ? 7.777 -4.293 -3.637 1 98.94 190 ILE B C 1
ATOM 3184 O O . ILE B 1 190 ? 7.941 -3.221 -3.051 1 98.94 190 ILE B O 1
ATOM 3188 N N . PHE B 1 191 ? 8.469 -4.664 -4.762 1 98.94 191 PHE B N 1
ATOM 3189 C CA . PHE B 1 191 ? 9.352 -3.723 -5.438 1 98.94 191 PHE B CA 1
ATOM 3190 C C . PHE B 1 191 ? 8.602 -2.449 -5.812 1 98.94 191 PHE B C 1
ATOM 3192 O O . PHE B 1 191 ? 9.102 -1.343 -5.602 1 98.94 191 PHE B O 1
ATOM 3199 N N . MET B 1 192 ? 7.398 -2.568 -6.289 1 98.94 192 MET B N 1
ATOM 3200 C CA . MET B 1 192 ? 6.559 -1.43 -6.656 1 98.94 192 MET B CA 1
ATOM 3201 C C . MET B 1 192 ? 6.109 -0.662 -5.418 1 98.94 192 MET B C 1
ATOM 3203 O O . MET B 1 192 ? 6.09 0.57 -5.418 1 98.94 192 MET B O 1
ATOM 3207 N N . ILE B 1 193 ? 5.758 -1.341 -4.34 1 98.94 193 ILE B N 1
ATOM 3208 C CA . ILE B 1 193 ? 5.359 -0.682 -3.104 1 98.94 193 ILE B CA 1
ATOM 3209 C C . ILE B 1 193 ? 6.523 0.14 -2.557 1 98.94 193 ILE B C 1
ATOM 3211 O O . ILE B 1 193 ? 6.34 1.278 -2.119 1 98.94 193 ILE B O 1
ATOM 3215 N N . LYS B 1 194 ? 7.684 -0.446 -2.619 1 98.81 194 LYS B N 1
ATOM 3216 C CA . LYS B 1 194 ? 8.891 0.149 -2.047 1 98.81 194 LYS B CA 1
ATOM 3217 C C . LYS B 1 194 ? 9.18 1.507 -2.678 1 98.81 194 LYS B C 1
ATOM 3219 O O . LYS B 1 194 ? 9.414 2.49 -1.97 1 98.81 194 LYS B O 1
ATOM 3224 N N . LEU B 1 195 ? 9.086 1.568 -3.959 1 98.88 195 LEU B N 1
ATOM 3225 C CA . LEU B 1 195 ? 9.602 2.746 -4.648 1 98.88 195 LEU B CA 1
ATOM 3226 C C . LEU B 1 195 ? 8.469 3.676 -5.062 1 98.88 195 LEU B C 1
ATOM 3228 O O . LEU B 1 195 ? 8.57 4.895 -4.914 1 98.88 195 LEU B O 1
ATOM 3232 N N . VAL B 1 196 ? 7.352 3.137 -5.523 1 98.88 196 VAL B N 1
ATOM 3233 C CA . VAL B 1 196 ? 6.281 3.947 -6.09 1 98.88 196 VAL B CA 1
ATOM 3234 C C . VAL B 1 196 ? 5.402 4.496 -4.965 1 98.88 196 VAL B C 1
ATOM 3236 O O . VAL B 1 196 ? 4.996 5.66 -5.004 1 98.88 196 VAL B O 1
ATOM 3239 N N . LEU B 1 197 ? 5.156 3.691 -3.977 1 98.81 197 LEU B N 1
ATOM 3240 C CA . LEU B 1 197 ? 4.25 4.105 -2.908 1 98.81 197 LEU B CA 1
ATOM 3241 C C . LEU B 1 197 ? 5.031 4.641 -1.712 1 98.81 197 LEU B C 1
ATOM 3243 O O . LEU B 1 197 ? 4.953 5.828 -1.396 1 98.81 197 LEU B O 1
ATOM 3247 N N . SER B 1 198 ? 5.816 3.848 -1.113 1 98.62 198 SER B N 1
ATOM 3248 C CA . SER B 1 198 ? 6.438 4.195 0.16 1 98.62 198 SER B CA 1
ATOM 3249 C C . SER B 1 198 ? 7.461 5.312 -0.013 1 98.62 198 SER B C 1
ATOM 3251 O O . SER B 1 198 ? 7.492 6.258 0.777 1 98.62 198 SER B O 1
ATOM 3253 N N . HIS B 1 199 ? 8.281 5.258 -0.984 1 98.5 199 HIS B N 1
ATOM 3254 C CA . HIS B 1 199 ? 9.266 6.305 -1.249 1 98.5 199 HIS B CA 1
ATOM 3255 C C . HIS B 1 199 ? 8.633 7.477 -1.992 1 98.5 199 HIS B C 1
ATOM 3257 O O . HIS B 1 199 ? 8.883 8.633 -1.656 1 98.5 199 HIS B O 1
ATOM 3263 N N . GLY B 1 200 ? 7.773 7.215 -2.883 1 98.06 200 GLY B N 1
ATOM 3264 C CA . GLY B 1 200 ? 7.359 8.195 -3.873 1 98.06 200 GLY B CA 1
ATOM 3265 C C . GLY B 1 200 ? 6.254 9.109 -3.379 1 98.06 200 GLY B C 1
ATOM 3266 O O . GLY B 1 200 ? 6.137 10.25 -3.83 1 98.06 200 GLY B O 1
ATOM 3267 N N . VAL B 1 201 ? 5.43 8.609 -2.49 1 98.44 201 VAL B N 1
ATOM 3268 C CA . VAL B 1 201 ? 4.238 9.359 -2.111 1 98.44 201 VAL B CA 1
ATOM 3269 C C . VAL B 1 201 ? 4.484 10.078 -0.788 1 98.44 201 VAL B C 1
ATOM 3271 O O . VAL B 1 201 ? 4.938 9.469 0.184 1 98.44 201 VAL B O 1
ATOM 3274 N N . ARG B 1 202 ? 4.219 11.359 -0.765 1 97.06 202 ARG B N 1
ATOM 3275 C CA . ARG B 1 202 ? 4.316 12.172 0.444 1 97.06 202 ARG B CA 1
ATOM 3276 C C . ARG B 1 202 ? 3.213 11.805 1.435 1 97.06 202 ARG B C 1
ATOM 3278 O O . ARG B 1 202 ? 2.049 11.68 1.054 1 97.06 202 ARG B O 1
ATOM 3285 N N . GLU B 1 203 ? 3.559 11.602 2.645 1 97 203 GLU B N 1
ATOM 3286 C CA . GLU B 1 203 ? 2.68 11.492 3.805 1 97 203 GLU B CA 1
ATOM 3287 C C . GLU B 1 203 ? 3.254 12.234 5.008 1 97 203 GLU B C 1
ATOM 3289 O O . GLU B 1 203 ? 4.469 12.414 5.109 1 97 203 GLU B O 1
ATOM 3294 N N . GLU B 1 204 ? 2.428 12.695 5.902 1 96.06 204 GLU B N 1
ATOM 3295 C CA . GLU B 1 204 ? 2.896 13.516 7.012 1 96.06 204 GLU B CA 1
ATOM 3296 C C . GLU B 1 204 ? 3.703 12.695 8.016 1 96.06 204 GLU B C 1
ATOM 3298 O O . GLU B 1 204 ? 3.357 11.547 8.297 1 96.06 204 GLU B O 1
ATOM 3303 N N . PRO B 1 205 ? 4.762 13.219 8.414 1 97.06 205 PRO B N 1
ATOM 3304 C CA . PRO B 1 205 ? 5.582 12.555 9.43 1 97.06 205 PRO B CA 1
ATOM 3305 C C . PRO B 1 205 ? 5.039 12.75 10.844 1 97.06 205 PRO B C 1
ATOM 3307 O O . PRO B 1 205 ? 5.527 13.609 11.586 1 97.06 205 PRO B O 1
ATOM 3310 N N . TYR B 1 206 ? 4.164 11.875 11.234 1 96.56 206 TYR B N 1
ATOM 3311 C CA . TYR B 1 206 ? 3.568 11.914 12.57 1 96.56 206 TYR B CA 1
ATOM 3312 C C . TYR B 1 206 ? 4.617 11.656 13.641 1 96.56 206 TYR B C 1
ATOM 3314 O O . TYR B 1 206 ? 5.625 10.992 13.383 1 96.56 206 TYR B O 1
ATOM 3322 N N . ARG B 1 207 ? 4.355 12.18 14.797 1 95.88 207 ARG B N 1
ATOM 3323 C CA . ARG B 1 207 ? 5.176 11.961 15.984 1 95.88 207 ARG B CA 1
ATOM 3324 C C . ARG B 1 207 ? 4.336 11.414 17.141 1 95.88 207 ARG B C 1
ATOM 3326 O O . ARG B 1 207 ? 3.107 11.508 17.125 1 95.88 207 ARG B O 1
ATOM 3333 N N . PRO B 1 208 ? 5.07 10.781 18.094 1 94.25 208 PRO B N 1
ATOM 3334 C CA . PRO B 1 208 ? 4.316 10.344 19.266 1 94.25 208 PRO B CA 1
ATOM 3335 C C . PRO B 1 208 ? 3.605 11.492 19.969 1 94.25 208 PRO B C 1
ATOM 3337 O O . PRO B 1 208 ? 4.117 12.609 20 1 94.25 208 PRO B O 1
ATOM 3340 N N . THR B 1 209 ? 2.449 11.094 20.5 1 86.31 209 THR B N 1
ATOM 3341 C CA . THR B 1 209 ? 1.78 12.062 21.359 1 86.31 209 THR B CA 1
ATOM 3342 C C . THR B 1 209 ? 2.482 12.164 22.703 1 86.31 209 THR B C 1
ATOM 3344 O O . THR B 1 209 ? 3.299 11.312 23.047 1 86.31 209 THR B O 1
ATOM 3347 N N . LEU B 1 210 ? 2.27 13.258 23.375 1 71.31 210 LEU B N 1
ATOM 3348 C CA . LEU B 1 210 ? 2.887 13.484 24.672 1 71.31 210 LEU B CA 1
ATOM 3349 C C . LEU B 1 210 ? 2.576 12.336 25.625 1 71.31 210 LEU B C 1
ATOM 3351 O O . LEU B 1 210 ? 3.34 12.078 26.562 1 71.31 210 LEU B O 1
ATOM 3355 N N . THR B 1 211 ? 1.561 11.617 25.453 1 65.38 211 THR B N 1
ATOM 3356 C CA . THR B 1 211 ? 1.189 10.539 26.359 1 65.38 211 THR B CA 1
ATOM 3357 C C . THR B 1 211 ? 1.771 9.211 25.875 1 65.38 211 THR B C 1
ATOM 3359 O O . THR B 1 211 ? 1.741 8.211 26.594 1 65.38 211 THR B O 1
ATOM 3362 N N . GLU B 1 212 ? 2.254 9.203 24.781 1 66.75 212 GLU B N 1
ATOM 3363 C CA . GLU B 1 212 ? 2.834 7.98 24.25 1 66.75 212 GLU B CA 1
ATOM 3364 C C . GLU B 1 212 ? 4.34 7.922 24.5 1 66.75 212 GLU B C 1
ATOM 3366 O O . GLU B 1 212 ? 5.008 8.961 24.516 1 66.75 212 GLU B O 1
#

Radius of gyration: 21.2 Å; Cα contacts (8 Å, |Δi|>4): 626; chains: 2; bounding box: 54×61×48 Å

Foldseek 3Di:
DPPPQFDDDPAWTQDPNWIFGLDADDAQDLQAAGDDDPVLVCCLPPVLQVVLVCLCVPFVVPPPADPVRSVLLNVLSSCLSSLLSRLQALNRLSLLPVPDDDDDDPSSVQLNDLQNVLLVPQSLQVQVVRHVDDSVRSVVLSVLLNVLSVVLVPDPQVCSQVSLVVSLVVQLVVLVVDDGPGSCSPRSSSSSSSRSPSNRHHDTSTDDGPVD/DPPPPFDDDPAWTQDPNWIFGLDADDAQDLQAGGDDDPVLVCCLPPVLQVVLVVLCVPFVVPPPADPVRSVLLNVLSSCLSSLLSRLQALNRLSLLPVPDDDDDDPSSVQLNDLQNVLLVPQSLQVQVVRHVDDSVRSVVLSVLLNVLSVVLVVDPQVCSQVSLVVSLVVQLVVLVVDDGPGSCSPRSSSSSSSRSPSNRHHDTSTDDRPVD

Sequence (424 aa):
MPRKGDTMTNDQITLKEAPINWQCKGKFRFSTGYGATKAESAIANYAAFIAPVLLYVLVWKELDWSGSQIVVAAILTLDMIGGVLTNSLGSMKRYLHANQNLDVNWLGRLVGSKFLFPAIHFQLFLVPLCFDIVWSYAFFWYGMMMVSIAIVHFTPLYLQRPVALLIVMLSIIVAQIIPSPAGLEWLAPIFMIKLVLSHGVREEPYRPTLTEMPRKGDTMTNDQITLKEAPINWQCKGKFRFSTGYGATKAESAIANYAAFIAPVLLYVLVWKELDWSGSQIVVAAILTLDMIGGVLTNSLGSMKRYLHANQNLDVNWLGRLVGSKFLFPAIHFQLFLVPLCFDIVWSYAFFWYGMMMVSIAIVHFTPLYLQRPVALLIVMLSIIVAQIIPSPAGLEWLAPIFMIKLVLSHGVREEPYRPTLTE

pLDDT: mean 92.83, std 12.67, range [24.64, 98.94]

Solvent-accessible surface area (backbone atoms only — not comparable to full-atom values): 22942 Å² total; per-residue (Å²): 122,76,60,95,72,51,52,78,52,98,50,35,36,33,56,95,88,39,32,33,42,47,65,75,49,84,65,82,36,96,60,37,27,25,68,54,50,72,66,54,44,46,47,30,74,49,56,28,59,53,54,43,53,52,42,36,77,72,45,46,71,80,45,96,63,52,74,67,47,51,52,52,52,38,50,51,38,39,51,36,48,21,41,28,33,20,32,38,30,21,25,20,28,21,61,56,64,47,84,68,94,70,97,61,56,70,66,51,52,39,67,46,31,85,60,60,36,61,69,66,62,58,69,56,52,53,45,43,73,67,42,91,50,64,64,63,54,34,54,49,55,52,48,51,43,55,53,47,42,52,52,40,75,72,36,60,74,46,47,22,55,31,51,33,50,51,52,36,52,49,36,43,47,48,48,74,70,49,84,60,48,88,85,49,65,46,48,63,35,41,48,36,36,22,46,40,34,28,56,58,41,88,62,81,16,38,40,76,49,93,87,99,122,76,60,96,72,51,54,78,53,99,51,36,35,34,58,95,88,38,32,32,44,49,65,76,48,83,67,83,37,94,59,36,25,25,68,54,50,72,68,56,44,47,48,31,74,50,57,28,58,53,55,42,53,52,43,36,76,73,44,47,71,79,44,97,63,53,72,67,46,52,51,51,51,38,52,51,37,37,52,35,48,22,40,27,34,20,31,38,30,22,25,20,29,21,62,56,63,45,84,66,93,68,95,60,57,71,67,51,52,39,66,46,31,86,59,60,35,62,68,66,63,59,69,56,52,53,47,43,73,68,43,90,50,64,62,63,54,34,54,49,54,51,48,51,43,55,54,46,44,51,51,41,75,71,36,60,74,47,47,22,55,30,51,32,49,51,51,38,52,48,36,42,48,47,49,76,72,50,86,59,48,89,84,49,65,48,48,62,34,41,49,36,36,23,46,42,36,28,56,59,40,87,62,80,17,38,40,76,49,92,90,97

Organism: NCBI:txid190893

Nearest PDB structures (foldseek):
  6lm0-assembly1_B  TM=3.276E-01  e=5.074E+00  Calothrix sp. NIES-2098
  6lm0-assembly1_A  TM=2.919E-01  e=5.074E+00  Calothrix sp. NIES-2098
  6lm0-assembly1_B  TM=3.275E-01  e=5.615E+00  Calothrix sp. NIES-2098
  6lm0-assembly1_A  TM=2.918E-01  e=5.615E+00  Calothrix sp. NIES-2098

Secondary structure (DSSP, 8-state):
---TT--EETTEEEETTEEEE----S--BTTTBSS--HHHHHHHHHGGGHHHHHHHHHTGGGS---HHHHHHHHHHHHHHHHHHHHHHSHHHHHHHHS-------HHHHHHH-TTHHHHT-GGGGHHHHHSSS-THHHHHHHHHHHHHHHHHHHS-HHHHHHHHHHHHHHHHHHTTTS---TT-TTHHHHHHIIIIIIITS----B---TT-/---TT--EETTEEEETTEEEE----S--BTTTBSS--HHHHHHHHHGGGHHHHHHHHHTGGGS---HHHHHHHHHHHHHHHHHHHHHHSHHHHHHHHS-------HHHHHHH-TTHHHHT-GGGGHHHHHSSS-THHHHHHHHHHHHHHHHHHHS-HHHHHHHHHHHHHHHHHHTTTS---TT-TTHHHHHHIIIIIIITS----B---TT-